Protein AF-A0A2V8DK12-F1 (afdb_monomer_lite)

Radius of gyration: 23.16 Å; chains: 1; bounding box: 59×45×66 Å

pLDDT: mean 82.83, std 15.79, range [29.03, 98.25]

Secondary structure (DSSP, 8-state):
--HHHHHHHHHHHHHHT--EEESSHHHHHHHHHHHHHHTT-TTS-SGGGTTTEEESBTTS---HHHHTS---SSSPPPTT-TTSPPSS-HHHHHHHHHHHHHHHHHHHHS---SHHHHHHHHHHHHHHTSTTSHHHHHHHHHHHHHHHHHS-GGGPPPTTHHHHHHHHHHHS--SS-HHHHHHHHHHHHHHHHHHTB--HHHHSHHHHB-TTSPBPTT-SEEEEEE-----B--S-SS-HHHHHHHHHHHHHHHHHHHHSSS-----SSPPBHHHHHHHHHHHHEEEEEEEEEEEETHHHH-GGGHHHHHHHHHHEEEEEEEEEEGGG-SSSS-TT-EEEEEEEEETS--SEEEEEEEE--GGGGGGTT-S-TTT---EEEE--GGGSS--GGGHHHHHSS--

Sequence (403 aa):
IGEPERAAIRRTIAERCLYGVDLNPMAVQLARLSLWLATLAADRPLTFLDHRLQVGDSLLGAWVASLGQAPNLGRRHRPDDRSTLPLFDDAGVREALKHALPVRFSLESIPGDTLDEVRAKEQALAMLNRRHTALSKWKRVADLWCGCWFAASGDRVPSSAFGALSDVILTGSGALPQSTADRYVRQAGDIAVMRRFFHWELEFPEVFFDADGTRRPGGGFDAVIGNPPWDMVRADAGSAQSRSQSRGDIAPVLRFTRDAGIYTAQSAGHANRYQLFLERSIALARRGGRIGLVLPSGLATDHGSAALRKRLLSSCDVEAMVGFDNQHGVFPIHRSVRFLLVTASAGQSTRTIACRLGERDPGALETLGDEPAHTSPWFPVRLTPALFPISARRWTSRLSNVR

Structure (mmCIF, N/CA/C/O backbone):
data_AF-A0A2V8DK12-F1
#
_entry.id   AF-A0A2V8DK12-F1
#
loop_
_atom_site.group_PDB
_atom_site.id
_atom_site.type_symbol
_atom_site.label_atom_id
_atom_site.label_alt_id
_atom_site.label_comp_id
_atom_site.label_asym_id
_atom_site.label_entity_id
_atom_site.label_seq_id
_atom_site.pdbx_PDB_ins_code
_atom_site.Cartn_x
_atom_site.Cartn_y
_atom_site.Cartn_z
_atom_site.occupancy
_atom_site.B_iso_or_equiv
_atom_site.auth_seq_id
_atom_site.auth_comp_id
_atom_site.auth_asym_id
_atom_site.auth_atom_id
_atom_site.pdbx_PDB_model_num
ATOM 1 N N . ILE A 1 1 ? -7.201 0.128 -35.779 1.00 64.81 1 ILE A N 1
ATOM 2 C CA . ILE A 1 1 ? -7.515 0.954 -34.594 1.00 64.81 1 ILE A CA 1
ATOM 3 C C . ILE A 1 1 ? -7.057 2.380 -34.859 1.00 64.81 1 ILE A C 1
ATOM 5 O O . ILE A 1 1 ? -5.850 2.606 -34.959 1.00 64.81 1 ILE A O 1
ATOM 9 N N . GLY A 1 2 ? -8.001 3.300 -35.060 1.00 84.62 2 GLY A N 1
ATOM 10 C CA . GLY A 1 2 ? -7.710 4.732 -35.229 1.00 84.62 2 GLY A CA 1
ATOM 11 C C . GLY A 1 2 ? -7.414 5.422 -33.891 1.00 84.62 2 GLY A C 1
ATOM 12 O O . GLY A 1 2 ? -7.673 4.850 -32.834 1.00 84.62 2 GLY A O 1
ATOM 13 N N . GLU A 1 3 ? -6.892 6.651 -33.909 1.00 82.88 3 GLU A N 1
ATOM 14 C CA . GLU A 1 3 ? -6.571 7.391 -32.672 1.00 82.88 3 GLU A CA 1
ATOM 15 C C . GLU A 1 3 ? -7.773 7.601 -31.724 1.00 82.88 3 GLU A C 1
ATOM 17 O O . GLU A 1 3 ? -7.597 7.403 -30.522 1.00 82.88 3 GLU A O 1
ATOM 22 N N . PRO A 1 4 ? -9.007 7.881 -32.202 1.00 79.94 4 PRO A N 1
ATOM 23 C CA . PRO A 1 4 ? -10.173 7.998 -31.318 1.00 79.94 4 PRO A CA 1
ATOM 24 C C . PRO A 1 4 ? -10.470 6.706 -30.545 1.00 79.94 4 PRO A C 1
ATOM 26 O O . PRO A 1 4 ? -10.798 6.728 -29.361 1.00 79.94 4 PRO A O 1
ATOM 29 N N . GLU A 1 5 ? -10.298 5.560 -31.202 1.00 82.62 5 GLU A N 1
ATOM 30 C CA . GLU A 1 5 ? -10.508 4.243 -30.601 1.00 82.62 5 GLU A CA 1
ATOM 31 C C . GLU A 1 5 ? -9.398 3.912 -29.588 1.00 82.62 5 GLU A C 1
ATOM 33 O O . GLU A 1 5 ? -9.675 3.404 -28.502 1.00 82.62 5 GLU A O 1
ATOM 38 N N . ARG A 1 6 ? -8.138 4.281 -29.877 1.00 84.19 6 ARG A N 1
ATOM 39 C CA . ARG A 1 6 ? -7.029 4.168 -28.909 1.00 84.19 6 ARG A CA 1
ATOM 40 C C . ARG A 1 6 ? -7.260 5.038 -27.675 1.00 84.19 6 ARG A C 1
ATOM 42 O O . ARG A 1 6 ? -6.992 4.577 -26.566 1.00 84.19 6 ARG A O 1
ATOM 49 N N . ALA A 1 7 ? -7.753 6.263 -27.849 1.00 80.88 7 ALA A N 1
ATOM 50 C CA . ALA A 1 7 ? -8.076 7.167 -26.749 1.00 80.88 7 ALA A CA 1
ATOM 51 C C . ALA A 1 7 ? -9.184 6.591 -25.851 1.00 80.88 7 ALA A C 1
ATOM 53 O O . ALA A 1 7 ? -9.017 6.547 -24.631 1.00 80.88 7 ALA A O 1
ATOM 54 N N . ALA A 1 8 ? -10.250 6.045 -26.447 1.00 79.31 8 ALA A N 1
ATOM 55 C CA . ALA A 1 8 ? -11.314 5.361 -25.712 1.00 79.31 8 ALA A CA 1
ATOM 56 C C . ALA A 1 8 ? -10.784 4.161 -24.902 1.00 79.31 8 ALA A C 1
ATOM 58 O O . ALA A 1 8 ? -11.096 4.033 -23.719 1.00 79.31 8 ALA A O 1
ATOM 59 N N . ILE A 1 9 ? -9.907 3.333 -25.486 1.00 85.50 9 ILE A N 1
ATOM 60 C CA . ILE A 1 9 ? -9.273 2.206 -24.777 1.00 85.50 9 ILE A CA 1
ATOM 61 C C . ILE A 1 9 ? -8.407 2.700 -23.610 1.00 85.50 9 ILE A C 1
ATOM 63 O O . ILE A 1 9 ? -8.548 2.202 -22.492 1.00 85.50 9 ILE A O 1
ATOM 67 N N . ARG A 1 10 ? -7.530 3.693 -23.834 1.00 86.25 10 ARG A N 1
ATOM 68 C CA . ARG A 1 10 ? -6.702 4.291 -22.765 1.00 86.25 10 ARG A CA 1
ATOM 69 C C . ARG A 1 10 ? -7.577 4.814 -21.628 1.00 86.25 10 ARG A C 1
ATOM 71 O O . ARG A 1 10 ? -7.224 4.636 -20.465 1.00 86.25 10 ARG A O 1
ATOM 78 N N . ARG A 1 11 ? -8.725 5.413 -21.955 1.00 81.25 11 ARG A N 1
ATOM 79 C CA . ARG A 1 11 ? -9.697 5.897 -20.975 1.00 81.25 11 ARG A CA 1
ATOM 80 C C . ARG A 1 11 ? -10.292 4.759 -20.160 1.00 81.25 11 ARG A C 1
ATOM 82 O O . ARG A 1 11 ? -10.235 4.819 -18.938 1.00 81.25 11 ARG A O 1
ATOM 89 N N . THR A 1 12 ? -10.794 3.708 -20.805 1.00 82.38 12 THR A N 1
ATOM 90 C CA . THR A 1 12 ? -11.333 2.543 -20.091 1.00 82.38 12 THR A CA 1
ATOM 91 C C . THR A 1 12 ? -10.279 1.915 -19.175 1.00 82.38 12 THR A C 1
ATOM 93 O O . THR A 1 12 ? -10.599 1.553 -18.047 1.00 82.38 12 THR A O 1
ATOM 96 N N . ILE A 1 13 ? -9.015 1.842 -19.608 1.00 87.19 13 ILE A N 1
ATOM 97 C CA . ILE A 1 13 ? -7.903 1.374 -18.764 1.00 87.19 13 ILE A CA 1
ATOM 98 C C . ILE A 1 13 ? -7.697 2.307 -17.564 1.00 87.19 13 ILE A C 1
ATOM 100 O O . ILE A 1 13 ? -7.615 1.834 -16.431 1.00 87.19 13 ILE A O 1
ATOM 104 N N . ALA A 1 14 ? -7.638 3.624 -17.781 1.00 85.19 14 ALA A N 1
ATOM 105 C CA . ALA A 1 14 ? -7.470 4.596 -16.703 1.00 85.19 14 ALA A CA 1
ATOM 106 C C . ALA A 1 14 ? -8.617 4.534 -15.679 1.00 85.19 14 ALA A C 1
ATOM 108 O O . ALA A 1 14 ? -8.374 4.578 -14.477 1.00 85.19 14 ALA A O 1
ATOM 109 N N . GLU A 1 15 ? -9.849 4.371 -16.157 1.00 80.38 15 GLU A N 1
ATOM 110 C CA . GLU A 1 15 ? -11.065 4.296 -15.346 1.00 80.38 15 GLU A CA 1
ATOM 111 C C . GLU A 1 15 ? -11.232 2.978 -14.597 1.00 80.38 15 GLU A C 1
ATOM 113 O O . GLU A 1 15 ? -11.800 2.989 -13.510 1.00 80.38 15 GLU A O 1
ATOM 118 N N . ARG A 1 16 ? -10.797 1.850 -15.177 1.00 82.81 16 ARG A N 1
ATOM 119 C CA . ARG A 1 16 ? -11.127 0.504 -14.676 1.00 82.81 16 ARG A CA 1
ATOM 120 C C . ARG A 1 16 ? -9.944 -0.295 -14.150 1.00 82.81 16 ARG A C 1
ATOM 122 O O . ARG A 1 16 ? -10.165 -1.249 -13.410 1.00 82.81 16 ARG A O 1
ATOM 129 N N . CYS A 1 17 ? -8.710 0.099 -14.447 1.00 88.06 17 CYS A N 1
ATOM 130 C CA . CYS A 1 17 ? -7.531 -0.694 -14.092 1.00 88.06 17 CYS A CA 1
ATOM 131 C C . CYS A 1 17 ? -6.531 0.043 -13.196 1.00 88.06 17 CYS A C 1
ATOM 133 O O . CYS A 1 17 ? -5.765 -0.609 -12.490 1.00 88.06 17 CYS A O 1
ATOM 135 N N . LEU A 1 18 ? -6.500 1.379 -13.220 1.00 91.75 18 LEU A N 1
ATOM 136 C CA . LEU A 1 18 ? -5.475 2.137 -12.503 1.00 91.75 18 LEU A CA 1
ATOM 137 C C . LEU A 1 18 ? -5.911 2.491 -11.083 1.00 91.75 18 LEU A C 1
ATOM 139 O O . LEU A 1 18 ? -6.964 3.087 -10.873 1.00 91.75 18 LEU A O 1
ATOM 143 N N . TYR A 1 19 ? -5.042 2.171 -10.128 1.00 94.50 19 TYR A N 1
ATOM 144 C CA . TYR A 1 19 ? -5.128 2.575 -8.728 1.00 94.50 19 TYR A CA 1
ATOM 145 C C . TYR A 1 19 ? -3.811 3.230 -8.332 1.00 94.50 19 TYR A C 1
ATOM 147 O O . TYR A 1 19 ? -2.745 2.855 -8.823 1.00 94.50 19 TYR A O 1
ATOM 155 N N . GLY A 1 20 ? -3.871 4.207 -7.437 1.00 94.56 20 GLY A N 1
ATOM 156 C CA . GLY A 1 20 ? -2.698 4.966 -7.035 1.00 94.56 20 GLY A CA 1
ATOM 157 C C . GLY A 1 20 ? -2.877 5.603 -5.671 1.00 94.56 20 GLY A C 1
ATOM 158 O O . GLY A 1 20 ? -3.975 5.997 -5.284 1.00 94.56 20 GLY A O 1
ATOM 159 N N . VAL A 1 21 ? -1.773 5.689 -4.939 1.00 95.12 21 VAL A N 1
ATOM 160 C CA . VAL A 1 21 ? -1.708 6.303 -3.615 1.00 95.12 21 VAL A CA 1
ATOM 161 C C . VAL A 1 21 ? -0.459 7.154 -3.554 1.00 95.12 21 VAL A C 1
ATOM 163 O O . VAL A 1 21 ? 0.633 6.655 -3.824 1.00 95.12 21 VAL A O 1
ATOM 166 N N . ASP A 1 22 ? -0.618 8.412 -3.158 1.00 94.12 22 ASP A N 1
ATOM 167 C CA . ASP A 1 22 ? 0.510 9.291 -2.866 1.00 94.12 22 ASP A CA 1
ATOM 168 C C . ASP A 1 22 ? 0.270 10.066 -1.567 1.00 94.12 22 ASP A C 1
ATOM 170 O O . ASP A 1 22 ? -0.861 10.426 -1.227 1.00 94.12 22 ASP A O 1
ATOM 174 N N . LEU A 1 23 ? 1.348 10.332 -0.830 1.00 91.38 23 LEU A N 1
ATOM 175 C CA . LEU A 1 23 ? 1.296 11.107 0.405 1.00 91.38 23 LEU A CA 1
ATOM 176 C C . LEU A 1 23 ? 0.984 12.583 0.121 1.00 91.38 23 LEU A C 1
ATOM 178 O O . LEU A 1 23 ? 0.329 13.245 0.929 1.00 91.38 23 LEU A O 1
ATOM 182 N N . ASN A 1 24 ? 1.468 13.102 -1.010 1.00 90.56 24 ASN A N 1
ATOM 183 C CA . ASN A 1 24 ? 1.298 14.477 -1.441 1.00 90.56 24 ASN A CA 1
ATOM 184 C C . ASN A 1 24 ? -0.043 14.644 -2.180 1.00 90.56 24 ASN A C 1
ATOM 186 O O . ASN A 1 24 ? -0.186 14.165 -3.310 1.00 90.56 24 ASN A O 1
ATOM 190 N N . PRO A 1 25 ? -1.006 15.406 -1.621 1.00 92.50 25 PRO A N 1
ATOM 191 C CA . PRO A 1 25 ? -2.276 15.672 -2.291 1.00 92.50 25 PRO A CA 1
ATOM 192 C C . PRO A 1 25 ? -2.105 16.273 -3.691 1.00 92.50 25 PRO A C 1
ATOM 194 O O . PRO A 1 25 ? -2.881 15.963 -4.590 1.00 92.50 25 PRO A O 1
ATOM 197 N N . MET A 1 26 ? -1.077 17.102 -3.896 1.00 93.44 26 MET A N 1
ATOM 198 C CA . MET A 1 26 ? -0.806 17.717 -5.194 1.00 93.44 26 MET A CA 1
ATOM 199 C C . MET A 1 26 ? -0.357 16.687 -6.234 1.00 93.44 26 MET A C 1
ATOM 201 O O . MET A 1 26 ? -0.772 16.771 -7.384 1.00 93.44 26 MET A O 1
ATOM 205 N N . ALA A 1 27 ? 0.437 15.685 -5.842 1.00 91.38 27 ALA A N 1
ATOM 206 C CA . ALA A 1 27 ? 0.857 14.619 -6.752 1.00 91.38 27 ALA A CA 1
ATOM 207 C C . ALA A 1 27 ? -0.348 13.799 -7.235 1.00 91.38 27 ALA A C 1
ATOM 209 O O . ALA A 1 27 ? -0.454 13.502 -8.422 1.00 91.38 27 ALA A O 1
ATOM 210 N N . VAL A 1 28 ? -1.307 13.527 -6.342 1.00 92.25 28 VAL A N 1
ATOM 211 C CA . VAL A 1 28 ? -2.575 12.874 -6.701 1.00 92.25 28 VAL A CA 1
ATOM 212 C C . VAL A 1 28 ? -3.369 13.715 -7.707 1.00 92.25 28 VAL A C 1
ATOM 214 O O . VAL A 1 28 ? -3.838 13.179 -8.708 1.00 92.25 28 VAL A O 1
ATOM 217 N N . GLN A 1 29 ? -3.485 15.031 -7.494 1.00 89.88 29 GLN A N 1
ATOM 218 C CA . GLN A 1 29 ? -4.188 15.921 -8.430 1.00 89.88 29 GLN A CA 1
ATOM 219 C C . GLN A 1 29 ? -3.489 16.017 -9.793 1.00 89.88 29 GLN A C 1
ATOM 221 O O . GLN A 1 29 ? -4.140 15.920 -10.833 1.00 89.88 29 GLN A O 1
ATOM 226 N N . LEU A 1 30 ? -2.159 16.135 -9.809 1.00 91.88 30 LEU A N 1
ATOM 227 C CA . LEU A 1 30 ? -1.370 16.144 -11.043 1.00 91.88 30 LEU A CA 1
ATOM 228 C C . LEU A 1 30 ? -1.480 14.820 -11.802 1.00 91.88 30 LEU A C 1
ATOM 230 O O . LEU A 1 30 ? -1.558 14.837 -13.029 1.00 91.88 30 LEU A O 1
ATOM 234 N N . ALA A 1 31 ? -1.536 13.686 -11.098 1.00 90.25 31 ALA A N 1
ATOM 235 C CA . ALA A 1 31 ? -1.755 12.380 -11.709 1.00 90.25 31 ALA A CA 1
ATOM 236 C C . ALA A 1 31 ? -3.146 12.291 -12.355 1.00 90.25 31 ALA A C 1
ATOM 238 O O . ALA A 1 31 ? -3.251 11.858 -13.503 1.00 90.25 31 ALA A O 1
ATOM 239 N N . ARG A 1 32 ? -4.199 12.766 -11.667 1.00 88.12 32 ARG A N 1
ATOM 240 C CA . ARG A 1 32 ? -5.562 12.850 -12.226 1.00 88.12 32 ARG A CA 1
ATOM 241 C C . ARG A 1 32 ? -5.589 13.696 -13.500 1.00 88.12 32 ARG A C 1
ATOM 243 O O . ARG A 1 32 ? -6.086 13.234 -14.523 1.00 88.12 32 ARG A O 1
ATOM 250 N N . LEU A 1 33 ? -4.989 14.888 -13.465 1.00 87.75 33 LEU A N 1
ATOM 251 C CA . LEU A 1 33 ? -4.910 15.781 -14.624 1.00 87.75 33 LEU A CA 1
ATOM 252 C C . LEU A 1 33 ? -4.107 15.165 -15.779 1.00 87.75 33 LEU A C 1
ATOM 254 O O . LEU A 1 33 ? -4.538 15.219 -16.926 1.00 87.75 33 LEU A O 1
ATOM 258 N N . SER A 1 34 ? -2.966 14.541 -15.483 1.00 89.12 34 SER A N 1
ATOM 259 C CA . SER A 1 34 ? -2.112 13.899 -16.492 1.00 89.12 34 SER A CA 1
ATOM 260 C C . SER A 1 34 ? -2.830 12.749 -17.199 1.00 89.12 34 SER A C 1
ATOM 262 O O . SER A 1 34 ? -2.777 12.655 -18.423 1.00 89.12 34 SER A O 1
ATOM 264 N N . LEU A 1 35 ? -3.536 11.895 -16.450 1.00 86.44 35 LEU A N 1
ATOM 265 C CA . LEU A 1 35 ? -4.325 10.801 -17.021 1.00 86.44 35 LEU A CA 1
ATOM 266 C C . LEU A 1 35 ? -5.513 11.319 -17.839 1.00 86.44 35 LEU A C 1
ATOM 268 O O . LEU A 1 35 ? -5.814 10.778 -18.903 1.00 86.44 35 LEU A O 1
ATOM 272 N N . TRP A 1 36 ? -6.161 12.392 -17.387 1.00 82.38 36 TRP A N 1
ATOM 273 C CA . TRP A 1 36 ? -7.230 13.045 -18.141 1.00 82.38 36 TRP A CA 1
ATOM 274 C C . TRP A 1 36 ? -6.729 13.594 -19.487 1.00 82.38 36 TRP A C 1
ATOM 276 O O . TRP A 1 36 ? -7.316 13.298 -20.527 1.00 82.38 36 TRP A O 1
ATOM 286 N N . LEU A 1 37 ? -5.583 14.285 -19.500 1.00 84.12 37 LEU A N 1
ATOM 287 C CA . LEU A 1 37 ? -4.952 14.773 -20.734 1.00 84.12 37 LEU A CA 1
ATOM 288 C C . LEU A 1 37 ? -4.509 13.625 -21.657 1.00 84.12 37 LEU A C 1
ATOM 290 O O . LEU A 1 37 ? -4.755 13.671 -22.860 1.00 84.12 37 LEU A O 1
ATOM 294 N N . ALA A 1 38 ? -3.903 12.569 -21.105 1.00 83.38 38 ALA A N 1
ATOM 295 C CA . ALA A 1 38 ? -3.414 11.418 -21.873 1.00 83.38 38 ALA A CA 1
ATOM 296 C C . ALA A 1 38 ? -4.535 10.584 -22.521 1.00 83.38 38 ALA A C 1
ATOM 298 O O . ALA A 1 38 ? -4.292 9.840 -23.475 1.00 83.38 38 ALA A O 1
ATOM 299 N N . THR A 1 39 ? -5.761 10.698 -22.008 1.00 80.75 39 THR A N 1
ATOM 300 C CA . THR A 1 39 ? -6.950 10.027 -22.551 1.00 80.75 39 THR A CA 1
ATOM 301 C C . THR A 1 39 ? -7.739 10.906 -23.527 1.00 80.75 39 THR A C 1
ATOM 303 O O . THR A 1 39 ? -8.754 10.450 -24.045 1.00 80.75 39 THR A O 1
ATOM 306 N N . LEU A 1 40 ? -7.250 12.124 -23.827 1.00 70.06 40 LEU A N 1
ATOM 307 C CA . LEU A 1 40 ? -7.824 13.087 -24.785 1.00 70.06 40 LEU A CA 1
ATOM 308 C C . LEU A 1 40 ? -9.309 13.406 -24.539 1.00 70.06 40 LEU A C 1
ATOM 310 O O . LEU A 1 40 ? -10.048 13.731 -25.464 1.00 70.06 40 LEU A O 1
ATOM 314 N N . ALA A 1 41 ? -9.750 13.344 -23.285 1.00 64.12 41 ALA A N 1
ATOM 315 C CA . ALA A 1 41 ? -11.153 13.495 -22.924 1.00 64.12 41 ALA A CA 1
ATOM 316 C C . ALA A 1 41 ? -11.527 14.938 -22.557 1.00 64.12 41 ALA A C 1
ATOM 318 O O . ALA A 1 41 ? -12.092 15.193 -21.492 1.00 64.12 41 ALA A O 1
ATOM 319 N N . ALA A 1 42 ? -11.181 15.890 -23.427 1.00 63.44 42 ALA A N 1
ATOM 320 C CA . ALA A 1 42 ? -11.418 17.317 -23.196 1.00 63.44 42 ALA A CA 1
ATOM 321 C C . ALA A 1 42 ? -12.910 17.665 -23.002 1.00 63.44 42 ALA A C 1
ATOM 323 O O . ALA A 1 42 ? -13.234 18.682 -22.395 1.00 63.44 42 ALA A O 1
ATOM 324 N N . ASP A 1 43 ? -13.809 16.813 -23.495 1.00 65.94 43 ASP A N 1
ATOM 325 C CA . ASP A 1 43 ? -15.264 16.939 -23.443 1.00 65.94 43 ASP A CA 1
ATOM 326 C C . ASP A 1 43 ? -15.912 16.287 -22.205 1.00 65.94 43 ASP A C 1
ATOM 328 O O . ASP A 1 43 ? -17.132 16.351 -22.054 1.00 65.94 43 ASP A O 1
ATOM 332 N N . ARG A 1 44 ? -15.130 15.670 -21.303 1.00 65.94 44 ARG A N 1
ATOM 333 C CA . ARG A 1 44 ? -15.652 14.884 -20.167 1.00 65.94 44 ARG A CA 1
ATOM 334 C C . ARG A 1 44 ? -15.098 15.322 -18.802 1.00 65.94 44 ARG A C 1
ATOM 336 O O . ARG A 1 44 ? -13.979 15.835 -18.735 1.00 65.94 44 ARG A O 1
ATOM 343 N N . PRO A 1 45 ? -15.838 15.091 -17.693 1.00 66.69 45 PRO A N 1
ATOM 344 C CA . PRO A 1 45 ? -15.465 15.576 -16.358 1.00 66.69 45 PRO A CA 1
ATOM 345 C C . PRO A 1 45 ? -14.137 15.002 -15.836 1.00 66.69 45 PRO A C 1
ATOM 347 O O . PRO A 1 45 ? -13.763 13.886 -16.184 1.00 66.69 45 PRO A O 1
ATOM 350 N N . LEU A 1 46 ? -13.454 15.733 -14.945 1.00 65.50 46 LEU A N 1
ATOM 351 C CA . LEU A 1 46 ? -12.156 15.347 -14.357 1.00 65.50 46 LEU A CA 1
ATOM 352 C C . LEU A 1 46 ? -12.270 14.328 -13.201 1.00 65.50 46 LEU A C 1
ATOM 354 O O . LEU A 1 46 ? -11.300 13.653 -12.864 1.00 65.50 46 LEU A O 1
ATOM 358 N N . THR A 1 47 ? -13.439 14.209 -12.569 1.00 64.38 47 THR A N 1
ATOM 359 C CA . THR A 1 47 ? -13.586 13.563 -11.251 1.00 64.38 47 THR A CA 1
ATOM 360 C C . THR A 1 47 ? -13.809 12.044 -11.291 1.00 64.38 47 THR A C 1
ATOM 362 O O . THR A 1 47 ? -13.956 11.401 -10.251 1.00 64.38 47 THR A O 1
ATOM 365 N N . PHE A 1 48 ? -13.754 11.407 -12.467 1.00 68.25 48 PHE A N 1
ATOM 366 C CA . PHE A 1 48 ? -13.975 9.957 -12.582 1.00 68.25 48 PHE A CA 1
ATOM 367 C C . PHE A 1 48 ? -12.879 9.091 -11.924 1.00 68.25 48 PHE A C 1
ATOM 369 O O . PHE A 1 48 ? -13.121 7.914 -11.659 1.00 68.25 48 PHE A O 1
ATOM 376 N N . LEU A 1 49 ? -11.700 9.650 -11.618 1.00 74.81 49 LEU A N 1
ATOM 377 C CA . LEU A 1 49 ? -10.563 8.930 -11.010 1.00 74.81 49 LEU A CA 1
ATOM 378 C C . LEU A 1 49 ? -10.499 9.030 -9.477 1.00 74.81 49 LEU A C 1
ATOM 380 O O . LEU A 1 49 ? -9.636 8.411 -8.847 1.00 74.81 49 LEU A O 1
ATOM 384 N N . ASP A 1 50 ? -11.402 9.788 -8.857 1.00 74.12 50 ASP A N 1
ATOM 385 C CA . ASP A 1 50 ? -11.294 10.188 -7.449 1.00 74.12 50 ASP A CA 1
ATOM 386 C C . ASP A 1 50 ? -11.339 9.019 -6.461 1.00 74.12 50 ASP A C 1
ATOM 388 O O . ASP A 1 50 ? -10.718 9.074 -5.400 1.00 74.12 50 ASP A O 1
ATOM 392 N N . HIS A 1 51 ? -12.033 7.938 -6.816 1.00 79.25 51 HIS A N 1
ATOM 393 C CA . HIS A 1 51 ? -12.161 6.751 -5.973 1.00 79.25 51 HIS A CA 1
ATOM 394 C C . HIS A 1 51 ? -10.946 5.812 -6.045 1.00 79.25 51 HIS A C 1
ATOM 396 O O . HIS A 1 51 ? -10.802 4.966 -5.163 1.00 79.25 51 HIS A O 1
ATOM 402 N N . ARG A 1 52 ? -10.046 5.987 -7.024 1.00 86.75 52 ARG A N 1
ATOM 403 C CA . ARG A 1 52 ? -8.914 5.075 -7.294 1.00 86.75 52 ARG A CA 1
ATOM 404 C C . ARG A 1 52 ? -7.546 5.706 -7.087 1.00 86.75 52 ARG A C 1
ATOM 406 O O . ARG A 1 52 ? -6.584 4.998 -6.800 1.00 86.75 52 ARG A O 1
ATOM 413 N N . LEU A 1 53 ? -7.465 7.029 -7.210 1.00 91.56 53 LEU A N 1
ATOM 414 C CA . LEU A 1 53 ? -6.282 7.808 -6.865 1.00 91.56 53 LEU A CA 1
ATOM 415 C C . LEU A 1 53 ? -6.502 8.482 -5.512 1.00 91.56 53 LEU A C 1
ATOM 417 O O . LEU A 1 53 ? -7.186 9.503 -5.429 1.00 91.56 53 LEU A O 1
ATOM 421 N N . GLN A 1 54 ? -5.939 7.902 -4.456 1.00 92.75 54 GLN A N 1
ATOM 422 C CA . GLN A 1 54 ? -6.164 8.314 -3.072 1.00 92.75 54 GLN A CA 1
ATOM 423 C C . GLN A 1 54 ? -4.951 9.028 -2.476 1.00 92.75 54 GLN A C 1
ATOM 425 O O . GLN A 1 54 ? -3.806 8.784 -2.854 1.00 92.75 54 GLN A O 1
ATOM 430 N N . VAL A 1 55 ? -5.207 9.907 -1.508 1.00 94.44 55 VAL A N 1
ATOM 431 C CA . VAL A 1 55 ? -4.145 10.549 -0.727 1.00 94.44 55 VAL A CA 1
ATOM 432 C C . VAL A 1 55 ? -3.893 9.731 0.535 1.00 94.44 55 VAL A C 1
ATOM 434 O O . VAL A 1 55 ? -4.805 9.562 1.341 1.00 94.44 55 VAL A O 1
ATOM 437 N N . GLY A 1 56 ? -2.663 9.265 0.740 1.00 95.25 56 GLY A N 1
ATOM 438 C CA . GLY A 1 56 ? -2.315 8.418 1.880 1.00 95.25 56 GLY A CA 1
ATOM 439 C C . GLY A 1 56 ? -0.846 8.008 1.913 1.00 95.25 56 GLY A C 1
ATOM 440 O O . GLY A 1 56 ? -0.143 8.058 0.906 1.00 95.25 56 GLY A O 1
ATOM 441 N N . ASP A 1 57 ? -0.375 7.572 3.077 1.00 95.06 57 ASP A N 1
ATOM 442 C CA . ASP A 1 57 ? 0.911 6.899 3.208 1.00 95.06 57 ASP A CA 1
ATOM 443 C C . ASP A 1 57 ? 0.747 5.418 2.841 1.00 95.06 57 ASP A C 1
ATOM 445 O O . ASP A 1 57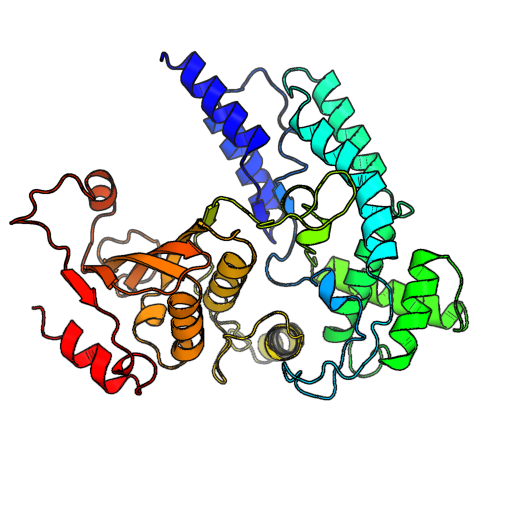 ? 0.312 4.592 3.644 1.00 95.06 57 ASP A O 1
ATOM 449 N N . SER A 1 58 ? 1.133 5.073 1.612 1.00 95.19 58 SER A N 1
ATOM 450 C CA . SER A 1 58 ? 1.087 3.702 1.081 1.00 95.19 58 SER A CA 1
ATOM 451 C C . SER A 1 58 ? 1.853 2.666 1.918 1.00 95.19 58 SER A C 1
ATOM 453 O O . SER A 1 58 ? 1.614 1.460 1.767 1.00 95.19 58 SER A O 1
ATOM 455 N N . LEU A 1 59 ? 2.767 3.098 2.796 1.00 94.31 59 LEU A N 1
ATOM 456 C CA . LEU A 1 59 ? 3.547 2.223 3.661 1.00 94.31 59 LEU A CA 1
ATOM 457 C C . LEU A 1 59 ? 2.923 2.044 5.051 1.00 94.31 59 LEU A C 1
ATOM 459 O O . LEU A 1 59 ? 3.162 1.005 5.683 1.00 94.31 59 LEU A O 1
ATOM 463 N N . LEU A 1 60 ? 2.139 3.005 5.538 1.00 95.25 60 LEU A N 1
ATOM 464 C CA . LEU A 1 60 ? 1.591 2.991 6.893 1.00 95.25 60 LEU A CA 1
ATOM 465 C C . LEU A 1 60 ? 0.111 2.615 6.889 1.00 95.25 60 LEU A C 1
ATOM 467 O O . LEU A 1 60 ? -0.752 3.424 6.580 1.00 95.25 60 LEU A O 1
ATOM 471 N N . GLY A 1 61 ? -0.187 1.386 7.298 1.00 95.50 61 GLY A N 1
ATOM 472 C CA . GLY A 1 61 ? -1.557 0.908 7.433 1.00 95.50 61 GLY A CA 1
ATOM 473 C C . GLY A 1 61 ? -1.609 -0.548 7.876 1.00 95.50 61 GLY A C 1
ATOM 474 O O . GLY A 1 61 ? -0.679 -1.319 7.620 1.00 95.50 61 GLY A O 1
ATOM 475 N N . ALA A 1 62 ? -2.693 -0.902 8.560 1.00 95.25 62 ALA A N 1
ATOM 476 C CA . ALA A 1 62 ? -3.007 -2.266 8.970 1.00 95.25 62 ALA A CA 1
ATOM 477 C C . ALA A 1 62 ? -3.577 -3.110 7.817 1.00 95.25 62 ALA A C 1
ATOM 479 O O . ALA A 1 62 ? -4.246 -2.582 6.925 1.00 95.25 62 ALA A O 1
ATOM 480 N N . TRP A 1 63 ? -3.347 -4.422 7.886 1.00 93.81 63 TRP A N 1
ATOM 481 C CA . TRP A 1 63 ? -4.122 -5.428 7.156 1.00 93.81 63 TRP A CA 1
ATOM 482 C C . TRP A 1 63 ? -5.344 -5.831 7.985 1.00 93.81 63 TRP A C 1
ATOM 484 O O . TRP A 1 63 ? -5.283 -5.784 9.215 1.00 93.81 63 TRP A O 1
ATOM 494 N N . VAL A 1 64 ? -6.424 -6.284 7.344 1.00 92.56 64 VAL A N 1
ATOM 495 C CA . VAL A 1 64 ? -7.637 -6.750 8.044 1.00 92.56 64 VAL A CA 1
ATOM 496 C C . VAL A 1 64 ? -7.294 -7.868 9.031 1.00 92.56 64 VAL A C 1
ATOM 498 O O . VAL A 1 64 ? -7.703 -7.817 10.188 1.00 92.56 64 VAL A O 1
ATOM 501 N N . ALA A 1 65 ? -6.431 -8.802 8.623 1.00 89.19 65 ALA A N 1
ATOM 502 C CA . ALA A 1 65 ? -5.963 -9.899 9.471 1.00 89.19 65 ALA A CA 1
ATOM 503 C C . ALA A 1 65 ? -5.214 -9.436 10.739 1.00 89.19 65 ALA A C 1
ATOM 505 O O . ALA A 1 65 ? -5.126 -10.182 11.711 1.00 89.19 65 ALA A O 1
ATOM 506 N N . SER A 1 66 ? -4.663 -8.216 10.752 1.00 89.56 66 SER A N 1
ATOM 507 C CA . SER A 1 66 ? -3.980 -7.658 11.925 1.00 89.56 66 SER A CA 1
ATOM 508 C C . SER A 1 66 ? -4.954 -7.125 12.978 1.00 89.56 66 SER A C 1
ATOM 510 O O . SER A 1 66 ? -4.581 -7.028 14.145 1.00 89.56 66 SER A O 1
ATOM 512 N N . LEU A 1 67 ? -6.190 -6.787 12.594 1.00 90.00 67 LEU A N 1
ATOM 513 C CA . LEU A 1 67 ? -7.168 -6.151 13.486 1.00 90.00 67 LEU A CA 1
ATOM 514 C C . LEU A 1 67 ? -7.702 -7.108 14.553 1.00 90.00 67 LEU A C 1
ATOM 516 O O . LEU A 1 67 ? -8.080 -6.663 15.632 1.00 90.00 67 LEU A O 1
ATOM 520 N N . GLY A 1 68 ? -7.662 -8.417 14.292 1.00 84.12 68 GLY A N 1
ATOM 521 C CA . GLY A 1 68 ? -8.014 -9.452 15.265 1.00 84.12 68 GLY A CA 1
ATOM 522 C C . GLY A 1 68 ? -7.051 -9.550 16.453 1.00 84.12 68 GLY A C 1
ATOM 523 O O . GLY A 1 68 ? -7.311 -10.311 17.378 1.00 84.12 68 GLY A O 1
ATOM 524 N N . GLN A 1 69 ? -5.936 -8.813 16.462 1.00 84.62 69 GLN A N 1
ATOM 525 C CA . GLN A 1 69 ? -4.949 -8.847 17.540 1.00 84.62 69 GLN A CA 1
ATOM 526 C C . GLN A 1 69 ? -4.599 -7.435 18.012 1.00 84.62 69 GLN A C 1
ATOM 528 O O . GLN A 1 69 ? -4.295 -6.546 17.215 1.00 84.62 69 GLN A O 1
ATOM 533 N N . ALA A 1 70 ? -4.583 -7.233 19.330 1.00 86.75 70 ALA A N 1
ATOM 534 C CA . ALA A 1 70 ? -4.162 -5.965 19.908 1.00 86.75 70 ALA A CA 1
ATOM 535 C C . ALA A 1 70 ? -2.678 -5.693 19.588 1.00 86.75 70 ALA A C 1
ATOM 537 O O . ALA A 1 70 ? -1.852 -6.607 19.696 1.00 86.75 70 ALA A O 1
ATOM 538 N N . PRO A 1 71 ? -2.299 -4.444 19.261 1.00 86.06 71 PRO A N 1
ATOM 539 C CA . PRO A 1 71 ? -0.901 -4.073 19.075 1.00 86.06 71 PRO A CA 1
ATOM 540 C C . PRO A 1 71 ? -0.046 -4.422 20.301 1.00 86.06 71 PRO A C 1
ATOM 542 O O . PRO A 1 71 ? -0.338 -3.992 21.423 1.00 86.06 71 PRO A O 1
ATOM 545 N N . ASN A 1 72 ? 1.035 -5.179 20.093 1.00 82.00 72 ASN A N 1
ATOM 546 C CA . ASN A 1 72 ? 1.981 -5.543 21.147 1.00 82.00 72 ASN A CA 1
ATOM 547 C C . ASN A 1 72 ? 3.257 -4.697 21.047 1.00 82.00 72 ASN A C 1
ATOM 549 O O . ASN A 1 72 ? 4.203 -5.027 20.338 1.00 82.00 72 ASN A O 1
ATOM 553 N N . LEU A 1 73 ? 3.286 -3.597 21.796 1.00 76.25 73 LEU A N 1
ATOM 554 C CA . LEU A 1 73 ? 4.394 -2.636 21.805 1.00 76.25 73 LEU A CA 1
ATOM 555 C C . LEU A 1 73 ? 5.624 -3.105 22.608 1.00 76.25 73 LEU A C 1
ATOM 557 O O . LEU A 1 73 ? 6.637 -2.405 22.616 1.00 76.25 73 LEU A O 1
ATOM 561 N N . GLY A 1 74 ? 5.532 -4.239 23.317 1.00 63.16 74 GLY A N 1
ATOM 562 C CA . GLY A 1 74 ? 6.542 -4.708 24.276 1.00 63.16 74 GLY A CA 1
ATOM 563 C C . GLY A 1 74 ? 7.303 -5.975 23.875 1.00 63.16 74 GLY A C 1
ATOM 564 O O . GLY A 1 74 ? 8.336 -6.272 24.474 1.00 63.16 74 GLY A O 1
ATOM 565 N N . ARG A 1 75 ? 6.840 -6.731 22.871 1.00 57.81 75 ARG A N 1
ATOM 566 C CA . ARG A 1 75 ? 7.525 -7.933 22.368 1.00 57.81 75 ARG A CA 1
ATOM 567 C C . ARG A 1 75 ? 7.594 -7.918 20.849 1.00 57.81 75 ARG A C 1
ATOM 569 O O . ARG A 1 75 ? 6.624 -7.595 20.175 1.00 57.81 75 ARG A O 1
ATOM 576 N N . ARG A 1 76 ? 8.749 -8.321 20.312 1.00 56.03 76 ARG A N 1
ATOM 577 C CA . ARG A 1 76 ? 8.922 -8.537 18.874 1.00 56.03 76 ARG A CA 1
ATOM 578 C C . ARG A 1 76 ? 7.994 -9.674 18.448 1.00 56.03 76 ARG A C 1
ATOM 580 O O . ARG A 1 76 ? 8.121 -10.773 18.987 1.00 56.03 76 ARG A O 1
ATOM 587 N N . HIS A 1 77 ? 7.088 -9.407 17.510 1.00 53.97 77 HIS A N 1
ATOM 588 C CA . HIS A 1 77 ? 6.167 -10.419 17.001 1.00 53.97 77 HIS A CA 1
ATOM 589 C C . HIS A 1 77 ? 6.971 -11.598 16.429 1.00 53.97 77 HIS A C 1
ATOM 591 O O . HIS A 1 77 ? 7.794 -11.420 15.526 1.00 53.97 77 HIS A O 1
ATOM 597 N N . ARG A 1 78 ? 6.792 -12.796 16.999 1.00 51.53 78 ARG A N 1
ATOM 598 C CA . ARG A 1 78 ? 7.315 -14.041 16.426 1.00 51.53 78 ARG A CA 1
ATOM 599 C C . ARG A 1 78 ? 6.199 -14.660 15.579 1.00 51.53 78 ARG A C 1
ATOM 601 O O . ARG A 1 78 ? 5.075 -14.710 16.062 1.00 51.53 78 ARG A O 1
ATOM 608 N N . PRO A 1 79 ? 6.492 -15.171 14.367 1.00 45.28 79 PRO A N 1
ATOM 609 C CA . PRO A 1 79 ? 5.475 -15.760 13.488 1.00 45.28 79 PRO A CA 1
ATOM 610 C C . PRO A 1 79 ? 4.664 -16.903 14.128 1.00 45.28 79 PRO A C 1
ATOM 612 O O . PRO A 1 79 ? 3.581 -17.223 13.650 1.00 45.28 79 PRO A O 1
ATOM 615 N N . ASP A 1 80 ? 5.199 -17.506 15.192 1.00 42.97 80 ASP A N 1
ATOM 616 C CA . ASP A 1 80 ? 4.638 -18.655 15.909 1.00 42.97 80 ASP A CA 1
ATOM 617 C C . ASP A 1 80 ? 3.802 -18.264 17.148 1.00 42.97 80 ASP A C 1
ATOM 619 O O . ASP A 1 80 ? 3.266 -19.119 17.843 1.00 42.97 80 ASP A O 1
ATOM 623 N N . ASP A 1 81 ? 3.648 -16.965 17.443 1.00 46.91 81 ASP A N 1
ATOM 624 C CA . ASP A 1 81 ? 2.901 -16.466 18.614 1.00 46.91 81 ASP A CA 1
ATOM 625 C C . ASP A 1 81 ? 1.377 -16.415 18.358 1.00 46.91 81 ASP A C 1
ATOM 627 O O . ASP A 1 81 ? 0.679 -15.483 18.749 1.00 46.91 81 ASP A O 1
ATOM 631 N N . ARG A 1 82 ? 0.842 -17.433 17.668 1.00 45.69 82 ARG A N 1
ATOM 632 C CA . ARG A 1 82 ? -0.591 -17.610 17.347 1.00 45.69 82 ARG A CA 1
ATOM 633 C C . ARG A 1 82 ? -1.424 -18.115 18.538 1.00 45.69 82 ARG A C 1
ATOM 635 O O . ARG A 1 82 ? -2.527 -18.615 18.350 1.00 45.69 82 ARG A O 1
ATOM 642 N N . SER A 1 83 ? -0.897 -18.017 19.758 1.00 45.66 83 SER A N 1
ATOM 643 C CA . SER A 1 83 ? -1.521 -18.562 20.971 1.00 45.66 83 SER A CA 1
ATOM 644 C C . SER A 1 83 ? -2.634 -17.681 21.558 1.00 45.66 83 SER A C 1
ATOM 646 O O . SER A 1 83 ? -3.272 -18.071 22.535 1.00 45.66 83 SER A O 1
ATOM 648 N N . THR A 1 84 ? -2.910 -16.516 20.967 1.00 53.16 84 THR A N 1
ATOM 649 C CA . THR A 1 84 ? -4.023 -15.644 21.353 1.00 53.16 84 THR A CA 1
ATOM 650 C C . THR A 1 84 ? -5.232 -15.865 20.446 1.00 53.16 84 THR A C 1
ATOM 652 O O . THR A 1 84 ? -5.146 -15.734 19.224 1.00 53.16 84 THR A O 1
ATOM 655 N N . LEU A 1 85 ? -6.376 -16.193 21.057 1.00 53.50 85 LEU A N 1
ATOM 656 C CA . LEU A 1 85 ? -7.672 -16.177 20.375 1.00 53.50 85 LEU A CA 1
ATOM 657 C C . LEU A 1 85 ? -7.897 -14.785 19.757 1.00 53.50 85 LEU A C 1
ATOM 659 O O . LEU A 1 85 ? -7.591 -13.784 20.418 1.00 53.50 85 LEU A O 1
ATOM 663 N N . PRO A 1 86 ? -8.387 -14.699 18.508 1.00 66.00 86 PRO A N 1
ATOM 664 C CA . PRO A 1 86 ? -8.617 -13.414 17.869 1.00 66.00 86 PRO A CA 1
ATOM 665 C C . PRO A 1 86 ? -9.691 -12.628 18.638 1.00 66.00 86 PRO A C 1
ATOM 667 O O . PRO A 1 86 ? -10.701 -13.185 19.062 1.00 66.00 86 PRO A O 1
ATOM 670 N N . LEU A 1 87 ? -9.450 -11.330 18.837 1.00 63.25 87 LEU A N 1
ATOM 671 C CA . LEU A 1 87 ? -10.351 -10.391 19.520 1.00 63.25 87 LEU A CA 1
ATOM 672 C C . LEU A 1 87 ? -11.692 -10.228 18.800 1.00 63.25 87 LEU A C 1
ATOM 674 O O . LEU A 1 87 ? -12.686 -9.900 19.439 1.00 63.25 87 LEU A O 1
ATOM 678 N N . PHE A 1 88 ? -11.704 -10.454 17.487 1.00 66.62 88 PHE A N 1
ATOM 679 C CA . PHE A 1 88 ? -12.890 -10.413 16.641 1.00 66.62 88 PHE A CA 1
ATOM 680 C C . PHE A 1 88 ? -12.943 -11.686 15.807 1.00 66.62 88 PHE A C 1
ATOM 682 O O . PHE A 1 88 ? -11.901 -12.215 15.416 1.00 66.62 88 PHE A O 1
ATOM 689 N N . ASP A 1 89 ? -14.147 -12.149 15.491 1.00 62.56 89 ASP A N 1
ATOM 690 C CA . ASP A 1 89 ? -14.303 -13.041 14.355 1.00 62.56 89 ASP A CA 1
ATOM 691 C C . ASP A 1 89 ? -14.113 -12.246 13.051 1.00 62.56 89 ASP A C 1
ATOM 693 O O . ASP A 1 89 ? -14.375 -11.042 12.970 1.00 62.56 89 ASP A O 1
ATOM 697 N N . ASP A 1 90 ? -13.662 -12.912 11.988 1.00 70.12 90 ASP A N 1
ATOM 698 C CA . ASP A 1 90 ? -13.575 -12.280 10.664 1.00 70.12 90 ASP A CA 1
ATOM 699 C C . ASP A 1 90 ? -14.970 -11.862 10.136 1.00 70.12 90 ASP A C 1
ATOM 701 O O . ASP A 1 90 ? -15.080 -11.135 9.144 1.00 70.12 90 ASP A O 1
ATOM 705 N N . ALA A 1 91 ? -16.055 -12.291 10.798 1.00 78.00 91 ALA A N 1
ATOM 706 C CA . ALA A 1 91 ? -17.429 -12.030 10.392 1.00 78.00 91 ALA A CA 1
ATOM 707 C C . ALA A 1 91 ? -17.808 -10.546 10.514 1.00 78.00 91 ALA A C 1
ATOM 709 O O . ALA A 1 91 ? -18.484 -10.027 9.624 1.00 78.00 91 ALA A O 1
ATOM 710 N N . GLY A 1 92 ? -17.337 -9.840 11.549 1.00 84.88 92 GLY A N 1
ATOM 711 C CA . GLY A 1 92 ? -17.650 -8.420 11.736 1.00 84.88 92 GLY A CA 1
ATOM 712 C C . GLY A 1 92 ? -17.130 -7.514 10.608 1.00 84.88 92 GLY A C 1
ATOM 713 O O . GLY A 1 92 ? -17.850 -6.626 10.138 1.00 84.88 92 GLY A O 1
ATOM 714 N N . VAL A 1 93 ? -15.896 -7.741 10.137 1.00 87.94 93 VAL A N 1
ATOM 715 C CA . VAL A 1 93 ? -15.335 -7.014 8.980 1.00 87.94 93 VAL A CA 1
ATOM 716 C C . VAL A 1 93 ? -16.021 -7.465 7.696 1.00 87.94 93 VAL A C 1
ATOM 718 O O . VAL A 1 93 ? -16.378 -6.627 6.867 1.00 87.94 93 VAL A O 1
ATOM 721 N N . ARG A 1 94 ? -16.254 -8.776 7.543 1.00 91.00 94 ARG A N 1
ATOM 722 C CA . ARG A 1 94 ? -16.930 -9.342 6.370 1.00 91.00 94 ARG A CA 1
ATOM 723 C C . ARG A 1 94 ? -18.303 -8.719 6.145 1.00 91.00 94 ARG A C 1
ATOM 725 O O . ARG A 1 94 ? -18.609 -8.343 5.020 1.00 91.00 94 ARG A O 1
ATOM 732 N N . GLU A 1 95 ? -19.112 -8.559 7.189 1.00 90.81 95 GLU A N 1
ATOM 733 C CA . GLU A 1 95 ? -20.447 -7.966 7.046 1.00 90.81 95 GLU A CA 1
ATOM 734 C C . GLU A 1 95 ? -20.372 -6.487 6.639 1.00 90.81 95 GLU A C 1
ATOM 736 O O . GLU A 1 95 ? -21.120 -6.025 5.778 1.00 90.81 95 GLU A O 1
ATOM 741 N N . ALA A 1 96 ? -19.405 -5.741 7.181 1.00 91.50 96 ALA A N 1
ATOM 742 C CA . ALA A 1 96 ? -19.164 -4.367 6.752 1.00 91.50 96 ALA A CA 1
ATOM 743 C C . ALA A 1 96 ? -18.754 -4.282 5.272 1.00 91.50 96 ALA A C 1
ATOM 745 O O . ALA A 1 96 ? -19.223 -3.399 4.548 1.00 91.50 96 ALA A O 1
ATOM 746 N N . LEU A 1 97 ? -17.902 -5.207 4.822 1.00 93.00 97 LEU A N 1
ATOM 747 C CA . LEU A 1 97 ? -17.471 -5.327 3.432 1.00 93.00 97 LEU A CA 1
ATOM 748 C C . LEU A 1 97 ? -18.629 -5.716 2.508 1.00 93.00 97 LEU A C 1
ATOM 750 O O . LEU A 1 97 ? -18.799 -5.083 1.472 1.00 93.00 97 LEU A O 1
ATOM 754 N N . LYS A 1 98 ? -19.475 -6.669 2.906 1.00 92.69 98 LYS A N 1
ATOM 755 C CA . LYS A 1 98 ? -20.659 -7.121 2.158 1.00 92.69 98 LYS A CA 1
ATOM 756 C C . LYS A 1 98 ? -21.639 -5.991 1.831 1.00 92.69 98 LYS A C 1
ATOM 758 O O . LYS A 1 98 ? -22.285 -6.015 0.789 1.00 92.69 98 LYS A O 1
ATOM 763 N N . HIS A 1 99 ? -21.740 -4.978 2.690 1.00 89.88 99 HIS A N 1
ATOM 764 C CA . HIS A 1 99 ? -22.546 -3.787 2.407 1.00 89.88 99 HIS A CA 1
ATOM 765 C C . HIS A 1 99 ? -21.843 -2.769 1.499 1.00 89.88 99 HIS A C 1
ATOM 767 O O . HIS A 1 99 ? -22.508 -2.059 0.746 1.00 89.88 99 HIS A O 1
ATOM 773 N N . ALA A 1 100 ? -20.514 -2.667 1.568 1.00 91.06 100 ALA A N 1
ATOM 774 C CA . ALA A 1 100 ? -19.752 -1.667 0.822 1.00 91.06 100 ALA A CA 1
ATOM 775 C C . ALA A 1 100 ? -19.362 -2.125 -0.593 1.00 91.06 100 ALA A C 1
ATOM 777 O O . ALA A 1 100 ? -19.367 -1.322 -1.526 1.00 91.06 100 ALA A O 1
ATOM 778 N N . LEU A 1 101 ? -19.028 -3.404 -0.759 1.00 92.44 101 LEU A N 1
ATOM 779 C CA . LEU A 1 101 ? -18.490 -3.971 -1.994 1.00 92.44 101 LEU A CA 1
ATOM 780 C C . LEU A 1 101 ? -19.460 -3.931 -3.179 1.00 92.44 101 LEU A C 1
ATOM 782 O O . LEU A 1 101 ? -19.013 -3.540 -4.253 1.00 92.44 101 LEU A O 1
ATOM 786 N N . PRO A 1 102 ? -20.771 -4.215 -3.039 1.00 91.44 102 PRO A N 1
ATOM 787 C CA . PRO A 1 102 ? -21.706 -4.070 -4.156 1.00 91.44 102 PRO A CA 1
ATOM 788 C C . PRO A 1 102 ? -21.736 -2.649 -4.731 1.00 91.44 102 PRO A C 1
ATOM 790 O O . PRO A 1 102 ? -21.794 -2.470 -5.946 1.00 91.44 102 PRO A O 1
ATOM 793 N N . VAL A 1 103 ? -21.632 -1.633 -3.867 1.00 88.88 103 VAL A N 1
ATOM 794 C CA . VAL A 1 103 ? -21.536 -0.231 -4.294 1.00 88.88 103 VAL A CA 1
ATOM 795 C C . VAL A 1 103 ? -20.177 0.039 -4.945 1.00 88.88 103 VAL A C 1
ATOM 797 O O . VAL A 1 103 ? -20.117 0.708 -5.967 1.00 88.88 103 VAL A O 1
ATOM 800 N N . ARG A 1 104 ? -19.076 -0.506 -4.412 1.00 88.88 104 ARG A N 1
ATOM 801 C CA . ARG A 1 104 ? -17.746 -0.378 -5.038 1.00 88.88 104 ARG A CA 1
ATOM 802 C C . ARG A 1 104 ? -17.703 -0.991 -6.439 1.00 88.88 104 ARG A C 1
ATOM 804 O O . ARG A 1 104 ? -17.234 -0.327 -7.354 1.00 88.88 104 ARG A O 1
ATOM 811 N N . PHE A 1 105 ? -18.252 -2.190 -6.627 1.00 88.25 105 PHE A N 1
ATOM 812 C CA . PHE A 1 105 ? -18.332 -2.836 -7.939 1.00 88.25 105 PHE A CA 1
ATOM 813 C C . PHE A 1 105 ? -19.252 -2.085 -8.907 1.00 88.25 105 PHE A C 1
ATOM 815 O O . PHE A 1 105 ? -18.933 -1.962 -10.092 1.00 88.25 105 PHE A O 1
ATOM 822 N N . SER A 1 106 ? -20.365 -1.513 -8.428 1.00 84.69 106 SER A N 1
ATOM 823 C CA . SER A 1 106 ? -21.238 -0.721 -9.300 1.00 84.69 106 SER A CA 1
ATOM 824 C C . SER A 1 106 ? -20.528 0.528 -9.839 1.00 84.69 106 SER A C 1
ATOM 826 O O . SER A 1 106 ? -20.664 0.823 -11.029 1.00 84.69 106 SER A O 1
ATOM 828 N N . LEU A 1 107 ? -19.679 1.187 -9.034 1.00 82.19 107 LEU A N 1
ATOM 829 C CA . LEU A 1 107 ? -18.848 2.322 -9.470 1.00 82.19 107 LEU A CA 1
ATOM 830 C C . LEU A 1 107 ? -17.907 1.976 -10.640 1.00 82.19 107 LEU A C 1
ATOM 832 O O . LEU A 1 107 ? -17.600 2.861 -11.444 1.00 82.19 107 LEU A O 1
ATOM 836 N N . GLU A 1 108 ? -17.472 0.717 -10.762 1.00 76.94 108 GLU A N 1
ATOM 837 C CA . GLU A 1 108 ? -16.633 0.244 -11.877 1.00 76.94 108 GLU A CA 1
ATOM 838 C C . GLU A 1 108 ? -17.438 0.008 -13.159 1.00 76.94 108 GLU A C 1
ATOM 840 O O . GLU A 1 108 ? -16.948 0.239 -14.267 1.00 76.94 108 GLU A O 1
ATOM 845 N N . SER A 1 109 ? -18.677 -0.462 -13.000 1.00 75.19 109 SER A N 1
ATOM 846 C CA . SER A 1 109 ? -19.553 -0.844 -14.111 1.00 75.19 109 SER A CA 1
ATOM 847 C C . SER A 1 109 ? -20.251 0.344 -14.782 1.00 75.19 109 SER A C 1
ATOM 849 O O . SER A 1 109 ? -20.449 0.325 -15.996 1.00 75.19 109 SER A O 1
ATOM 851 N N . ILE A 1 110 ? -20.595 1.385 -14.015 1.00 72.69 110 ILE A N 1
ATOM 852 C CA . ILE A 1 110 ? -21.286 2.579 -14.522 1.00 72.69 110 ILE A CA 1
ATOM 853 C C . ILE A 1 110 ? -20.309 3.385 -15.406 1.00 72.69 110 ILE A C 1
ATOM 855 O O . ILE A 1 110 ? -19.187 3.642 -14.963 1.00 72.69 110 ILE A O 1
ATOM 859 N N . PRO A 1 111 ? -20.672 3.798 -16.634 1.00 69.88 111 PRO A N 1
ATOM 860 C CA . PRO A 1 111 ? -19.860 4.716 -17.441 1.00 69.88 111 PRO A CA 1
ATOM 861 C C . PRO A 1 111 ? -19.622 6.061 -16.734 1.00 69.88 111 PRO A C 1
ATOM 863 O O . PRO A 1 111 ? -20.378 6.456 -15.853 1.00 69.88 111 PRO A O 1
ATOM 866 N N . GLY A 1 112 ? -18.523 6.745 -17.048 1.00 68.31 112 GLY A N 1
ATOM 867 C CA . GLY A 1 112 ? -18.178 8.058 -16.480 1.00 68.31 112 GLY A CA 1
ATOM 868 C C . GLY A 1 112 ? -18.303 9.171 -17.514 1.00 68.31 112 GLY A C 1
ATOM 869 O O . GLY A 1 112 ? -17.475 10.083 -17.534 1.00 68.31 112 GLY A O 1
ATOM 870 N N . ASP A 1 113 ? -19.259 9.034 -18.428 1.00 72.56 113 ASP A N 1
ATOM 871 C CA . ASP A 1 113 ? -19.277 9.745 -19.704 1.00 72.56 113 ASP A CA 1
ATOM 872 C C . ASP A 1 113 ? -20.003 11.083 -19.580 1.00 72.56 113 ASP A C 1
ATOM 874 O O . ASP A 1 113 ? -19.643 12.054 -20.245 1.00 72.56 113 ASP A O 1
ATOM 878 N N . THR A 1 114 ? -20.990 11.144 -18.688 1.00 77.31 114 THR A N 1
ATOM 879 C CA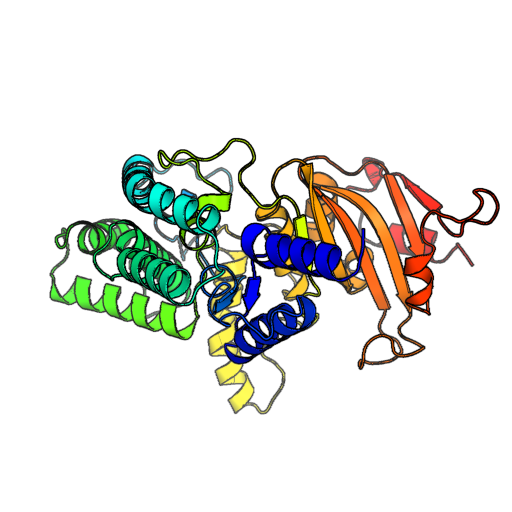 . THR A 1 114 ? -21.801 12.332 -18.422 1.00 77.31 114 THR A CA 1
ATOM 880 C C . THR A 1 114 ? -21.532 12.911 -17.032 1.00 77.31 114 THR A C 1
ATOM 882 O O . THR A 1 114 ? -21.112 12.219 -16.102 1.00 77.31 114 THR A O 1
ATOM 885 N N . LEU A 1 115 ? -21.808 14.208 -16.861 1.00 75.62 115 LEU A N 1
ATOM 886 C CA . LEU A 1 115 ? -21.671 14.875 -15.563 1.00 75.62 115 LEU A CA 1
ATOM 887 C C . LEU A 1 115 ? -22.593 14.266 -14.494 1.00 75.62 115 LEU A C 1
ATOM 889 O O . LEU A 1 115 ? -22.212 14.199 -13.327 1.00 75.62 115 LEU A O 1
ATOM 893 N N . ASP A 1 116 ? -23.784 13.808 -14.881 1.00 79.69 116 ASP A N 1
ATOM 894 C CA . ASP A 1 116 ? -24.758 13.232 -13.952 1.00 79.69 116 ASP A CA 1
ATOM 895 C C . ASP A 1 116 ? -24.334 11.843 -13.458 1.00 79.69 116 ASP A C 1
ATOM 897 O O . ASP A 1 116 ? -24.431 11.569 -12.262 1.00 79.69 116 ASP A O 1
ATOM 901 N N . GLU A 1 117 ? -23.775 10.997 -14.329 1.00 79.69 117 GLU A N 1
ATOM 902 C CA . GLU A 1 117 ? -23.183 9.712 -13.925 1.00 79.69 117 GLU A CA 1
ATOM 903 C C . GLU A 1 117 ? -22.011 9.916 -12.964 1.00 79.69 117 GLU A C 1
ATOM 905 O O . GLU A 1 117 ? -21.906 9.243 -11.937 1.00 79.69 117 GLU A O 1
ATOM 910 N N . VAL A 1 118 ? -21.145 10.882 -13.267 1.00 78.31 118 VAL A N 1
ATOM 911 C CA . VAL A 1 118 ? -20.006 11.231 -12.417 1.00 78.31 118 VAL A CA 1
ATOM 912 C C . VAL A 1 118 ? -20.474 11.729 -11.045 1.00 78.31 118 VAL A C 1
ATOM 914 O O . VAL A 1 118 ? -19.994 11.242 -10.021 1.00 78.31 118 VAL A O 1
ATOM 917 N N . ARG A 1 119 ? -21.482 12.608 -10.997 1.00 78.94 119 ARG A N 1
ATOM 918 C CA . ARG A 1 119 ? -22.104 13.054 -9.738 1.00 78.94 119 ARG A CA 1
ATOM 919 C C . ARG A 1 119 ? -22.736 11.901 -8.962 1.00 78.94 119 ARG A C 1
ATOM 921 O O . ARG A 1 119 ? -22.596 11.845 -7.743 1.00 78.94 119 ARG A O 1
ATOM 928 N N . ALA A 1 120 ? -23.409 10.971 -9.636 1.00 81.75 120 ALA A N 1
ATOM 929 C CA . ALA A 1 120 ? -23.995 9.798 -8.990 1.00 81.75 120 ALA A CA 1
ATOM 930 C C . ALA A 1 120 ? -22.914 8.909 -8.350 1.00 81.75 120 ALA A C 1
ATOM 932 O O . ALA A 1 120 ? -23.072 8.461 -7.211 1.00 81.75 120 ALA A O 1
ATOM 933 N N . LYS A 1 121 ? -21.778 8.712 -9.036 1.00 81.81 121 LYS A N 1
ATOM 934 C CA . LYS A 1 121 ? -20.615 7.996 -8.488 1.00 81.81 121 LYS A CA 1
ATOM 935 C C . LYS A 1 121 ? -20.039 8.690 -7.257 1.00 81.81 121 LYS A C 1
ATOM 937 O O . LYS A 1 121 ? -19.806 8.040 -6.237 1.00 81.81 121 LYS A O 1
ATOM 942 N N . GLU A 1 122 ? -19.838 10.003 -7.332 1.00 81.19 122 GLU A N 1
ATOM 943 C CA . GLU A 1 122 ? -19.352 10.809 -6.207 1.00 81.19 122 GLU A CA 1
ATOM 944 C C . GLU A 1 122 ? -20.286 10.708 -4.998 1.00 81.19 122 GLU A C 1
ATOM 946 O O . GLU A 1 122 ? -19.827 10.507 -3.875 1.00 81.19 122 GLU A O 1
ATOM 951 N N . GLN A 1 123 ? -21.601 10.782 -5.218 1.00 84.12 123 GLN A N 1
ATOM 952 C CA . GLN A 1 123 ? -22.598 10.649 -4.158 1.00 84.12 123 GLN A CA 1
ATOM 953 C C . GLN A 1 123 ? -22.580 9.256 -3.522 1.00 84.12 123 GLN A C 1
ATOM 955 O O . GLN A 1 123 ? -22.554 9.150 -2.294 1.00 84.12 123 GLN A O 1
ATOM 960 N N . ALA A 1 124 ? -22.543 8.191 -4.327 1.00 84.88 124 ALA A N 1
ATOM 961 C CA . ALA A 1 124 ? -22.467 6.819 -3.830 1.00 84.88 124 ALA A CA 1
ATOM 962 C C . ALA A 1 124 ? -21.190 6.586 -3.002 1.00 84.88 124 ALA A C 1
ATOM 964 O O . ALA A 1 124 ? -21.245 6.024 -1.904 1.00 84.88 124 ALA A O 1
ATOM 965 N N . LEU A 1 125 ? -20.047 7.095 -3.469 1.00 82.31 125 LEU A N 1
ATOM 966 C CA . LEU A 1 125 ? -18.787 7.033 -2.730 1.00 82.31 125 LEU A CA 1
ATOM 967 C C . LEU A 1 125 ? -18.840 7.853 -1.433 1.00 82.31 125 LEU A C 1
ATOM 969 O O . LEU A 1 125 ? -18.407 7.382 -0.379 1.00 82.31 125 LEU A O 1
ATOM 973 N N . ALA A 1 126 ? -19.397 9.063 -1.483 1.00 84.38 126 ALA A N 1
ATOM 974 C CA . ALA A 1 126 ? -19.565 9.910 -0.309 1.00 84.38 126 ALA A CA 1
ATOM 975 C C . ALA A 1 126 ? -20.456 9.236 0.742 1.00 84.38 126 ALA A C 1
ATOM 977 O O . ALA A 1 126 ? -20.171 9.333 1.934 1.00 84.38 126 ALA A O 1
ATOM 978 N N . MET A 1 127 ? -21.497 8.510 0.319 1.00 85.12 127 MET A N 1
ATOM 979 C CA . MET A 1 127 ? -22.342 7.713 1.210 1.00 85.12 127 MET A CA 1
ATOM 980 C C . MET A 1 127 ? -21.560 6.591 1.897 1.00 85.12 127 MET A C 1
ATOM 982 O O . MET A 1 127 ? -21.703 6.437 3.110 1.00 85.12 127 MET A O 1
ATOM 986 N N . LEU A 1 128 ? -20.700 5.866 1.172 1.00 84.00 128 LEU A N 1
ATOM 987 C CA . LEU A 1 128 ? -19.834 4.828 1.752 1.00 84.00 128 LEU A CA 1
ATOM 988 C C . LEU A 1 128 ? -18.845 5.392 2.779 1.00 84.00 128 LEU A C 1
ATOM 990 O O . LEU A 1 128 ? -18.628 4.779 3.825 1.00 84.00 128 LEU A O 1
ATOM 994 N N . ASN A 1 129 ? -18.284 6.569 2.502 1.00 83.00 129 ASN A N 1
ATOM 995 C CA . ASN A 1 129 ? -17.276 7.220 3.340 1.00 83.00 129 ASN A CA 1
ATOM 996 C C . ASN A 1 129 ? -17.867 8.030 4.509 1.00 83.00 129 ASN A C 1
ATOM 998 O O . ASN A 1 129 ? -17.123 8.669 5.257 1.00 83.00 129 ASN A O 1
ATOM 1002 N N . ARG A 1 130 ? -19.193 8.013 4.718 1.00 86.75 130 ARG A N 1
ATOM 1003 C CA . ARG A 1 130 ? -19.787 8.633 5.913 1.00 86.75 130 ARG A CA 1
ATOM 1004 C C . ARG A 1 130 ? -19.247 7.953 7.169 1.00 86.75 130 ARG A C 1
ATOM 1006 O O . ARG A 1 130 ? -19.220 6.730 7.271 1.00 86.75 130 ARG A O 1
ATOM 1013 N N . ARG A 1 131 ? -18.910 8.756 8.181 1.00 80.12 131 ARG A N 1
ATOM 1014 C CA . ARG A 1 131 ? -18.263 8.321 9.435 1.00 80.12 131 ARG A CA 1
ATOM 1015 C C . ARG A 1 131 ? -18.954 7.153 10.155 1.00 80.12 131 ARG A C 1
ATOM 1017 O O . ARG A 1 131 ? -18.290 6.394 10.857 1.00 80.12 131 ARG A O 1
ATOM 1024 N N . HIS A 1 132 ? -20.273 7.037 10.019 1.00 82.38 132 HIS A N 1
ATOM 1025 C CA . HIS A 1 132 ? -21.083 6.045 10.729 1.00 82.38 132 HIS A CA 1
ATOM 1026 C C . HIS A 1 132 ? -21.346 4.760 9.933 1.00 82.38 132 HIS A C 1
ATOM 1028 O O . HIS A 1 132 ? -21.981 3.855 10.475 1.00 82.38 132 HIS A O 1
ATOM 1034 N N . THR A 1 133 ? -20.865 4.645 8.688 1.00 89.69 133 THR A N 1
ATOM 1035 C CA . THR A 1 133 ? -20.973 3.385 7.939 1.00 89.69 133 THR A CA 1
ATOM 1036 C C . THR A 1 133 ? -20.132 2.293 8.588 1.00 89.69 133 THR A C 1
ATOM 1038 O O . THR A 1 133 ? -19.125 2.566 9.246 1.00 89.69 133 THR A O 1
ATOM 1041 N N . ALA A 1 134 ? -20.537 1.037 8.394 1.00 89.88 134 ALA A N 1
ATOM 1042 C CA . ALA A 1 134 ? -19.829 -0.113 8.946 1.00 89.88 134 ALA A CA 1
ATOM 1043 C C . ALA A 1 134 ? -18.354 -0.143 8.499 1.00 89.88 134 ALA A C 1
ATOM 1045 O O . ALA A 1 134 ? -17.466 -0.312 9.332 1.00 89.88 134 ALA A O 1
ATOM 1046 N N . LEU A 1 135 ? -18.077 0.124 7.215 1.00 91.94 135 LEU A N 1
ATOM 1047 C CA . LEU A 1 135 ? -16.708 0.180 6.694 1.00 91.94 135 LEU A CA 1
ATOM 1048 C C . LEU A 1 135 ? -15.892 1.316 7.332 1.00 91.94 135 LEU A C 1
ATOM 1050 O O . LEU A 1 135 ? -14.758 1.093 7.746 1.00 91.94 135 LEU A O 1
ATOM 1054 N N . SER A 1 136 ? -16.468 2.515 7.484 1.00 93.56 136 SER A N 1
ATOM 1055 C CA . SER A 1 136 ? -15.787 3.643 8.139 1.00 93.56 136 SER A CA 1
ATOM 1056 C C . SER A 1 136 ? -15.489 3.376 9.615 1.00 93.56 136 SER A C 1
ATOM 1058 O O . SER A 1 136 ? -14.460 3.816 10.126 1.00 93.56 136 SER A O 1
ATOM 1060 N N . LYS A 1 137 ? -16.349 2.629 10.319 1.00 94.94 137 LYS A N 1
ATOM 1061 C CA . LYS A 1 137 ? -16.062 2.181 11.690 1.00 94.94 137 LYS A CA 1
ATOM 1062 C C . LYS A 1 137 ? -14.861 1.232 11.720 1.00 94.94 137 LYS A C 1
ATOM 1064 O O . LYS A 1 137 ? -13.980 1.420 12.550 1.00 94.94 137 LYS A O 1
ATOM 1069 N N . TRP A 1 138 ? -14.762 0.289 10.786 1.00 95.38 138 TRP A N 1
ATOM 1070 C CA . TRP A 1 138 ? -13.594 -0.595 10.687 1.00 95.38 138 TRP A CA 1
ATOM 1071 C C . TRP A 1 138 ? -12.310 0.128 10.280 1.00 95.38 138 TRP A C 1
ATOM 1073 O O . TRP A 1 138 ? -11.257 -0.169 10.840 1.00 95.38 138 TRP A O 1
ATOM 1083 N N . LYS A 1 139 ? -12.385 1.137 9.402 1.00 96.00 139 LYS A N 1
ATOM 1084 C CA . LYS A 1 139 ? -11.250 2.037 9.140 1.00 96.00 139 LYS A CA 1
ATOM 1085 C C . LYS A 1 139 ? -10.775 2.716 10.425 1.00 96.00 139 LYS A C 1
ATOM 1087 O O . LYS A 1 139 ? -9.589 2.700 10.706 1.00 96.00 139 LYS A O 1
ATOM 1092 N N . ARG A 1 140 ? -11.694 3.178 11.279 1.00 96.38 140 ARG A N 1
ATOM 1093 C CA . ARG A 1 140 ? -11.353 3.756 12.592 1.00 96.38 140 ARG A CA 1
ATOM 1094 C C . ARG A 1 140 ? -10.754 2.743 13.576 1.00 96.38 140 ARG A C 1
ATOM 1096 O O . ARG A 1 140 ? -9.919 3.122 14.392 1.00 96.38 140 ARG A O 1
ATOM 1103 N N . VAL A 1 141 ? -11.162 1.473 13.532 1.00 96.06 141 VAL A N 1
ATOM 1104 C CA . VAL A 1 141 ? -10.498 0.401 14.304 1.00 96.06 141 VAL A CA 1
ATOM 1105 C C . VAL A 1 141 ? -9.068 0.192 13.792 1.00 96.06 141 VAL A C 1
ATOM 1107 O O . VAL A 1 141 ? -8.141 0.040 14.587 1.00 96.06 141 VAL A O 1
ATOM 1110 N N . ALA A 1 142 ? -8.862 0.250 12.477 1.00 96.75 142 ALA A N 1
ATOM 1111 C CA . ALA A 1 142 ? -7.538 0.175 11.872 1.00 96.75 142 ALA A CA 1
ATOM 1112 C C . ALA A 1 142 ? -6.668 1.409 12.193 1.00 96.75 142 ALA A C 1
ATOM 1114 O O . ALA A 1 142 ? -5.485 1.250 12.504 1.00 96.75 142 ALA A O 1
ATOM 1115 N N . ASP A 1 143 ? -7.262 2.604 12.236 1.00 97.50 143 ASP A N 1
ATOM 1116 C CA . ASP A 1 143 ? -6.631 3.840 12.710 1.00 97.50 143 ASP A CA 1
ATOM 1117 C C . ASP A 1 143 ? -6.209 3.717 14.175 1.00 97.50 143 ASP A C 1
ATOM 1119 O O . ASP A 1 143 ? -5.095 4.096 14.527 1.00 97.50 143 ASP A O 1
ATOM 1123 N N . LEU A 1 144 ? -7.068 3.152 15.032 1.00 96.75 144 LEU A N 1
ATOM 1124 C CA . LEU A 1 144 ? -6.744 2.851 16.426 1.00 96.75 144 LEU A CA 1
ATOM 1125 C C . LEU A 1 144 ? -5.561 1.885 16.516 1.00 96.75 144 LEU A C 1
ATOM 1127 O O . LEU A 1 144 ? -4.608 2.150 17.249 1.00 96.75 144 LEU A O 1
ATOM 1131 N N . TRP A 1 145 ? -5.590 0.799 15.742 1.00 96.19 14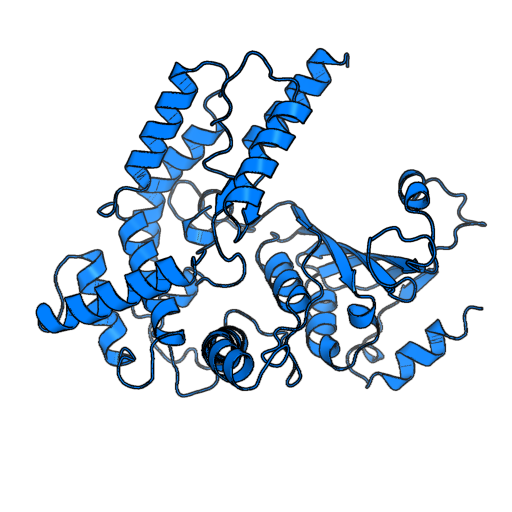5 TRP A N 1
ATOM 1132 C CA . TRP A 1 145 ? -4.526 -0.201 15.721 1.00 96.19 145 TRP A CA 1
ATOM 1133 C C . TRP A 1 145 ? -3.182 0.406 15.305 1.00 96.19 145 TRP A C 1
ATOM 1135 O O . TRP A 1 145 ? -2.176 0.222 15.992 1.00 96.19 145 TRP A O 1
ATOM 1145 N N . CYS A 1 146 ? -3.160 1.180 14.216 1.00 96.19 146 CYS A N 1
ATOM 1146 C CA . CYS A 1 146 ? -1.968 1.894 13.771 1.00 96.19 146 CYS A CA 1
ATOM 1147 C C . CYS A 1 146 ? -1.559 2.965 14.790 1.00 96.19 146 CYS A C 1
ATOM 1149 O O . CYS A 1 146 ? -0.391 3.029 15.160 1.00 96.19 146 CYS A O 1
ATOM 1151 N N . GLY A 1 147 ? -2.506 3.746 15.309 1.00 95.50 147 GLY A N 1
ATOM 1152 C CA . GLY A 1 147 ? -2.292 4.840 16.255 1.00 95.50 147 GLY A CA 1
ATOM 1153 C C . GLY A 1 147 ? -1.556 4.418 17.526 1.00 95.50 147 GLY A C 1
ATOM 1154 O O . GLY A 1 147 ? -0.673 5.146 17.988 1.00 95.50 147 GLY A O 1
ATOM 1155 N N . CYS A 1 148 ? -1.802 3.202 18.026 1.00 94.12 148 CYS A N 1
ATOM 1156 C CA . CYS A 1 148 ? -1.050 2.606 19.137 1.00 94.12 148 CYS A CA 1
ATOM 1157 C C . CYS A 1 148 ? 0.473 2.620 18.909 1.00 94.12 148 CYS A C 1
ATOM 1159 O O . CYS A 1 148 ? 1.243 2.819 19.850 1.00 94.12 148 CYS A O 1
ATOM 1161 N N . TRP A 1 149 ? 0.927 2.455 17.663 1.00 92.75 149 TRP A N 1
ATOM 1162 C CA . TRP A 1 149 ? 2.346 2.467 17.304 1.00 92.75 149 TRP A CA 1
ATOM 1163 C C . TRP A 1 149 ? 2.962 3.857 17.267 1.00 92.75 149 TRP A C 1
ATOM 1165 O O . TRP A 1 149 ? 4.185 3.959 17.352 1.00 92.75 149 TRP A O 1
ATOM 1175 N N . PHE A 1 150 ? 2.157 4.912 17.175 1.00 93.19 150 PHE A N 1
ATOM 1176 C CA . PHE A 1 150 ? 2.613 6.296 17.023 1.00 93.19 150 PHE A CA 1
ATOM 1177 C C . PHE A 1 150 ? 2.331 7.167 18.249 1.00 93.19 150 PHE A C 1
ATOM 1179 O O . PHE A 1 150 ? 2.914 8.242 18.367 1.00 93.19 150 PHE A O 1
ATOM 1186 N N . ALA A 1 151 ? 1.518 6.684 19.189 1.00 90.81 151 ALA A N 1
ATOM 1187 C CA . ALA A 1 151 ? 1.245 7.363 20.445 1.00 90.81 151 ALA A CA 1
ATOM 1188 C C . ALA A 1 151 ? 2.521 7.604 21.279 1.00 90.81 151 ALA A C 1
ATOM 1190 O O . ALA A 1 151 ? 3.393 6.731 21.416 1.00 90.81 151 ALA A O 1
ATOM 1191 N N . ALA A 1 152 ? 2.611 8.799 21.872 1.00 86.50 152 ALA A N 1
ATOM 1192 C CA . ALA A 1 152 ? 3.645 9.142 22.844 1.00 86.50 152 ALA A CA 1
ATOM 1193 C C . ALA A 1 152 ? 3.556 8.224 24.073 1.00 86.50 152 ALA A C 1
ATOM 1195 O O . ALA A 1 152 ? 2.486 7.714 24.393 1.00 86.50 152 ALA A O 1
ATOM 1196 N N . SER A 1 153 ? 4.671 8.005 24.779 1.00 79.81 153 SER A N 1
ATOM 1197 C CA . SER A 1 153 ? 4.755 7.000 25.854 1.00 79.81 153 SER A CA 1
ATOM 1198 C C . SER A 1 153 ? 3.684 7.139 26.946 1.00 79.81 153 SER A C 1
ATOM 1200 O O . SER A 1 153 ? 3.218 6.116 27.436 1.00 79.81 153 SER A O 1
ATOM 1202 N N . GLY A 1 154 ? 3.278 8.364 27.297 1.00 80.44 154 GLY A N 1
ATOM 1203 C CA . GLY A 1 154 ? 2.235 8.626 28.302 1.00 80.44 154 GLY A CA 1
ATOM 1204 C C . GLY A 1 154 ? 0.795 8.468 27.799 1.00 80.44 154 GLY A C 1
ATOM 1205 O O . GLY A 1 154 ? -0.120 8.356 28.606 1.00 80.44 154 GLY A O 1
ATOM 1206 N N . ASP A 1 155 ? 0.597 8.411 26.482 1.00 84.75 155 ASP A N 1
ATOM 1207 C CA . ASP A 1 155 ? -0.718 8.335 25.840 1.00 84.75 155 ASP A CA 1
ATOM 1208 C C . ASP A 1 155 ? -0.912 7.018 25.074 1.00 84.75 155 ASP A C 1
ATOM 1210 O O . ASP A 1 155 ? -1.745 6.920 24.172 1.00 84.75 155 ASP A O 1
ATOM 1214 N N . ARG A 1 156 ? -0.110 5.991 25.377 1.00 87.88 156 ARG A N 1
ATOM 1215 C CA . ARG A 1 156 ? -0.254 4.682 24.733 1.00 87.88 156 ARG A CA 1
ATOM 1216 C C . ARG A 1 156 ? -1.524 3.999 25.212 1.00 87.88 156 ARG A C 1
ATOM 1218 O O . ARG A 1 156 ? -1.776 3.899 26.410 1.00 87.88 156 ARG A O 1
ATOM 1225 N N . VAL A 1 157 ? -2.275 3.468 24.255 1.00 88.88 157 VAL A N 1
ATOM 1226 C CA . VAL A 1 157 ? -3.398 2.574 24.522 1.00 88.88 157 VAL A CA 1
ATOM 1227 C C . VAL A 1 157 ? -2.847 1.269 25.112 1.00 88.88 157 VAL A C 1
ATOM 1229 O O . VAL A 1 157 ? -2.006 0.625 24.474 1.00 88.88 157 VAL A O 1
ATOM 1232 N N . PRO A 1 158 ? -3.288 0.851 26.310 1.00 88.94 158 PRO A N 1
ATOM 1233 C CA . PRO A 1 158 ? -2.957 -0.468 26.838 1.00 88.94 158 PRO A CA 1
ATOM 1234 C C . PRO A 1 158 ? -3.484 -1.566 25.907 1.00 88.94 158 PRO A C 1
ATOM 1236 O O . PRO A 1 158 ? -4.625 -1.486 25.455 1.00 88.94 158 PRO A O 1
ATOM 1239 N N . SER A 1 159 ? -2.712 -2.629 25.658 1.00 87.31 159 SER A N 1
ATOM 1240 C CA . SER A 1 159 ? -3.152 -3.713 24.759 1.00 87.31 159 SER A CA 1
ATOM 1241 C C . SER A 1 159 ? -4.465 -4.368 25.217 1.00 87.31 159 SER A C 1
ATOM 1243 O O . SER A 1 159 ? -5.276 -4.751 24.382 1.00 87.31 159 SER A O 1
ATOM 1245 N N . SER A 1 160 ? -4.721 -4.430 26.529 1.00 87.75 160 SER A N 1
ATOM 1246 C CA . SER A 1 160 ? -5.986 -4.921 27.100 1.00 87.75 160 SER A CA 1
ATOM 1247 C C . SER A 1 160 ? -7.188 -4.008 26.829 1.00 87.75 160 SER A C 1
ATOM 1249 O O . SER A 1 160 ? -8.318 -4.481 26.804 1.00 87.75 160 SER A O 1
ATOM 1251 N N . ALA A 1 161 ? -6.963 -2.711 26.604 1.00 91.25 161 ALA A N 1
ATOM 1252 C CA . ALA A 1 161 ? -8.017 -1.739 26.319 1.00 91.25 161 ALA A CA 1
ATOM 1253 C C . ALA A 1 161 ? -8.447 -1.744 24.842 1.00 91.25 161 ALA A C 1
ATOM 1255 O O . ALA A 1 161 ? -9.510 -1.221 24.517 1.00 91.25 161 ALA A O 1
ATOM 1256 N N . PHE A 1 162 ? -7.647 -2.332 23.944 1.00 92.38 162 PHE A N 1
ATOM 1257 C CA . PHE A 1 162 ? -7.892 -2.293 22.500 1.00 92.38 162 PHE A CA 1
ATOM 1258 C C . PHE A 1 162 ? -9.243 -2.909 22.098 1.00 92.38 162 PHE A C 1
ATOM 1260 O O . PHE A 1 162 ? -9.953 -2.316 21.287 1.00 92.38 162 PHE A O 1
ATOM 1267 N N . GLY A 1 163 ? -9.627 -4.045 22.694 1.00 91.19 163 GLY A N 1
ATOM 1268 C CA . GLY A 1 163 ? -10.931 -4.676 22.444 1.00 91.19 163 GLY A CA 1
ATOM 1269 C C . GLY A 1 163 ? -12.092 -3.751 22.813 1.00 91.19 163 GLY A C 1
ATOM 1270 O O . GLY A 1 163 ? -12.884 -3.383 21.953 1.00 91.19 163 GLY A O 1
ATOM 1271 N N . ALA A 1 164 ? -12.105 -3.249 24.051 1.00 91.88 164 ALA A N 1
ATOM 1272 C CA . ALA A 1 164 ? -13.156 -2.348 24.529 1.00 91.88 164 ALA A CA 1
ATOM 1273 C C . ALA A 1 164 ? -13.242 -1.032 23.730 1.00 91.88 164 ALA A C 1
ATOM 1275 O O . ALA A 1 164 ? -14.330 -0.508 23.512 1.00 91.88 164 ALA A O 1
ATOM 1276 N N . LEU A 1 165 ? -12.110 -0.485 23.275 1.00 94.38 165 LEU A N 1
ATOM 1277 C CA . LEU A 1 165 ? -12.097 0.700 22.409 1.00 94.38 165 LEU A CA 1
ATOM 1278 C C . LEU A 1 165 ? -12.650 0.399 21.011 1.00 94.38 165 LEU A C 1
ATOM 1280 O O . LEU A 1 165 ? -13.330 1.241 20.424 1.00 94.38 165 LEU A O 1
ATOM 1284 N N . SER A 1 166 ? -12.379 -0.793 20.485 1.00 93.44 166 SER A N 1
ATOM 1285 C CA . SER A 1 166 ? -12.944 -1.241 19.213 1.00 93.44 166 SER A CA 1
ATOM 1286 C C . SER A 1 166 ? -14.457 -1.422 19.320 1.00 93.44 166 SER A C 1
ATOM 1288 O O . SER A 1 166 ? -15.175 -0.948 18.442 1.00 93.44 166 SER A O 1
ATOM 1290 N N . ASP A 1 167 ? -14.959 -1.977 20.428 1.00 91.81 167 ASP A N 1
ATOM 1291 C CA . ASP A 1 167 ? -16.399 -2.079 20.700 1.00 91.81 167 ASP A CA 1
ATOM 1292 C C . ASP A 1 167 ? -17.067 -0.701 20.730 1.00 91.81 167 ASP A C 1
ATOM 1294 O O . ASP A 1 167 ? -18.114 -0.510 20.109 1.00 91.81 167 ASP A O 1
ATOM 1298 N N . VAL A 1 168 ? -16.429 0.298 21.354 1.00 94.00 168 VAL A N 1
ATOM 1299 C CA . VAL A 1 168 ? -16.917 1.689 21.343 1.00 94.00 168 VAL A CA 1
ATOM 1300 C C . VAL A 1 168 ? -16.983 2.243 19.917 1.00 94.00 168 VAL A C 1
ATOM 1302 O O . VAL A 1 168 ? -17.942 2.927 19.561 1.00 94.00 168 VAL A O 1
ATOM 1305 N N . ILE A 1 169 ? -16.002 1.945 19.061 1.00 94.00 169 ILE A N 1
ATOM 1306 C CA . ILE A 1 169 ? -16.009 2.391 17.659 1.00 94.00 169 ILE A CA 1
ATOM 1307 C C . ILE A 1 169 ? -17.119 1.698 16.854 1.00 94.00 169 ILE A C 1
ATOM 1309 O O . ILE A 1 169 ? -17.803 2.357 16.060 1.00 94.00 169 ILE A O 1
ATOM 1313 N N . LEU A 1 170 ? -17.287 0.387 17.039 1.00 92.00 170 LEU A N 1
ATOM 1314 C CA . LEU A 1 170 ? -18.193 -0.454 16.256 1.00 92.00 170 LEU A CA 1
ATOM 1315 C C . LEU A 1 170 ? -19.655 -0.297 16.699 1.00 92.00 170 LEU A C 1
ATOM 1317 O O . LEU A 1 170 ? -20.542 -0.095 15.861 1.00 92.00 170 LEU A O 1
ATOM 1321 N N . THR 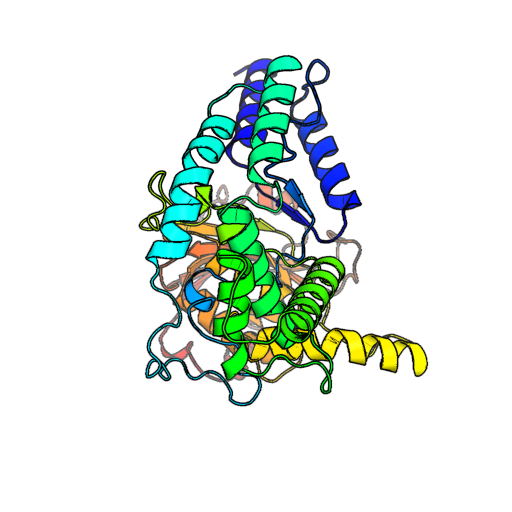A 1 171 ? -19.904 -0.329 18.005 1.00 90.69 171 THR A N 1
ATOM 1322 C CA . THR A 1 171 ? -21.246 -0.382 18.609 1.00 90.69 171 THR A CA 1
ATOM 1323 C C . THR A 1 171 ? -21.677 0.936 19.252 1.00 90.69 171 THR A C 1
ATOM 1325 O O . THR A 1 171 ? -22.871 1.192 19.363 1.00 90.69 171 THR A O 1
ATOM 1328 N N . GLY A 1 172 ? -20.729 1.804 19.621 1.00 89.56 172 GLY A N 1
ATOM 1329 C CA . GLY A 1 172 ? -20.995 3.023 20.393 1.00 89.56 172 GLY A CA 1
ATOM 1330 C C . GLY A 1 172 ? -20.940 2.829 21.911 1.00 89.56 172 GLY A C 1
ATOM 1331 O O . GLY A 1 172 ? -21.070 3.805 22.641 1.00 89.56 172 GLY A O 1
ATOM 1332 N N . SER A 1 173 ? -20.717 1.602 22.388 1.00 88.38 173 SER A N 1
ATOM 1333 C CA . SER A 1 173 ? -20.626 1.255 23.810 1.00 88.38 173 SER A CA 1
ATOM 1334 C C . SER A 1 173 ? -19.470 0.289 24.069 1.00 88.38 173 SER A C 1
ATOM 1336 O O . SER A 1 173 ? -19.104 -0.486 23.192 1.00 88.38 173 SER A O 1
ATOM 1338 N N . GLY A 1 174 ? -18.898 0.312 25.271 1.00 87.19 174 GLY A N 1
ATOM 1339 C CA . GLY A 1 174 ? -17.853 -0.631 25.668 1.00 87.19 174 GLY A CA 1
ATOM 1340 C C . GLY A 1 174 ? -17.596 -0.608 27.170 1.00 87.19 174 GLY A C 1
ATOM 1341 O O . GLY A 1 174 ? -18.196 0.174 27.903 1.00 87.19 174 GLY A O 1
ATOM 1342 N N . ALA A 1 175 ? -16.689 -1.468 27.633 1.00 89.31 175 ALA A N 1
ATOM 1343 C CA . ALA A 1 175 ? -16.409 -1.657 29.061 1.00 89.31 175 ALA A CA 1
ATOM 1344 C C . ALA A 1 175 ? -15.623 -0.503 29.724 1.00 89.31 175 ALA A C 1
ATOM 1346 O O . ALA A 1 175 ? -15.446 -0.492 30.941 1.00 89.31 175 ALA A O 1
ATOM 1347 N N . LEU A 1 176 ? -15.111 0.451 28.940 1.00 91.06 176 LEU A N 1
ATOM 1348 C CA . LEU A 1 176 ? -14.349 1.595 29.444 1.00 91.06 176 LEU A CA 1
ATOM 1349 C C . LEU A 1 176 ? -15.268 2.791 29.730 1.00 91.06 176 LEU A C 1
ATOM 1351 O O . LEU A 1 176 ? -16.238 2.995 29.000 1.00 91.06 176 LEU A O 1
ATOM 1355 N N . PRO A 1 177 ? -14.933 3.651 30.714 1.00 94.25 177 PRO A N 1
ATOM 1356 C CA . PRO A 1 177 ? -15.615 4.929 30.890 1.00 94.25 177 PRO A CA 1
ATOM 1357 C C . PRO A 1 177 ? -15.601 5.756 29.598 1.00 94.25 177 PRO A C 1
ATOM 1359 O O . PRO A 1 177 ? -14.550 5.890 28.963 1.00 94.25 177 PRO A O 1
ATOM 1362 N N . GLN A 1 178 ? -16.745 6.352 29.241 1.00 91.88 178 GLN A N 1
ATOM 1363 C CA . GLN A 1 178 ? -16.930 7.054 27.964 1.00 91.88 178 GLN A CA 1
ATOM 1364 C C . GLN A 1 178 ? -15.872 8.140 27.726 1.00 91.88 178 GLN A C 1
ATOM 1366 O O . GLN A 1 178 ? -15.291 8.214 26.649 1.00 91.88 178 GLN A O 1
ATOM 1371 N N . SER A 1 179 ? -15.544 8.930 28.751 1.00 93.56 179 SER A N 1
ATOM 1372 C CA . SER A 1 179 ? -14.524 9.985 28.667 1.00 93.56 179 SER A CA 1
ATOM 1373 C C . SER A 1 179 ? -13.126 9.445 28.340 1.00 93.56 179 SER A C 1
ATOM 1375 O O . SER A 1 179 ? -12.386 10.053 27.563 1.00 93.56 179 SER A O 1
ATOM 1377 N N . THR A 1 180 ? -12.767 8.286 28.897 1.00 93.38 180 THR A N 1
ATOM 1378 C CA . THR A 1 180 ? -11.499 7.599 28.624 1.00 93.38 180 THR A CA 1
ATOM 1379 C C . THR A 1 180 ? -11.480 7.034 27.208 1.00 93.38 180 THR A C 1
ATOM 1381 O O . THR A 1 180 ? -10.489 7.201 26.495 1.00 93.38 180 THR A O 1
ATOM 1384 N N . ALA A 1 181 ? -12.574 6.398 26.780 1.00 94.62 181 ALA A N 1
ATOM 1385 C CA . ALA A 1 181 ? -12.690 5.862 25.430 1.00 94.62 181 ALA A CA 1
ATOM 1386 C C . ALA A 1 181 ? -12.615 6.974 24.374 1.00 94.62 181 ALA A C 1
ATOM 1388 O O . ALA A 1 181 ? -11.815 6.889 23.441 1.00 94.62 181 ALA A O 1
ATOM 1389 N N . ASP A 1 182 ? -13.363 8.061 24.570 1.00 94.12 182 ASP A N 1
ATOM 1390 C CA . ASP A 1 182 ? -13.382 9.215 23.672 1.00 94.12 182 ASP A CA 1
ATOM 1391 C C . ASP A 1 182 ? -12.001 9.866 23.544 1.00 94.12 182 ASP A C 1
ATOM 1393 O O . ASP A 1 182 ? -11.624 10.278 22.445 1.00 94.12 182 ASP A O 1
ATOM 1397 N N . ARG A 1 183 ? -11.221 9.933 24.635 1.00 95.25 183 ARG A N 1
ATOM 1398 C CA . ARG A 1 183 ? -9.836 10.429 24.598 1.00 95.25 183 ARG A CA 1
ATOM 1399 C C . ARG A 1 183 ? -8.973 9.588 23.658 1.00 95.25 183 ARG A C 1
ATOM 1401 O O . ARG A 1 183 ? -8.355 10.150 22.757 1.00 95.25 183 ARG A O 1
ATOM 1408 N N . TYR A 1 184 ? -8.937 8.268 23.847 1.00 95.56 184 TYR A N 1
ATOM 1409 C CA . TYR A 1 184 ? -8.088 7.384 23.039 1.00 95.56 184 TYR A CA 1
ATOM 1410 C C . TYR A 1 184 ? -8.542 7.305 21.580 1.00 95.56 184 TYR A C 1
ATOM 1412 O O . TYR A 1 184 ? -7.712 7.353 20.675 1.00 95.56 184 TYR A O 1
ATOM 1420 N N . VAL A 1 185 ? -9.852 7.233 21.335 1.00 95.00 185 VAL A N 1
ATOM 1421 C CA . VAL A 1 185 ? -10.408 7.196 19.975 1.00 95.00 185 VAL A CA 1
ATOM 1422 C C . VAL A 1 185 ? -10.136 8.507 19.235 1.00 95.00 185 VAL A C 1
ATOM 1424 O O . VAL A 1 185 ? -9.796 8.477 18.053 1.00 95.00 185 VAL A O 1
ATOM 1427 N N . ARG A 1 186 ? -10.251 9.659 19.911 1.00 95.62 186 ARG A N 1
ATOM 1428 C CA . ARG A 1 186 ? -9.908 10.964 19.326 1.00 95.62 186 ARG A CA 1
ATOM 1429 C C . ARG A 1 186 ? -8.425 11.045 18.997 1.00 95.62 186 ARG A C 1
ATOM 1431 O O . ARG A 1 186 ? -8.084 11.340 17.862 1.00 95.62 186 ARG A O 1
ATOM 1438 N N . GLN A 1 187 ? -7.569 10.690 19.950 1.00 95.56 187 GLN A N 1
ATOM 1439 C CA . GLN A 1 187 ? -6.123 10.683 19.759 1.00 95.56 187 GLN A CA 1
ATOM 1440 C C . GLN A 1 187 ? -5.699 9.783 18.588 1.00 95.56 187 GLN A C 1
ATOM 1442 O O . GLN A 1 187 ? -4.872 10.185 17.773 1.00 95.56 187 GLN A O 1
ATOM 1447 N N . ALA A 1 188 ? -6.261 8.576 18.482 1.00 95.88 188 ALA A N 1
ATOM 1448 C CA . ALA A 1 188 ? -6.008 7.689 17.353 1.00 95.88 188 ALA A CA 1
ATOM 1449 C C . ALA A 1 188 ? -6.415 8.328 16.017 1.00 95.88 188 ALA A C 1
ATOM 1451 O O . ALA A 1 188 ? -5.649 8.263 15.060 1.00 95.88 188 ALA A O 1
ATOM 1452 N N . GLY A 1 189 ? -7.576 8.990 15.973 1.00 96.19 189 GLY A N 1
ATOM 1453 C CA . GLY A 1 189 ? -8.029 9.738 14.799 1.00 96.19 189 GLY A CA 1
ATOM 1454 C C . GLY A 1 189 ? -7.096 10.895 14.427 1.00 96.19 189 GLY A C 1
ATOM 1455 O O . GLY A 1 189 ? -6.752 11.048 13.258 1.00 96.19 189 GLY A O 1
ATOM 1456 N N . ASP A 1 190 ? -6.625 11.663 15.410 1.00 96.19 190 ASP A N 1
ATOM 1457 C CA . ASP A 1 190 ? -5.693 12.775 15.185 1.00 96.19 190 ASP A CA 1
ATOM 1458 C C . ASP A 1 190 ? -4.356 12.271 14.615 1.00 96.19 190 ASP A C 1
ATOM 1460 O O . ASP A 1 190 ? -3.821 12.826 13.650 1.00 96.19 190 ASP A O 1
ATOM 1464 N N . ILE A 1 191 ? -3.841 11.167 15.165 1.00 95.75 191 ILE A N 1
ATOM 1465 C CA . ILE A 1 191 ? -2.642 10.492 14.658 1.00 95.75 191 ILE A CA 1
ATOM 1466 C C . ILE A 1 191 ? -2.873 9.977 13.234 1.00 95.75 191 ILE A C 1
ATOM 1468 O O . ILE A 1 191 ? -2.004 10.159 12.383 1.00 95.75 191 ILE A O 1
ATOM 1472 N N . ALA A 1 192 ? -4.019 9.353 12.960 1.00 96.56 192 ALA A N 1
ATOM 1473 C CA . ALA A 1 192 ? -4.337 8.807 11.646 1.00 96.56 192 ALA A CA 1
ATOM 1474 C C . ALA A 1 192 ? -4.402 9.887 10.565 1.00 96.56 192 ALA A C 1
ATOM 1476 O O . ALA A 1 192 ? -3.830 9.706 9.491 1.00 96.56 192 ALA A O 1
ATOM 1477 N N . VAL A 1 193 ? -5.001 11.044 10.865 1.00 95.06 193 VAL A N 1
ATOM 1478 C CA . VAL A 1 193 ? -5.015 12.204 9.960 1.00 95.06 193 VAL A CA 1
ATOM 1479 C C . VAL A 1 193 ? -3.600 12.739 9.737 1.00 95.06 193 VAL A C 1
ATOM 1481 O O . VAL A 1 193 ? -3.203 12.977 8.596 1.00 95.06 193 VAL A O 1
ATOM 1484 N N . MET A 1 194 ? -2.815 12.894 10.808 1.00 93.69 194 MET A N 1
ATOM 1485 C CA . MET A 1 194 ? -1.444 13.408 10.731 1.00 93.69 194 MET A CA 1
ATOM 1486 C C . MET A 1 194 ? -0.520 12.487 9.923 1.00 93.69 194 MET A C 1
ATOM 1488 O O . MET A 1 194 ? 0.298 12.960 9.136 1.00 93.69 194 MET A O 1
ATOM 1492 N N . ARG A 1 195 ? -0.645 11.171 10.118 1.00 93.81 195 ARG A N 1
ATOM 1493 C CA . ARG A 1 195 ? 0.160 10.145 9.441 1.00 93.81 195 ARG A CA 1
ATOM 1494 C C . ARG A 1 195 ? -0.410 9.705 8.101 1.00 93.81 195 ARG A C 1
ATOM 1496 O O . ARG A 1 195 ? 0.292 9.023 7.364 1.00 93.81 195 ARG A O 1
ATOM 1503 N N . ARG A 1 196 ? -1.646 10.106 7.791 1.00 95.81 196 ARG A N 1
ATOM 1504 C CA . ARG A 1 196 ? -2.396 9.719 6.593 1.00 95.81 196 ARG A CA 1
ATOM 1505 C C . ARG A 1 196 ? -2.390 8.203 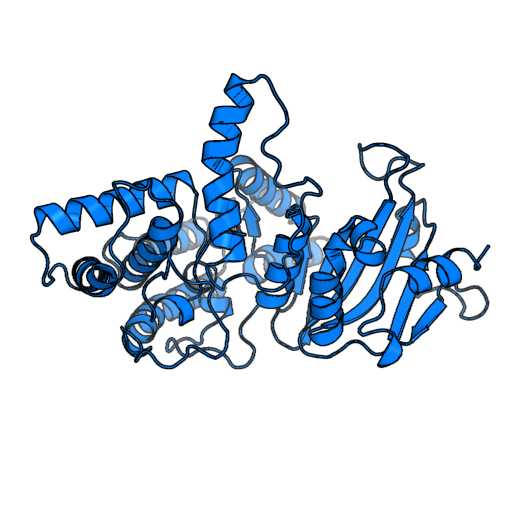6.391 1.00 95.81 196 ARG A C 1
ATOM 1507 O O . ARG A 1 196 ? -2.013 7.740 5.318 1.00 95.81 196 ARG A O 1
ATOM 1514 N N . PHE A 1 197 ? -2.746 7.434 7.423 1.00 97.50 197 PHE A N 1
ATOM 1515 C CA . PHE A 1 197 ? -2.746 5.972 7.314 1.00 97.50 197 PHE A CA 1
ATOM 1516 C C . PHE A 1 197 ? -3.580 5.501 6.118 1.00 97.50 197 PHE A C 1
ATOM 1518 O O . PHE A 1 197 ? -4.654 6.032 5.844 1.00 97.50 197 PHE A O 1
ATOM 1525 N N . PHE A 1 198 ? -3.062 4.505 5.402 1.00 97.56 198 PHE A N 1
ATOM 1526 C CA . PHE A 1 198 ? -3.695 3.933 4.226 1.00 97.56 198 PHE A CA 1
ATOM 1527 C C . PHE A 1 198 ? -3.893 2.423 4.394 1.00 97.56 198 PHE A C 1
ATOM 1529 O O . PHE A 1 198 ? -2.976 1.608 4.244 1.00 97.56 198 PHE A O 1
ATOM 1536 N N . HIS A 1 199 ? -5.126 2.037 4.713 1.00 97.19 199 HIS A N 1
ATOM 1537 C CA . HIS A 1 199 ? -5.521 0.649 4.937 1.00 97.19 199 HIS A CA 1
ATOM 1538 C C . HIS A 1 199 ? -5.929 -0.008 3.618 1.00 97.19 199 HIS A C 1
ATOM 1540 O O . HIS A 1 199 ? -7.112 -0.065 3.308 1.00 97.19 199 HIS A O 1
ATOM 1546 N N . TRP A 1 200 ? -4.962 -0.503 2.840 1.00 97.19 200 TRP A N 1
ATOM 1547 C CA . TRP A 1 200 ? -5.168 -1.040 1.481 1.00 97.19 200 TRP A CA 1
ATOM 1548 C C . TRP A 1 200 ? -6.430 -1.903 1.303 1.00 97.19 200 TRP A C 1
ATOM 1550 O O . TRP A 1 200 ? -7.226 -1.635 0.408 1.00 97.19 200 TRP A O 1
ATOM 1560 N N . GLU A 1 201 ? -6.645 -2.885 2.182 1.00 95.75 201 GLU A N 1
ATOM 1561 C CA . GLU A 1 201 ? -7.797 -3.802 2.138 1.00 95.75 201 GLU A CA 1
ATOM 1562 C C . GLU A 1 201 ? -9.151 -3.132 2.466 1.00 95.75 201 GLU A C 1
ATOM 1564 O O . GLU A 1 201 ? -10.194 -3.666 2.109 1.00 95.75 201 GLU A O 1
ATOM 1569 N N . LEU A 1 202 ? -9.158 -1.966 3.119 1.00 95.00 202 LEU A N 1
ATOM 1570 C CA . LEU A 1 202 ? -10.368 -1.190 3.441 1.00 95.00 202 LEU A CA 1
ATOM 1571 C C . LEU A 1 202 ? -10.569 0.021 2.516 1.00 95.00 202 LEU A C 1
ATOM 1573 O O . LEU A 1 202 ? -11.687 0.528 2.394 1.00 95.00 202 LEU A O 1
ATOM 1577 N N . GLU A 1 203 ? -9.500 0.516 1.892 1.00 94.44 203 GLU A N 1
ATOM 1578 C CA . GLU A 1 203 ? -9.539 1.632 0.944 1.00 94.44 203 GLU A CA 1
ATOM 1579 C C . GLU A 1 203 ? -9.894 1.177 -0.473 1.00 94.44 203 GLU A C 1
ATOM 1581 O O . GLU A 1 203 ? -10.718 1.827 -1.127 1.00 94.44 203 GLU A O 1
ATOM 1586 N N . PHE A 1 204 ? -9.346 0.029 -0.889 1.00 94.75 204 PHE A N 1
ATOM 1587 C CA . PHE A 1 204 ? -9.623 -0.645 -2.161 1.00 94.75 204 PHE A CA 1
ATOM 1588 C C . PHE A 1 204 ? -10.126 -2.080 -1.932 1.00 94.75 204 PHE A C 1
ATOM 1590 O O . PHE A 1 204 ? -9.487 -3.039 -2.373 1.00 94.75 204 PHE A O 1
ATOM 1597 N N . PRO A 1 205 ? -11.241 -2.268 -1.202 1.00 94.44 205 PRO A N 1
ATOM 1598 C CA . PRO A 1 205 ? -11.720 -3.601 -0.847 1.00 94.44 205 PRO A CA 1
ATOM 1599 C C . PRO A 1 205 ? -12.033 -4.471 -2.078 1.00 94.44 205 PRO A C 1
ATOM 1601 O O . PRO A 1 205 ? -11.805 -5.677 -2.039 1.00 94.44 205 PRO A O 1
ATOM 1604 N N . GLU A 1 206 ? -12.470 -3.877 -3.191 1.00 93.00 206 GLU A N 1
ATOM 1605 C CA . GLU A 1 206 ? -12.789 -4.564 -4.453 1.00 93.00 206 GLU A CA 1
ATOM 1606 C C . GLU A 1 206 ? -11.607 -5.349 -5.058 1.00 93.00 206 GLU A C 1
ATOM 1608 O O . GLU A 1 206 ? -11.795 -6.325 -5.789 1.00 93.00 206 GLU A O 1
ATOM 1613 N N . VAL A 1 207 ? -10.374 -4.973 -4.705 1.00 94.62 207 VAL A N 1
ATOM 1614 C CA . VAL A 1 207 ? -9.146 -5.646 -5.156 1.00 94.62 207 VAL A CA 1
ATOM 1615 C C . VAL A 1 207 ? -8.906 -6.956 -4.392 1.00 94.62 207 VAL A C 1
ATOM 1617 O O . VAL A 1 207 ? -8.284 -7.884 -4.915 1.00 94.62 207 VAL A O 1
ATOM 1620 N N . PHE A 1 208 ? -9.398 -7.061 -3.155 1.00 95.69 208 PHE A N 1
ATOM 1621 C CA . PHE A 1 208 ? -9.042 -8.142 -2.228 1.00 95.69 208 PHE A CA 1
ATOM 1622 C C . PHE A 1 208 ? -10.215 -9.058 -1.855 1.00 95.69 208 PHE A C 1
ATOM 1624 O O . PHE A 1 208 ? -9.979 -10.194 -1.434 1.00 95.69 208 PHE A O 1
ATOM 1631 N N . PHE A 1 209 ? -11.458 -8.598 -2.014 1.00 95.62 209 PHE A N 1
ATOM 1632 C CA . PHE A 1 209 ? -12.662 -9.284 -1.538 1.00 95.62 209 PHE A CA 1
ATOM 1633 C C . PHE A 1 209 ? -13.738 -9.405 -2.627 1.00 95.62 209 PHE A C 1
ATOM 1635 O O . PHE A 1 209 ? -13.810 -8.576 -3.533 1.00 95.62 209 PHE A O 1
ATOM 1642 N N . ASP A 1 210 ? -14.561 -10.450 -2.540 1.00 93.94 210 ASP A N 1
ATOM 1643 C CA . ASP A 1 210 ? -15.737 -10.679 -3.385 1.00 93.94 210 ASP A CA 1
ATOM 1644 C C . ASP A 1 210 ? -16.945 -9.896 -2.856 1.00 93.94 210 ASP A C 1
ATOM 1646 O O . ASP A 1 210 ? -16.941 -9.415 -1.727 1.00 93.94 210 ASP A O 1
ATOM 1650 N N . ALA A 1 211 ? -18.016 -9.772 -3.647 1.00 91.94 211 ALA A N 1
ATOM 1651 C CA . ALA A 1 211 ? -19.186 -8.950 -3.301 1.00 91.94 211 ALA A CA 1
ATOM 1652 C C . ALA A 1 211 ? -19.857 -9.309 -1.959 1.00 91.94 211 ALA A C 1
ATOM 1654 O O . ALA A 1 211 ? -20.524 -8.466 -1.362 1.00 91.94 211 ALA A O 1
ATOM 1655 N N . ASP A 1 212 ? -19.663 -10.532 -1.466 1.00 91.25 212 ASP A N 1
ATOM 1656 C CA . ASP A 1 212 ? -20.161 -11.007 -0.173 1.00 91.25 212 ASP A CA 1
ATOM 1657 C C . ASP A 1 212 ? -19.223 -10.701 1.016 1.00 91.25 212 ASP A C 1
ATOM 1659 O O . ASP A 1 212 ? -19.500 -11.098 2.150 1.00 91.25 212 ASP A O 1
ATOM 1663 N N . GLY A 1 213 ? -18.118 -9.992 0.768 1.00 91.00 213 GLY A N 1
ATOM 1664 C CA . GLY A 1 213 ? -17.087 -9.654 1.745 1.00 91.00 213 GLY A CA 1
ATOM 1665 C C . GLY A 1 213 ? -16.059 -10.759 1.981 1.00 91.00 213 GLY A C 1
ATOM 1666 O O . GLY A 1 213 ? -15.155 -10.570 2.798 1.00 91.00 213 GLY A O 1
ATOM 1667 N N . THR A 1 214 ? -16.170 -11.915 1.320 1.00 92.12 214 THR A N 1
ATOM 1668 C CA . THR A 1 214 ? -15.188 -12.995 1.468 1.00 92.12 214 THR A CA 1
ATOM 1669 C C . THR A 1 214 ? -13.879 -12.644 0.773 1.00 92.12 214 THR A C 1
ATOM 1671 O O . THR A 1 214 ? -13.842 -11.920 -0.221 1.00 92.12 214 THR A O 1
ATOM 1674 N N . ARG A 1 215 ? -12.756 -13.109 1.330 1.00 90.69 215 ARG A N 1
ATOM 1675 C CA . ARG A 1 215 ? -11.438 -12.828 0.756 1.00 90.69 215 ARG A CA 1
ATOM 1676 C C . ARG A 1 215 ? -11.247 -13.645 -0.514 1.00 90.69 215 ARG A C 1
ATOM 1678 O O . ARG A 1 215 ? -11.314 -14.873 -0.473 1.00 90.69 215 ARG A O 1
ATOM 1685 N N . ARG A 1 216 ? -10.923 -12.966 -1.612 1.00 90.56 216 ARG A N 1
ATOM 1686 C CA . ARG A 1 216 ? -10.736 -13.596 -2.918 1.00 90.56 216 ARG A CA 1
ATOM 1687 C C . ARG A 1 216 ? -9.534 -14.539 -2.914 1.00 90.56 216 ARG A C 1
ATOM 1689 O O . ARG A 1 216 ? -8.438 -14.129 -2.504 1.00 90.56 216 ARG A O 1
ATOM 1696 N N . PRO A 1 217 ? -9.665 -15.770 -3.438 1.00 83.88 217 PRO A N 1
ATOM 1697 C CA . PRO A 1 217 ? -8.517 -16.596 -3.787 1.00 83.88 217 PRO A CA 1
ATOM 1698 C C . PRO A 1 217 ? -7.655 -15.863 -4.823 1.00 83.88 217 PRO A C 1
ATOM 1700 O O . PRO A 1 217 ? -8.054 -15.676 -5.968 1.00 83.88 217 PRO A O 1
ATOM 1703 N N . GLY A 1 218 ? -6.473 -15.403 -4.408 1.00 81.94 218 GLY A N 1
ATOM 1704 C CA . GLY A 1 218 ? -5.639 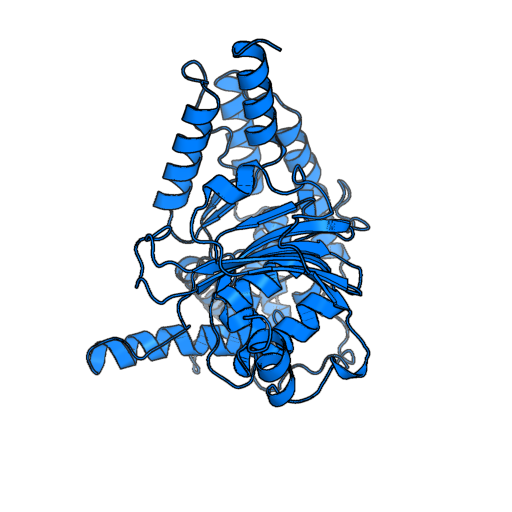-14.542 -5.249 1.00 81.94 218 GLY A CA 1
ATOM 1705 C C . GLY A 1 218 ? -6.100 -13.081 -5.308 1.00 81.94 218 GLY A C 1
ATOM 1706 O O . GLY A 1 218 ? -5.848 -12.428 -6.313 1.00 81.94 218 GLY A O 1
ATOM 1707 N N . GLY A 1 219 ? -6.752 -12.563 -4.262 1.00 92.06 219 GLY A N 1
ATOM 1708 C CA . GLY A 1 219 ? -6.962 -11.122 -4.095 1.00 92.06 219 GLY A CA 1
ATOM 1709 C C . GLY A 1 219 ? -5.637 -10.347 -4.090 1.00 92.06 219 GLY A C 1
ATOM 1710 O O . GLY A 1 219 ? -4.613 -10.852 -3.618 1.00 92.06 219 GLY A O 1
ATOM 1711 N N . GLY A 1 220 ? -5.660 -9.136 -4.641 1.00 96.00 220 GLY A N 1
ATOM 1712 C CA . GLY A 1 220 ? -4.478 -8.327 -4.931 1.00 96.00 220 GLY A CA 1
ATOM 1713 C C . GLY A 1 220 ? -4.456 -7.836 -6.379 1.00 96.00 220 GLY A C 1
ATOM 1714 O O . GLY A 1 220 ? -5.268 -8.239 -7.209 1.00 96.00 220 GLY A O 1
ATOM 1715 N N . PHE A 1 221 ? -3.504 -6.964 -6.692 1.00 97.50 221 PHE A N 1
ATOM 1716 C CA . PHE A 1 221 ? -3.383 -6.344 -8.008 1.00 97.50 221 PHE A CA 1
ATOM 1717 C C . PHE A 1 221 ? -2.767 -7.296 -9.036 1.00 97.50 221 PHE A C 1
ATOM 1719 O O . PHE A 1 221 ? -1.787 -7.989 -8.744 1.00 97.50 221 PHE A O 1
ATOM 1726 N N . ASP A 1 222 ? -3.297 -7.276 -10.263 1.00 97.00 222 ASP A N 1
ATOM 1727 C CA . ASP A 1 222 ? -2.720 -7.970 -11.422 1.00 97.00 222 ASP A CA 1
ATOM 1728 C C . ASP A 1 222 ? -1.322 -7.462 -11.776 1.00 97.00 222 ASP A C 1
ATOM 1730 O O . ASP A 1 222 ? -0.480 -8.234 -12.234 1.00 97.00 222 ASP A O 1
ATOM 1734 N N . ALA A 1 223 ? -1.070 -6.172 -11.558 1.00 97.25 223 ALA A N 1
ATOM 1735 C CA . ALA A 1 223 ? 0.227 -5.555 -11.753 1.00 97.25 223 ALA A CA 1
ATOM 1736 C C . ALA A 1 223 ? 0.471 -4.449 -10.719 1.00 97.25 223 ALA A C 1
ATOM 1738 O O . ALA A 1 223 ? -0.420 -3.655 -10.426 1.00 97.25 223 ALA A O 1
ATOM 1739 N N . VAL A 1 224 ? 1.697 -4.371 -10.203 1.00 97.88 224 VAL A N 1
ATOM 1740 C CA . VAL A 1 224 ? 2.177 -3.263 -9.371 1.00 97.88 224 VAL A CA 1
ATOM 1741 C C . VAL A 1 224 ? 3.391 -2.648 -10.051 1.00 97.88 224 VAL A C 1
ATOM 1743 O O . VAL A 1 224 ? 4.407 -3.318 -10.243 1.00 97.88 224 VAL A O 1
ATOM 1746 N N . ILE A 1 225 ? 3.290 -1.371 -10.410 1.00 96.62 225 ILE A N 1
ATOM 1747 C CA . ILE A 1 225 ? 4.377 -0.613 -11.031 1.00 96.62 225 ILE A CA 1
ATOM 1748 C C . ILE A 1 225 ? 4.764 0.585 -10.174 1.00 96.62 225 ILE A C 1
ATOM 1750 O O . ILE A 1 225 ? 3.925 1.153 -9.476 1.00 96.62 225 ILE A O 1
ATOM 1754 N N . GLY A 1 226 ? 6.029 0.993 -10.225 1.00 94.38 226 GLY A N 1
ATOM 1755 C CA . GLY A 1 226 ? 6.454 2.173 -9.485 1.00 94.38 226 GLY A CA 1
ATOM 1756 C C . GLY A 1 226 ? 7.935 2.509 -9.582 1.00 94.38 226 GLY A C 1
ATOM 1757 O O . GLY A 1 226 ? 8.783 1.682 -9.913 1.00 94.38 226 GLY A O 1
ATOM 1758 N N . ASN A 1 227 ? 8.244 3.748 -9.215 1.00 93.38 227 ASN A N 1
ATOM 1759 C CA . ASN A 1 227 ? 9.597 4.237 -8.977 1.00 93.38 227 ASN A CA 1
ATOM 1760 C C . ASN A 1 227 ? 9.685 4.697 -7.511 1.00 93.38 227 ASN A C 1
ATOM 1762 O O . ASN A 1 227 ? 9.440 5.872 -7.229 1.00 93.38 227 ASN A O 1
ATOM 1766 N N . PRO A 1 228 ? 9.914 3.774 -6.554 1.00 91.56 228 PRO A N 1
ATOM 1767 C CA . PRO A 1 228 ? 9.958 4.119 -5.139 1.00 91.56 228 PRO A CA 1
ATOM 1768 C C . PRO A 1 228 ? 11.038 5.159 -4.821 1.00 91.56 228 PRO A C 1
ATOM 1770 O O . PRO A 1 228 ? 12.074 5.168 -5.479 1.00 91.56 228 PRO A O 1
ATOM 1773 N N . PRO A 1 229 ? 10.884 5.968 -3.760 1.00 88.00 229 PRO A N 1
ATOM 1774 C CA . PRO A 1 229 ? 11.935 6.876 -3.310 1.00 88.00 229 PRO A CA 1
ATOM 1775 C C . PRO A 1 229 ? 13.173 6.110 -2.821 1.00 88.00 229 PRO A C 1
ATOM 1777 O O . PRO A 1 229 ? 13.069 5.119 -2.086 1.00 88.00 229 PRO A O 1
ATOM 1780 N N . TRP A 1 230 ? 14.359 6.591 -3.202 1.00 84.38 230 TRP A N 1
ATOM 1781 C CA . TRP A 1 230 ? 15.647 5.936 -2.912 1.00 84.38 230 TRP A CA 1
ATOM 1782 C C . TRP A 1 230 ? 16.302 6.416 -1.614 1.00 84.38 230 TRP A C 1
ATOM 1784 O O . TRP A 1 230 ? 17.388 5.959 -1.260 1.00 84.38 230 TRP A O 1
ATOM 1794 N N . ASP A 1 231 ? 15.630 7.300 -0.882 1.00 75.94 231 ASP A N 1
ATOM 1795 C CA . ASP A 1 231 ? 16.154 7.870 0.349 1.00 75.94 231 ASP A CA 1
ATOM 1796 C C . ASP A 1 231 ? 16.147 6.867 1.507 1.00 75.94 231 ASP A C 1
ATOM 1798 O O . ASP A 1 231 ? 15.227 6.052 1.694 1.00 75.94 231 ASP A O 1
ATOM 1802 N N . MET A 1 232 ? 17.168 6.997 2.352 1.00 64.81 232 MET A N 1
ATOM 1803 C CA . MET A 1 232 ? 17.157 6.391 3.675 1.00 64.81 232 MET A CA 1
ATOM 1804 C C . MET A 1 232 ? 16.029 6.998 4.511 1.00 64.81 232 MET A C 1
ATOM 1806 O O . MET A 1 232 ? 15.791 8.206 4.479 1.00 64.81 232 MET A O 1
ATOM 1810 N N . VAL A 1 233 ? 15.405 6.183 5.360 1.00 57.44 233 VAL A N 1
ATOM 1811 C CA . VAL A 1 233 ? 14.584 6.672 6.472 1.00 57.44 233 VAL A CA 1
ATOM 1812 C C . VAL A 1 233 ? 15.546 7.255 7.522 1.00 57.44 233 VAL A C 1
ATOM 1814 O O . VAL A 1 233 ? 15.869 6.619 8.524 1.00 57.44 233 VAL A O 1
ATOM 1817 N N . ARG A 1 234 ? 16.117 8.433 7.234 1.00 52.16 234 ARG A N 1
ATOM 1818 C CA . ARG A 1 234 ? 17.124 9.108 8.065 1.00 52.16 234 ARG A CA 1
ATOM 1819 C C . ARG A 1 234 ? 16.521 10.222 8.889 1.00 52.16 234 ARG A C 1
ATOM 1821 O O . ARG A 1 234 ? 15.751 11.028 8.388 1.00 52.16 234 ARG A O 1
ATOM 1828 N N . ALA A 1 235 ? 17.018 10.327 10.115 1.00 42.06 235 ALA A N 1
ATOM 1829 C CA . ALA A 1 235 ? 16.738 11.419 11.034 1.00 42.06 235 ALA A CA 1
ATOM 1830 C C . ALA A 1 235 ? 17.893 12.435 11.144 1.00 42.06 235 ALA A C 1
ATOM 1832 O O . ALA A 1 235 ? 17.953 13.200 12.106 1.00 42.06 235 ALA A O 1
ATOM 1833 N N . ASP A 1 236 ? 18.840 12.420 10.196 1.00 36.66 236 ASP A N 1
ATOM 1834 C CA . ASP A 1 236 ? 20.151 13.057 10.390 1.00 36.66 236 ASP A CA 1
ATOM 1835 C C . ASP A 1 236 ? 20.531 14.125 9.348 1.00 36.66 236 ASP A C 1
ATOM 1837 O O . ASP A 1 236 ? 21.689 14.536 9.309 1.00 36.66 236 ASP A O 1
ATOM 1841 N N . ALA A 1 237 ? 19.603 14.599 8.515 1.00 36.75 237 ALA A N 1
ATOM 1842 C CA . ALA A 1 237 ? 19.846 15.789 7.699 1.00 36.75 237 ALA A CA 1
ATOM 1843 C C . ALA A 1 237 ? 19.295 17.027 8.430 1.00 36.75 237 ALA A C 1
ATOM 1845 O O . ALA A 1 237 ? 18.089 17.132 8.632 1.00 36.75 237 ALA A O 1
ATOM 1846 N N . GLY A 1 238 ? 20.176 17.940 8.862 1.00 46.16 238 GLY A N 1
ATOM 1847 C CA . GLY A 1 238 ? 19.791 19.241 9.430 1.00 46.16 238 GLY A CA 1
ATOM 1848 C C . GLY A 1 238 ? 20.501 19.644 10.731 1.00 46.16 238 GLY A C 1
ATOM 1849 O O . GLY A 1 238 ? 21.314 18.906 11.301 1.00 46.16 238 GLY A O 1
ATOM 1850 N N . SER A 1 239 ? 20.180 20.850 11.209 1.00 46.38 239 SER A N 1
ATOM 1851 C CA . SER A 1 239 ? 20.660 21.408 12.483 1.00 46.38 239 SER A CA 1
ATOM 1852 C C . SER A 1 239 ? 20.286 20.507 13.675 1.00 46.38 239 SER A C 1
ATOM 1854 O O . SER A 1 239 ? 19.425 19.636 13.564 1.00 46.38 239 SER A O 1
ATOM 1856 N N . ALA A 1 240 ? 20.918 20.684 14.843 1.00 53.75 240 ALA A N 1
ATOM 1857 C CA . ALA A 1 240 ? 20.629 19.873 16.041 1.00 53.75 240 ALA A CA 1
ATOM 1858 C C . ALA A 1 240 ? 19.138 19.853 16.431 1.00 53.75 240 ALA A C 1
ATOM 1860 O O . ALA A 1 240 ? 18.638 18.836 16.911 1.00 53.75 240 ALA A O 1
ATOM 1861 N N . GLN A 1 241 ? 18.433 20.947 16.148 1.00 45.44 241 GLN A N 1
ATOM 1862 C CA . GLN A 1 241 ? 17.015 21.138 16.435 1.00 45.44 241 GLN A CA 1
ATOM 1863 C C . GLN A 1 241 ? 16.117 20.489 15.367 1.00 45.44 241 GLN A C 1
ATOM 1865 O O . GLN A 1 241 ? 15.159 19.798 15.706 1.00 45.44 241 GLN A O 1
ATOM 1870 N N . SER A 1 242 ? 16.486 20.576 14.081 1.00 49.81 242 SER A N 1
ATOM 1871 C CA . SER A 1 242 ? 15.830 19.804 13.012 1.00 49.81 242 SER A CA 1
ATOM 1872 C C . SER A 1 242 ? 16.041 18.295 13.178 1.00 49.81 242 SER A C 1
ATOM 1874 O O . SER A 1 242 ? 15.147 17.512 12.864 1.00 49.81 242 SER A O 1
ATOM 1876 N N . ARG A 1 243 ? 17.188 17.868 13.725 1.00 49.00 243 ARG A N 1
ATOM 1877 C CA . ARG A 1 243 ? 17.481 16.463 14.052 1.00 49.00 243 ARG A CA 1
ATOM 1878 C C . ARG A 1 243 ? 16.631 15.931 15.204 1.00 49.00 243 ARG A C 1
ATOM 1880 O O . ARG A 1 243 ? 16.192 14.790 15.122 1.00 49.00 243 ARG A O 1
ATOM 1887 N N . SER A 1 244 ? 16.378 16.704 16.264 1.00 49.75 244 SER A N 1
ATOM 1888 C CA . SER A 1 244 ? 15.534 16.240 17.379 1.00 49.75 244 SER A CA 1
ATOM 1889 C C . SER A 1 244 ? 14.062 16.106 16.971 1.00 49.75 244 SER A C 1
ATOM 1891 O O . SER A 1 244 ? 13.447 15.085 17.281 1.00 49.75 244 SER A O 1
ATOM 1893 N N . GLN A 1 245 ? 13.531 17.053 16.188 1.00 46.28 245 GLN A N 1
ATOM 1894 C CA . GLN A 1 245 ? 12.185 16.962 15.603 1.00 46.28 245 GLN A CA 1
ATOM 1895 C C . GLN A 1 245 ? 12.068 15.822 14.577 1.00 46.28 245 GLN A C 1
ATOM 1897 O O . GLN A 1 245 ? 11.141 15.019 14.664 1.00 46.28 245 GLN A O 1
ATOM 1902 N N . SER A 1 246 ? 13.045 15.667 13.673 1.00 50.91 246 SER A N 1
ATOM 1903 C CA . SER A 1 246 ? 13.045 14.573 12.684 1.00 50.91 246 SER A CA 1
ATOM 1904 C C . SER A 1 246 ? 13.190 13.195 13.341 1.00 50.91 246 SER A C 1
ATOM 1906 O O . SER A 1 246 ? 12.548 12.235 12.922 1.00 50.91 246 SER A O 1
ATOM 1908 N N . ARG A 1 247 ? 13.990 13.070 14.413 1.00 52.25 247 ARG A N 1
ATOM 1909 C CA . ARG A 1 247 ? 14.112 11.825 15.201 1.00 52.25 247 ARG A CA 1
ATOM 1910 C C . ARG A 1 247 ? 12.818 11.459 15.919 1.00 52.25 247 ARG A C 1
ATOM 1912 O O . ARG A 1 247 ? 12.475 10.276 15.945 1.00 52.25 247 ARG A O 1
ATOM 1919 N N . GLY A 1 248 ? 12.113 12.450 16.468 1.00 57.12 248 GLY A N 1
ATOM 1920 C CA . GLY A 1 248 ? 10.809 12.258 17.103 1.00 57.12 248 GLY A CA 1
ATOM 1921 C C . GLY A 1 248 ? 9.764 11.708 16.133 1.00 57.12 248 GLY A C 1
ATOM 1922 O O . GLY A 1 248 ? 8.999 10.819 16.499 1.00 57.12 248 GLY A O 1
ATOM 1923 N N . ASP A 1 249 ? 9.796 12.161 14.879 1.00 68.69 249 ASP A N 1
ATOM 1924 C CA . ASP A 1 249 ? 8.817 11.760 13.869 1.00 68.69 249 ASP A CA 1
ATOM 1925 C C . ASP A 1 249 ? 9.116 10.393 13.221 1.00 68.69 249 ASP A C 1
ATOM 1927 O O . ASP A 1 249 ? 8.194 9.643 12.883 1.00 68.69 249 ASP A O 1
ATOM 1931 N N . ILE A 1 250 ? 10.400 10.027 13.122 1.00 79.25 250 ILE A N 1
ATOM 1932 C CA . ILE A 1 250 ? 10.882 8.807 12.449 1.00 79.25 250 ILE A CA 1
ATOM 1933 C C . ILE A 1 250 ? 10.918 7.581 13.365 1.00 79.25 250 ILE A C 1
ATOM 1935 O O . ILE A 1 250 ? 10.654 6.467 12.907 1.00 79.25 250 ILE A O 1
ATOM 1939 N N . ALA A 1 251 ? 11.238 7.739 14.653 1.00 83.31 251 ALA A N 1
ATOM 1940 C CA . ALA A 1 251 ? 11.334 6.599 15.567 1.00 83.31 251 ALA A CA 1
ATOM 1941 C C . ALA A 1 251 ? 10.032 5.764 15.646 1.00 83.31 251 ALA A C 1
ATOM 1943 O O . ALA A 1 251 ? 10.121 4.532 15.653 1.00 83.31 251 ALA A O 1
ATOM 1944 N N . PRO A 1 252 ? 8.828 6.371 15.650 1.00 88.62 252 PRO A N 1
ATOM 1945 C CA . PRO A 1 252 ? 7.575 5.633 15.517 1.00 88.62 252 PRO A CA 1
ATOM 1946 C C . PRO A 1 252 ? 7.426 4.860 14.205 1.00 88.62 252 PRO A C 1
ATOM 1948 O O . PRO A 1 252 ? 7.014 3.705 14.242 1.00 88.62 252 PRO A O 1
ATOM 1951 N N . VAL A 1 253 ? 7.825 5.443 13.069 1.00 89.06 253 VAL A N 1
ATOM 1952 C CA . VAL A 1 253 ? 7.786 4.778 11.753 1.00 89.06 253 VAL A CA 1
ATOM 1953 C C . VAL A 1 253 ? 8.709 3.559 11.732 1.00 89.06 253 VAL A C 1
ATOM 1955 O O . VAL A 1 253 ? 8.321 2.481 11.281 1.00 89.06 253 VAL A O 1
ATOM 1958 N N . LEU A 1 254 ? 9.928 3.690 12.262 1.00 87.12 254 LEU A N 1
ATOM 1959 C CA . LEU A 1 254 ? 10.872 2.573 12.349 1.00 87.12 254 LEU A CA 1
ATOM 1960 C C . LEU A 1 254 ? 10.352 1.462 13.264 1.00 87.12 254 LEU A C 1
ATOM 1962 O O . LEU A 1 254 ? 10.432 0.291 12.910 1.00 87.12 254 LEU A O 1
ATOM 1966 N N . ARG A 1 255 ? 9.768 1.816 14.413 1.00 87.38 255 ARG A N 1
ATOM 1967 C CA . ARG A 1 255 ? 9.125 0.845 15.307 1.00 87.38 255 ARG A CA 1
ATOM 1968 C C . ARG A 1 255 ? 7.956 0.142 14.615 1.00 87.38 255 ARG A C 1
ATOM 1970 O O . ARG A 1 255 ? 7.894 -1.078 14.654 1.00 87.38 255 ARG A O 1
ATOM 1977 N N . PHE A 1 256 ? 7.066 0.887 13.961 1.00 90.38 256 PHE A N 1
ATOM 1978 C CA . PHE A 1 256 ? 5.936 0.324 13.221 1.00 90.38 256 PHE A CA 1
ATOM 1979 C C . PHE A 1 256 ? 6.414 -0.662 12.151 1.00 90.38 256 PHE A C 1
ATOM 1981 O O . PHE A 1 256 ? 5.997 -1.815 12.130 1.00 90.38 256 PHE A O 1
ATOM 1988 N N . THR A 1 257 ? 7.345 -0.236 11.297 1.00 89.81 257 THR A N 1
ATOM 1989 C CA . THR A 1 257 ? 7.837 -1.079 10.199 1.00 89.81 257 THR A CA 1
ATOM 1990 C C . THR A 1 257 ? 8.573 -2.322 10.695 1.00 89.81 257 THR A C 1
ATOM 1992 O O . THR A 1 257 ? 8.460 -3.370 10.074 1.00 89.81 257 THR A O 1
ATOM 1995 N N . ARG A 1 258 ? 9.265 -2.255 11.834 1.00 86.88 258 ARG A N 1
ATOM 1996 C CA . ARG A 1 258 ? 10.024 -3.390 12.370 1.00 86.88 258 ARG A CA 1
ATOM 1997 C C . ARG A 1 258 ? 9.190 -4.362 13.203 1.00 86.88 258 ARG A C 1
ATOM 1999 O O . ARG A 1 258 ? 9.431 -5.568 13.155 1.00 86.88 258 ARG A O 1
ATOM 2006 N N . ASP A 1 259 ? 8.274 -3.834 14.011 1.00 87.19 259 ASP A N 1
ATOM 2007 C CA . ASP A 1 259 ? 7.692 -4.565 15.139 1.00 87.19 259 ASP A CA 1
ATOM 2008 C C . ASP A 1 259 ? 6.187 -4.838 14.959 1.00 87.19 259 ASP A C 1
ATOM 2010 O O . ASP A 1 259 ? 5.670 -5.761 15.586 1.00 87.19 259 ASP A O 1
ATOM 2014 N N . ALA A 1 260 ? 5.490 -4.119 14.065 1.00 88.81 260 ALA A N 1
ATOM 2015 C CA . ALA A 1 260 ? 4.043 -4.275 13.868 1.00 88.81 260 ALA A CA 1
ATOM 2016 C C . ALA A 1 260 ? 3.631 -5.522 13.068 1.00 88.81 260 ALA A C 1
ATOM 2018 O O . ALA A 1 260 ? 2.443 -5.763 12.878 1.00 88.81 260 ALA A O 1
ATOM 2019 N N . GLY A 1 261 ? 4.590 -6.305 12.563 1.00 87.94 261 GLY A N 1
ATOM 2020 C CA . GLY A 1 261 ? 4.316 -7.517 11.779 1.00 87.94 261 GLY A CA 1
ATOM 2021 C C . GLY A 1 261 ? 3.848 -7.263 10.339 1.00 87.94 261 GLY A C 1
ATOM 2022 O O . GLY A 1 261 ? 3.545 -8.212 9.624 1.00 87.94 261 GLY A O 1
ATOM 2023 N N . ILE A 1 262 ? 3.818 -6.001 9.893 1.00 90.31 262 ILE A N 1
ATOM 2024 C CA . ILE A 1 262 ? 3.448 -5.615 8.519 1.00 90.31 262 ILE A CA 1
ATOM 2025 C C . ILE A 1 262 ? 4.603 -5.850 7.534 1.00 90.31 262 ILE A C 1
ATOM 2027 O O . ILE A 1 262 ? 4.369 -6.225 6.385 1.00 90.31 262 ILE A O 1
ATOM 2031 N N . TYR A 1 263 ? 5.844 -5.653 7.991 1.00 90.69 263 TYR A N 1
ATOM 2032 C CA . TYR A 1 263 ? 7.066 -5.872 7.218 1.00 90.69 263 TYR A CA 1
ATOM 2033 C C . TYR A 1 263 ? 7.958 -6.895 7.922 1.00 90.69 263 TYR A C 1
ATOM 2035 O O . TYR A 1 263 ? 7.999 -6.989 9.147 1.00 90.69 263 TYR A O 1
ATOM 2043 N N . THR A 1 264 ? 8.676 -7.677 7.125 1.00 87.06 264 THR A N 1
ATOM 2044 C CA . THR A 1 264 ? 9.430 -8.861 7.558 1.00 87.06 264 THR A CA 1
ATOM 2045 C C . THR A 1 264 ? 10.833 -8.914 6.964 1.00 87.06 264 THR A C 1
ATOM 2047 O O . THR A 1 264 ? 11.710 -9.578 7.515 1.00 87.06 264 THR A O 1
ATOM 2050 N N . ALA A 1 265 ? 11.072 -8.208 5.855 1.00 82.69 265 ALA A N 1
ATOM 2051 C CA . ALA A 1 265 ? 12.346 -8.197 5.142 1.00 82.69 265 ALA A CA 1
ATOM 2052 C C . ALA A 1 265 ? 13.261 -7.024 5.528 1.00 82.69 265 ALA A C 1
ATOM 2054 O O . ALA A 1 265 ? 14.338 -6.866 4.944 1.00 82.69 265 ALA A O 1
ATOM 2055 N N . GLN A 1 266 ? 12.875 -6.217 6.517 1.00 74.62 266 GLN A N 1
ATOM 2056 C CA . GLN A 1 266 ? 13.718 -5.141 7.024 1.00 74.62 266 GLN A CA 1
ATOM 2057 C C . GLN A 1 266 ? 14.950 -5.727 7.734 1.00 74.62 266 GLN A C 1
ATOM 2059 O O . GLN A 1 266 ? 14.843 -6.584 8.615 1.00 74.62 266 GLN A O 1
ATOM 2064 N N . SER A 1 267 ? 16.143 -5.282 7.334 1.00 64.25 267 SER A N 1
ATOM 2065 C CA . SER A 1 267 ? 17.390 -5.686 7.991 1.00 64.25 267 SER A CA 1
ATOM 2066 C C . SER A 1 267 ? 17.605 -4.922 9.302 1.00 64.25 267 SER A C 1
ATOM 2068 O O . SER A 1 267 ? 16.953 -3.919 9.570 1.00 64.25 267 SER A O 1
ATOM 2070 N N . ALA A 1 268 ? 18.549 -5.383 10.129 1.00 57.38 268 ALA A N 1
ATOM 2071 C CA . ALA A 1 268 ? 18.931 -4.686 11.361 1.00 57.38 268 ALA A CA 1
ATOM 2072 C C . ALA A 1 268 ? 19.628 -3.324 11.116 1.00 57.38 268 ALA A C 1
ATOM 2074 O O . ALA A 1 268 ? 19.903 -2.608 12.075 1.00 57.38 268 ALA A O 1
ATOM 2075 N N . GLY A 1 269 ? 19.949 -2.992 9.858 1.00 59.34 269 GLY A N 1
ATOM 2076 C CA . GLY A 1 269 ? 20.564 -1.723 9.466 1.00 59.34 269 GLY A CA 1
ATOM 2077 C C . GLY A 1 269 ? 19.547 -0.605 9.215 1.00 59.34 269 GLY A C 1
ATOM 2078 O O . GLY A 1 269 ? 18.379 -0.701 9.584 1.00 59.34 269 GLY A O 1
ATOM 2079 N N . HIS A 1 270 ? 19.992 0.476 8.570 1.00 61.53 270 HIS A N 1
ATOM 2080 C CA . HIS A 1 270 ? 19.116 1.593 8.211 1.00 61.53 270 HIS A CA 1
ATOM 2081 C C . HIS A 1 270 ? 18.027 1.148 7.226 1.00 61.53 270 HIS A C 1
ATOM 2083 O O . HIS A 1 270 ? 18.324 0.602 6.163 1.00 61.53 270 HIS A O 1
ATOM 2089 N N . ALA A 1 271 ? 16.767 1.413 7.571 1.00 66.88 271 ALA A N 1
ATOM 2090 C CA . ALA A 1 271 ? 15.643 1.155 6.687 1.00 66.88 271 ALA A CA 1
ATOM 2091 C C . ALA A 1 271 ? 15.671 2.138 5.510 1.00 66.88 271 ALA A C 1
ATOM 2093 O O . ALA A 1 271 ? 15.635 3.352 5.707 1.00 66.88 271 ALA A O 1
ATOM 2094 N N . ASN A 1 272 ? 15.716 1.622 4.285 1.00 81.06 272 ASN A N 1
ATOM 2095 C CA . ASN A 1 272 ? 15.523 2.429 3.081 1.00 81.06 272 ASN A CA 1
ATOM 2096 C C . ASN A 1 272 ? 14.057 2.378 2.655 1.00 81.06 272 ASN A C 1
ATOM 2098 O O . ASN A 1 272 ? 13.441 1.313 2.708 1.00 81.06 272 ASN A O 1
ATOM 2102 N N . ARG A 1 273 ? 13.495 3.498 2.184 1.00 87.69 273 ARG A N 1
ATOM 2103 C CA . ARG A 1 273 ? 12.077 3.526 1.785 1.00 87.69 273 ARG A CA 1
ATOM 2104 C C . ARG A 1 273 ? 11.787 2.554 0.644 1.00 87.69 273 ARG A C 1
ATOM 2106 O O . ARG A 1 273 ? 10.823 1.800 0.746 1.00 87.69 273 ARG A O 1
ATOM 2113 N N . TYR A 1 274 ? 12.656 2.474 -0.369 1.00 90.50 274 TYR A N 1
ATOM 2114 C CA . TYR A 1 274 ? 12.490 1.518 -1.473 1.00 90.50 274 TYR A CA 1
ATOM 2115 C C . TYR A 1 274 ? 12.345 0.063 -0.998 1.00 90.50 274 TYR A C 1
ATOM 2117 O O . TYR A 1 274 ? 11.668 -0.727 -1.652 1.00 90.50 274 TYR A O 1
ATOM 2125 N N . GLN A 1 275 ? 12.956 -0.305 0.138 1.00 91.94 275 GLN A N 1
ATOM 2126 C CA . GLN A 1 275 ? 12.862 -1.663 0.674 1.00 91.94 275 GLN A CA 1
ATOM 2127 C C . GLN A 1 275 ? 11.445 -1.972 1.155 1.00 91.94 275 GLN A C 1
ATOM 2129 O O . GLN A 1 275 ? 10.910 -3.040 0.861 1.00 91.94 275 GLN A O 1
ATOM 2134 N N . LEU A 1 276 ? 10.829 -1.007 1.843 1.00 93.12 276 LEU A N 1
ATOM 2135 C CA . LEU A 1 276 ? 9.443 -1.092 2.294 1.00 93.12 276 LEU A CA 1
ATOM 2136 C C . LEU A 1 276 ? 8.485 -1.105 1.099 1.00 93.12 276 LEU A C 1
ATOM 2138 O O . LEU A 1 276 ? 7.574 -1.924 1.065 1.00 93.12 276 LEU A O 1
ATOM 2142 N N . PHE A 1 277 ? 8.728 -0.268 0.085 1.00 95.31 277 PHE A N 1
ATOM 2143 C CA . PHE A 1 277 ? 7.930 -0.263 -1.146 1.00 95.31 277 PHE A CA 1
ATOM 2144 C C . PHE A 1 277 ? 8.018 -1.582 -1.914 1.00 95.31 277 PHE A C 1
ATOM 2146 O O . PHE A 1 277 ? 6.991 -2.070 -2.380 1.00 95.31 277 PHE A O 1
ATOM 2153 N N . LEU A 1 278 ? 9.203 -2.192 -2.028 1.00 95.75 278 LEU A N 1
ATOM 2154 C CA . LEU A 1 278 ? 9.339 -3.498 -2.673 1.00 95.75 278 LEU A CA 1
ATOM 2155 C C . LEU A 1 278 ? 8.584 -4.577 -1.883 1.00 95.75 278 LEU A C 1
ATOM 2157 O O . LEU A 1 278 ? 7.805 -5.329 -2.460 1.00 95.75 278 LEU A O 1
ATOM 2161 N N . GLU A 1 279 ? 8.761 -4.634 -0.560 1.00 95.12 279 GLU A N 1
ATOM 2162 C CA . GLU A 1 279 ? 8.039 -5.590 0.289 1.00 95.12 279 GLU A CA 1
ATOM 2163 C C . GLU A 1 279 ? 6.516 -5.396 0.226 1.00 95.12 279 GLU A C 1
ATOM 2165 O O . GLU A 1 279 ? 5.786 -6.391 0.142 1.00 95.12 279 GLU A O 1
ATOM 2170 N N . ARG A 1 280 ? 6.052 -4.141 0.203 1.00 96.19 280 ARG A N 1
ATOM 2171 C CA . ARG A 1 280 ? 4.644 -3.775 0.020 1.00 96.19 280 ARG A CA 1
ATOM 2172 C C . ARG A 1 280 ? 4.137 -4.188 -1.359 1.00 96.19 280 ARG A C 1
ATOM 2174 O O . ARG A 1 280 ? 3.076 -4.790 -1.433 1.00 96.19 280 ARG A O 1
ATOM 2181 N N . SER A 1 281 ? 4.897 -3.947 -2.425 1.00 97.12 281 SER A N 1
ATOM 2182 C CA . SER A 1 281 ? 4.520 -4.326 -3.796 1.00 97.12 281 SER A CA 1
ATOM 2183 C C . SER A 1 281 ? 4.328 -5.836 -3.932 1.00 97.12 281 SER A C 1
ATOM 2185 O O . SER A 1 281 ? 3.351 -6.278 -4.526 1.00 97.12 281 SER A O 1
ATOM 2187 N N . ILE A 1 282 ? 5.199 -6.630 -3.298 1.00 95.81 282 ILE A N 1
ATOM 2188 C CA . ILE A 1 282 ? 5.059 -8.094 -3.230 1.00 95.81 282 ILE A CA 1
ATOM 2189 C C . ILE A 1 282 ? 3.780 -8.505 -2.489 1.00 95.81 282 ILE A C 1
ATOM 2191 O O . ILE A 1 282 ? 3.144 -9.477 -2.875 1.00 95.81 282 ILE A O 1
ATOM 2195 N N . ALA A 1 283 ? 3.411 -7.794 -1.419 1.00 94.88 283 ALA A N 1
ATOM 2196 C CA . ALA A 1 283 ? 2.208 -8.096 -0.641 1.00 94.88 283 ALA A CA 1
ATOM 2197 C C . ALA A 1 283 ? 0.907 -7.656 -1.336 1.00 94.88 283 ALA A C 1
ATOM 2199 O O . ALA A 1 283 ? -0.144 -8.234 -1.078 1.00 94.88 283 ALA A O 1
ATOM 2200 N N . LEU A 1 284 ? 0.975 -6.623 -2.179 1.00 97.06 284 LEU A N 1
ATOM 2201 C CA . LEU A 1 284 ? -0.162 -6.089 -2.925 1.00 97.06 284 LEU A CA 1
ATOM 2202 C C . LEU A 1 284 ? -0.430 -6.859 -4.220 1.00 97.06 284 LEU A C 1
ATOM 2204 O O . LEU A 1 284 ? -1.584 -6.953 -4.629 1.00 97.06 284 LEU A O 1
ATOM 2208 N N . ALA A 1 285 ? 0.603 -7.400 -4.868 1.00 97.25 285 ALA A N 1
ATOM 2209 C CA . ALA A 1 285 ? 0.441 -8.206 -6.070 1.00 97.25 285 ALA A CA 1
ATOM 2210 C C . ALA A 1 285 ? -0.228 -9.545 -5.736 1.00 97.25 285 ALA A C 1
ATOM 2212 O O . ALA A 1 285 ? 0.197 -10.263 -4.825 1.00 97.25 285 ALA A O 1
ATOM 2213 N N . ARG A 1 286 ? -1.250 -9.924 -6.508 1.00 95.75 286 ARG A N 1
ATOM 2214 C CA . ARG A 1 286 ? -1.829 -11.264 -6.377 1.00 95.75 286 ARG A CA 1
ATOM 2215 C C . ARG A 1 286 ? -0.835 -12.341 -6.804 1.00 95.75 286 ARG A C 1
ATOM 2217 O O . ARG A 1 286 ? 0.119 -12.081 -7.533 1.00 95.75 286 ARG A O 1
ATOM 2224 N N . ARG A 1 287 ? -1.105 -13.600 -6.452 1.00 94.12 287 ARG A N 1
ATOM 2225 C CA . ARG A 1 287 ? -0.375 -14.744 -7.025 1.00 94.12 287 ARG A CA 1
ATOM 2226 C C . ARG A 1 287 ? -0.500 -14.728 -8.558 1.00 94.12 287 ARG A C 1
ATOM 2228 O O . ARG A 1 287 ? -1.606 -14.657 -9.089 1.00 94.12 287 ARG A O 1
ATOM 2235 N N . GLY A 1 288 ? 0.632 -14.793 -9.253 1.00 94.56 288 GLY A N 1
ATOM 2236 C CA . GLY A 1 288 ? 0.753 -14.639 -10.706 1.00 94.56 288 GLY A CA 1
ATOM 2237 C C . GLY A 1 288 ? 0.686 -13.191 -11.207 1.00 94.56 288 GLY A C 1
ATOM 2238 O O . GLY A 1 288 ? 0.794 -12.977 -12.409 1.00 94.56 288 GLY A O 1
ATOM 2239 N N . GLY A 1 289 ? 0.493 -12.209 -10.321 1.00 96.75 289 GLY A N 1
ATOM 2240 C CA . GLY A 1 289 ? 0.523 -10.788 -10.658 1.00 96.75 289 GLY A CA 1
ATOM 2241 C C . GLY A 1 289 ? 1.947 -10.297 -10.923 1.00 96.75 289 GLY A C 1
ATOM 2242 O O . GLY A 1 289 ? 2.915 -10.857 -10.406 1.00 96.75 289 GLY A O 1
ATOM 2243 N N . ARG A 1 290 ? 2.077 -9.253 -11.736 1.00 97.56 290 ARG A N 1
ATOM 2244 C CA . ARG A 1 290 ? 3.354 -8.703 -12.207 1.00 97.56 290 ARG A CA 1
ATOM 2245 C C . ARG A 1 290 ? 3.828 -7.576 -11.292 1.00 97.56 290 ARG A C 1
ATOM 2247 O O . ARG A 1 290 ? 3.033 -6.797 -10.779 1.00 97.56 290 ARG A O 1
ATOM 2254 N N . ILE A 1 291 ? 5.132 -7.449 -11.111 1.00 98.25 291 ILE A N 1
ATOM 2255 C CA . ILE A 1 291 ? 5.767 -6.364 -10.363 1.00 98.25 291 ILE A CA 1
ATOM 2256 C C . ILE A 1 291 ? 6.827 -5.751 -11.269 1.00 98.25 291 ILE A C 1
ATOM 2258 O O . ILE A 1 291 ? 7.689 -6.473 -11.762 1.00 98.25 291 ILE A O 1
ATOM 2262 N N . GLY A 1 292 ? 6.763 -4.438 -11.483 1.00 97.56 292 GLY A N 1
ATOM 2263 C CA . GLY A 1 292 ? 7.724 -3.678 -12.283 1.00 97.56 292 GLY A CA 1
ATOM 2264 C C . GLY A 1 292 ? 8.216 -2.459 -11.515 1.00 97.56 292 GLY A C 1
ATOM 2265 O O . GLY A 1 292 ? 7.472 -1.495 -11.357 1.00 97.56 292 GLY A O 1
ATOM 2266 N N . LEU A 1 293 ? 9.452 -2.483 -11.017 1.00 97.56 293 LEU A N 1
ATOM 2267 C CA . LEU A 1 293 ? 9.971 -1.407 -10.168 1.00 97.56 293 LEU A CA 1
ATOM 2268 C C . LEU A 1 293 ? 11.322 -0.881 -10.641 1.00 97.56 293 LEU A C 1
ATOM 2270 O O . LEU A 1 293 ? 12.195 -1.656 -11.030 1.00 97.56 293 LEU A O 1
ATOM 2274 N N . VAL A 1 294 ? 11.512 0.434 -10.512 1.00 95.88 294 VAL A N 1
ATOM 2275 C CA . VAL A 1 294 ? 12.821 1.087 -10.645 1.00 95.88 294 VAL A CA 1
ATOM 2276 C C . VAL A 1 294 ? 13.452 1.219 -9.259 1.00 95.88 294 VAL A C 1
ATOM 2278 O O . VAL A 1 294 ? 12.934 1.923 -8.395 1.00 95.88 294 VAL A O 1
ATOM 2281 N N . LEU A 1 295 ? 14.554 0.513 -9.014 1.00 94.75 295 LEU A N 1
ATOM 2282 C CA . LEU A 1 295 ? 15.149 0.350 -7.684 1.00 94.75 295 LEU A CA 1
ATOM 2283 C C . LEU A 1 295 ? 16.645 0.696 -7.693 1.00 94.75 295 LEU A C 1
ATOM 2285 O O . LEU A 1 295 ? 17.311 0.491 -8.704 1.00 94.75 295 LEU A O 1
ATOM 2289 N N . PRO A 1 296 ? 17.234 1.146 -6.572 1.00 92.38 296 PRO A N 1
ATOM 2290 C CA . PRO A 1 296 ? 18.681 1.328 -6.482 1.00 92.38 296 PRO A CA 1
ATOM 2291 C C . PRO A 1 296 ? 19.438 0.022 -6.736 1.00 92.38 296 PRO A C 1
ATOM 2293 O O . PRO A 1 296 ? 19.029 -1.041 -6.258 1.00 92.38 296 PRO A O 1
ATOM 2296 N N . SER A 1 297 ? 20.607 0.098 -7.382 1.00 90.88 297 SER A N 1
ATOM 2297 C CA . SER A 1 297 ? 21.457 -1.085 -7.607 1.00 90.88 297 SER A CA 1
ATOM 2298 C C . SER A 1 297 ? 21.899 -1.774 -6.315 1.00 90.88 297 SER A C 1
ATOM 2300 O O . SER A 1 297 ? 22.177 -2.974 -6.318 1.00 90.88 297 SER A O 1
ATOM 2302 N N . GLY A 1 298 ? 21.889 -1.038 -5.199 1.00 87.69 298 GLY A N 1
ATOM 2303 C CA . GLY A 1 298 ? 22.121 -1.559 -3.855 1.00 87.69 298 GLY A CA 1
ATOM 2304 C C . GLY A 1 298 ? 21.201 -2.723 -3.472 1.00 87.69 298 GLY A C 1
ATOM 2305 O O . GLY A 1 298 ? 21.577 -3.565 -2.654 1.00 87.69 298 GLY A O 1
ATOM 2306 N N . LEU A 1 299 ? 20.029 -2.862 -4.110 1.00 89.38 299 LEU A N 1
ATOM 2307 C CA . LEU A 1 299 ? 19.201 -4.058 -3.964 1.00 89.38 299 LEU A CA 1
ATOM 2308 C C . LEU A 1 299 ? 19.996 -5.328 -4.277 1.00 89.38 299 LEU A C 1
ATOM 2310 O O . LEU A 1 299 ? 19.883 -6.282 -3.515 1.00 89.38 299 LEU A O 1
ATOM 2314 N N . ALA A 1 300 ? 20.805 -5.346 -5.339 1.00 86.31 300 ALA A N 1
ATOM 2315 C CA . ALA A 1 300 ? 21.576 -6.516 -5.756 1.00 86.31 300 ALA A CA 1
ATOM 2316 C C . ALA A 1 300 ? 22.846 -6.723 -4.911 1.00 86.31 300 ALA A C 1
ATOM 2318 O O . ALA A 1 300 ? 23.213 -7.862 -4.622 1.00 86.31 300 ALA A O 1
ATOM 2319 N N . THR A 1 301 ? 23.499 -5.641 -4.478 1.00 83.69 301 THR A N 1
ATOM 2320 C CA . THR A 1 301 ? 24.855 -5.695 -3.903 1.00 83.69 301 THR A CA 1
ATOM 2321 C C . THR A 1 301 ? 24.907 -5.583 -2.383 1.00 83.69 301 THR A C 1
ATOM 2323 O O . THR A 1 301 ? 25.769 -6.194 -1.749 1.00 83.69 301 THR A O 1
ATOM 2326 N N . ASP A 1 302 ? 23.997 -4.832 -1.765 1.00 84.44 302 ASP A N 1
ATOM 2327 C CA . ASP A 1 302 ? 24.204 -4.366 -0.394 1.00 84.44 302 ASP A CA 1
ATOM 2328 C C . ASP A 1 302 ? 23.872 -5.448 0.629 1.00 84.44 302 ASP A C 1
ATOM 2330 O O . ASP A 1 302 ? 22.879 -6.174 0.511 1.00 84.44 302 ASP A O 1
ATOM 2334 N N . HIS A 1 303 ? 24.654 -5.535 1.705 1.00 81.44 303 HIS A N 1
ATOM 2335 C CA . HIS A 1 303 ? 24.360 -6.466 2.798 1.00 81.44 303 HIS A CA 1
ATOM 2336 C C . HIS A 1 303 ? 23.022 -6.136 3.485 1.00 81.44 303 HIS A C 1
ATOM 2338 O O . HIS A 1 303 ? 22.253 -7.037 3.817 1.00 81.44 303 HIS A O 1
ATOM 2344 N N . GLY A 1 304 ? 22.707 -4.845 3.644 1.00 82.25 304 GLY A N 1
ATOM 2345 C CA . GLY A 1 304 ? 21.452 -4.374 4.243 1.00 82.25 304 GLY A CA 1
ATOM 2346 C C . GLY A 1 304 ? 20.191 -4.770 3.466 1.00 82.25 304 GLY A C 1
ATOM 2347 O O . GLY A 1 304 ? 19.098 -4.723 4.023 1.00 82.25 304 GLY A O 1
ATOM 2348 N N . SER A 1 305 ? 20.333 -5.213 2.215 1.00 86.75 305 SER A N 1
ATOM 2349 C CA . SER A 1 305 ? 19.231 -5.677 1.366 1.00 86.75 305 SER A CA 1
ATOM 2350 C C . SER A 1 305 ? 19.125 -7.204 1.301 1.00 86.75 305 SER A C 1
ATOM 2352 O O . SER A 1 305 ? 18.286 -7.721 0.574 1.00 86.75 305 SER A O 1
ATOM 2354 N N . ALA A 1 306 ? 19.936 -7.958 2.055 1.00 87.25 306 ALA A N 1
ATOM 2355 C CA . ALA A 1 306 ? 19.967 -9.422 1.974 1.00 87.25 306 ALA A CA 1
ATOM 2356 C C . ALA A 1 306 ? 18.627 -10.089 2.334 1.00 87.25 306 ALA A C 1
ATOM 2358 O O . ALA A 1 306 ? 18.187 -10.995 1.628 1.00 87.25 306 ALA A O 1
ATOM 2359 N N . ALA A 1 307 ? 17.964 -9.632 3.401 1.00 88.06 307 ALA A N 1
ATOM 2360 C CA . ALA A 1 307 ? 16.663 -10.166 3.812 1.00 88.06 307 ALA A CA 1
ATOM 2361 C C . ALA A 1 307 ? 15.576 -9.872 2.763 1.00 88.06 307 ALA A C 1
ATOM 2363 O O . ALA A 1 307 ? 14.796 -10.756 2.409 1.00 88.06 307 ALA A O 1
ATOM 2364 N N . LEU A 1 308 ? 15.596 -8.668 2.189 1.00 90.19 308 LEU A N 1
ATOM 2365 C CA . LEU A 1 308 ? 14.696 -8.275 1.111 1.00 90.19 308 LEU A CA 1
ATOM 2366 C C . LEU A 1 308 ? 14.952 -9.035 -0.189 1.00 90.19 308 LEU A C 1
ATOM 2368 O O . LEU A 1 308 ? 14.000 -9.529 -0.782 1.00 90.19 308 LEU A O 1
ATOM 2372 N N . ARG A 1 309 ? 16.215 -9.200 -0.604 1.00 91.25 309 ARG A N 1
ATOM 2373 C CA . ARG A 1 309 ? 16.576 -10.059 -1.741 1.00 91.25 309 ARG A CA 1
ATOM 2374 C C . ARG A 1 309 ? 16.071 -11.476 -1.529 1.00 91.25 309 ARG A C 1
ATOM 2376 O O . ARG A 1 309 ? 15.468 -12.040 -2.431 1.00 91.25 309 ARG A O 1
ATOM 2383 N N . LYS A 1 310 ? 16.281 -12.041 -0.335 1.00 90.50 310 LYS A N 1
ATOM 2384 C CA . LYS A 1 310 ? 15.780 -13.378 -0.006 1.00 90.50 310 LYS A CA 1
ATOM 2385 C C . LYS A 1 310 ? 14.265 -13.444 -0.188 1.00 90.50 310 LYS A C 1
ATOM 2387 O O . LYS A 1 310 ? 13.808 -14.366 -0.847 1.00 90.50 310 LYS A O 1
ATOM 2392 N N . ARG A 1 311 ? 13.519 -12.464 0.335 1.00 91.44 311 ARG A N 1
ATOM 2393 C CA . ARG A 1 311 ? 12.056 -12.392 0.203 1.00 91.44 311 ARG A CA 1
ATOM 2394 C C . ARG A 1 311 ? 11.604 -12.250 -1.250 1.00 91.44 311 ARG A C 1
ATOM 2396 O O . ARG A 1 311 ? 10.711 -12.978 -1.663 1.00 91.44 311 ARG A O 1
ATOM 2403 N N . LEU A 1 312 ? 12.230 -11.360 -2.021 1.00 93.94 312 LEU A N 1
ATOM 2404 C CA . LEU A 1 312 ? 11.948 -11.190 -3.448 1.00 93.94 312 LEU A CA 1
ATOM 2405 C C . LEU A 1 312 ? 12.142 -12.511 -4.197 1.00 93.94 312 LEU A C 1
ATOM 2407 O O . LEU A 1 312 ? 11.234 -12.969 -4.871 1.00 93.94 312 LEU A O 1
ATOM 2411 N N . LEU A 1 313 ? 13.298 -13.152 -4.036 1.00 93.75 313 LEU A N 1
ATOM 2412 C CA . LEU A 1 313 ? 13.632 -14.350 -4.800 1.00 93.75 313 LEU A CA 1
ATOM 2413 C C . LEU A 1 313 ? 12.902 -15.611 -4.298 1.00 93.75 313 LEU A C 1
ATOM 2415 O O . LEU A 1 313 ? 12.746 -16.565 -5.055 1.00 93.75 313 LEU A O 1
ATOM 2419 N N . SER A 1 314 ? 12.455 -15.651 -3.036 1.00 92.31 314 SER A N 1
ATOM 2420 C CA . SER A 1 314 ? 11.658 -16.769 -2.509 1.00 92.31 314 SER A CA 1
ATOM 2421 C C . SER A 1 314 ? 10.179 -16.668 -2.865 1.00 92.31 314 SER A C 1
ATOM 2423 O O . SER A 1 314 ? 9.520 -17.698 -2.994 1.00 92.31 314 SER A O 1
ATOM 2425 N N . SER A 1 315 ? 9.657 -15.447 -2.983 1.00 92.00 315 SER A N 1
ATOM 2426 C CA . SER A 1 315 ? 8.222 -15.188 -3.120 1.00 92.00 315 SER A CA 1
ATOM 2427 C C . SER A 1 315 ? 7.821 -14.667 -4.496 1.00 92.00 315 SER A C 1
ATOM 2429 O O . SER A 1 315 ? 6.625 -14.568 -4.762 1.00 92.00 315 SER A O 1
ATOM 2431 N N . CYS A 1 316 ? 8.777 -14.316 -5.353 1.00 95.75 316 CYS A N 1
ATOM 2432 C CA . CYS A 1 316 ? 8.540 -13.923 -6.737 1.00 95.75 316 CYS A CA 1
ATOM 2433 C C . CYS A 1 316 ? 9.478 -14.672 -7.689 1.00 95.75 316 CYS A C 1
ATOM 2435 O O . CYS A 1 316 ? 10.600 -15.028 -7.322 1.00 95.75 316 CYS A O 1
ATOM 2437 N N . ASP A 1 317 ? 9.009 -14.900 -8.911 1.00 96.12 317 ASP A N 1
ATOM 2438 C CA . ASP A 1 317 ? 9.832 -15.306 -10.039 1.00 96.12 317 ASP A CA 1
ATOM 2439 C C . ASP A 1 317 ? 10.349 -14.039 -10.717 1.00 96.12 317 ASP A C 1
ATOM 2441 O O . ASP A 1 317 ? 9.587 -13.324 -11.365 1.00 96.12 317 ASP A O 1
ATOM 2445 N N . VAL A 1 318 ? 11.608 -13.681 -10.460 1.00 96.38 318 VAL A N 1
ATOM 2446 C CA . VAL A 1 318 ? 12.227 -12.491 -11.045 1.00 96.38 318 VAL A CA 1
ATOM 2447 C C . VAL A 1 318 ? 12.681 -12.818 -12.456 1.00 96.38 318 VAL A C 1
ATOM 2449 O O . VAL A 1 318 ? 13.685 -13.499 -12.655 1.00 96.38 318 VAL A O 1
ATOM 2452 N N . GLU A 1 319 ? 11.945 -12.285 -13.420 1.00 93.75 319 GLU A N 1
ATOM 2453 C CA . GLU A 1 319 ? 12.136 -12.548 -14.841 1.00 93.75 319 GLU A CA 1
ATOM 2454 C C . GLU A 1 319 ? 13.351 -11.805 -15.374 1.00 93.75 319 GLU A C 1
ATOM 2456 O O . GLU A 1 319 ? 14.240 -12.421 -15.963 1.00 93.75 319 GLU A O 1
ATOM 2461 N N . ALA A 1 320 ? 13.415 -10.494 -15.121 1.00 93.50 320 ALA A N 1
ATOM 2462 C CA . ALA A 1 320 ? 14.503 -9.666 -15.606 1.00 93.50 320 ALA A CA 1
ATOM 2463 C C . ALA A 1 320 ? 14.986 -8.623 -14.595 1.00 93.50 320 ALA A C 1
ATOM 2465 O O . ALA A 1 320 ? 14.199 -7.981 -13.893 1.00 93.50 320 ALA A O 1
ATOM 2466 N N . MET A 1 321 ? 16.304 -8.419 -14.587 1.00 94.62 321 MET A N 1
ATOM 2467 C CA . MET A 1 321 ? 16.980 -7.293 -13.949 1.00 94.62 321 MET A CA 1
ATOM 2468 C C . MET A 1 321 ? 17.815 -6.543 -14.989 1.00 94.62 321 MET A C 1
ATOM 2470 O O . MET A 1 321 ? 18.837 -7.053 -15.453 1.00 94.62 321 MET A O 1
ATOM 2474 N N . VAL A 1 322 ? 17.397 -5.323 -15.330 1.00 94.38 322 VAL A N 1
ATOM 2475 C CA . VAL A 1 322 ? 18.123 -4.451 -16.264 1.00 94.38 322 VAL A CA 1
ATOM 2476 C C . VAL A 1 322 ? 18.808 -3.338 -15.482 1.00 94.38 322 VAL A C 1
ATOM 2478 O O . VAL A 1 322 ? 18.144 -2.516 -14.856 1.00 94.38 322 VAL A O 1
ATOM 2481 N N . GLY A 1 323 ? 20.136 -3.331 -15.467 1.00 94.31 323 GLY A N 1
ATOM 2482 C CA . GLY A 1 323 ? 20.948 -2.385 -14.716 1.00 94.31 323 GLY A CA 1
ATOM 2483 C C . GLY A 1 323 ? 21.455 -1.232 -15.562 1.00 94.31 323 GLY A C 1
ATOM 2484 O O . GLY A 1 323 ? 22.126 -1.447 -16.570 1.00 94.31 323 GLY A O 1
ATOM 2485 N N . PHE A 1 324 ? 21.189 -0.022 -15.079 1.00 94.31 324 PHE A N 1
ATOM 2486 C CA . PHE A 1 324 ? 21.542 1.230 -15.725 1.00 94.31 324 PHE A CA 1
ATOM 2487 C C . PHE A 1 324 ? 22.632 1.993 -14.967 1.00 94.31 324 PHE A C 1
ATOM 2489 O O . PHE A 1 324 ? 22.599 2.116 -13.736 1.00 94.31 324 PHE A O 1
ATOM 2496 N N . ASP A 1 325 ? 23.559 2.568 -15.729 1.00 93.31 325 ASP A N 1
ATOM 2497 C CA . ASP A 1 325 ? 24.521 3.576 -15.300 1.00 93.31 325 ASP A CA 1
ATOM 2498 C C . ASP A 1 325 ? 23.955 4.978 -15.585 1.00 93.31 325 ASP A C 1
ATOM 2500 O O . ASP A 1 325 ? 23.777 5.365 -16.740 1.00 93.31 325 ASP A O 1
ATOM 2504 N N . ASN A 1 326 ? 23.737 5.803 -14.553 1.00 91.62 326 ASN A N 1
ATOM 2505 C CA . ASN A 1 326 ? 23.171 7.152 -14.718 1.00 91.62 326 ASN A CA 1
ATOM 2506 C C . ASN A 1 326 ? 24.162 8.190 -15.301 1.00 91.62 326 ASN A C 1
ATOM 2508 O O . ASN A 1 326 ? 24.015 9.394 -15.081 1.00 91.62 326 ASN A O 1
ATOM 2512 N N . GLN A 1 327 ? 25.182 7.761 -16.050 1.00 90.25 327 GLN A N 1
ATOM 2513 C CA . GLN A 1 327 ? 26.215 8.642 -16.611 1.00 90.25 327 GLN A CA 1
ATOM 2514 C C . GLN A 1 327 ? 25.614 9.697 -17.549 1.00 90.25 327 GLN A C 1
ATOM 2516 O O . GLN A 1 327 ? 25.957 10.877 -17.463 1.00 90.25 327 GLN A O 1
ATOM 2521 N N . HIS A 1 328 ? 24.642 9.304 -18.375 1.00 90.81 328 HIS A N 1
ATOM 2522 C CA . HIS A 1 328 ? 23.923 10.221 -19.265 1.00 90.81 328 HIS A CA 1
ATOM 2523 C C . HIS A 1 328 ? 22.799 10.997 -18.560 1.00 90.81 328 HIS A C 1
ATOM 2525 O O . HIS A 1 328 ? 22.265 11.947 -19.123 1.00 90.81 328 HIS A O 1
ATOM 2531 N N . GLY A 1 329 ? 22.534 10.715 -17.277 1.00 88.50 329 GLY A N 1
ATOM 2532 C CA . GLY A 1 329 ? 21.564 11.454 -16.461 1.00 88.50 329 GLY A CA 1
ATOM 2533 C C . GLY A 1 329 ? 20.128 11.167 -16.850 1.00 88.50 329 GLY A C 1
ATOM 2534 O O . GLY A 1 329 ? 19.343 12.096 -16.999 1.00 88.50 329 GLY A O 1
ATOM 2535 N N . VAL A 1 330 ? 19.806 9.879 -16.983 1.00 87.75 330 VAL A N 1
ATOM 2536 C CA . VAL A 1 330 ? 18.432 9.381 -17.120 1.00 87.75 330 VAL A CA 1
ATOM 2537 C C . VAL A 1 330 ? 17.543 9.952 -16.016 1.00 87.75 330 VAL A C 1
ATOM 2539 O O . VAL A 1 330 ? 16.437 10.412 -16.276 1.00 87.75 330 VAL A O 1
ATOM 2542 N N . PHE A 1 331 ? 18.059 9.970 -14.784 1.00 87.56 331 PHE A N 1
ATOM 2543 C CA . PHE A 1 331 ? 17.450 10.672 -13.662 1.00 87.56 331 PHE A CA 1
ATOM 2544 C C . PHE A 1 331 ? 18.284 11.898 -13.265 1.00 87.56 331 PHE A C 1
ATOM 2546 O O . PHE A 1 331 ? 19.521 11.841 -13.328 1.00 87.56 331 PHE A O 1
ATOM 2553 N N . PRO A 1 332 ? 17.642 12.978 -12.768 1.00 86.31 332 PRO A N 1
ATOM 2554 C CA . PRO A 1 332 ? 18.302 14.199 -12.297 1.00 86.31 332 PRO A CA 1
ATOM 2555 C C . PRO A 1 332 ? 18.952 14.002 -10.912 1.00 86.31 332 PRO A C 1
ATOM 2557 O O . PRO A 1 332 ? 18.696 14.728 -9.957 1.00 86.31 332 PRO A O 1
ATOM 2560 N N . ILE A 1 333 ? 19.792 12.979 -10.797 1.00 86.00 333 ILE A N 1
ATOM 2561 C CA . ILE A 1 333 ? 20.547 12.586 -9.605 1.00 86.00 333 ILE A CA 1
ATOM 2562 C C . ILE A 1 333 ? 22.032 12.472 -9.965 1.00 86.00 333 ILE A C 1
ATOM 2564 O O . ILE A 1 333 ? 22.425 12.635 -11.122 1.00 86.00 333 ILE A O 1
ATOM 2568 N N . HIS A 1 334 ? 22.883 12.172 -8.982 1.00 87.19 334 HIS A N 1
ATOM 2569 C CA . HIS A 1 334 ? 24.322 12.076 -9.220 1.00 87.19 334 HIS A CA 1
ATOM 2570 C C . HIS A 1 334 ? 24.658 11.040 -10.315 1.00 87.19 334 HIS A C 1
ATOM 2572 O O . HIS A 1 334 ? 24.127 9.928 -10.332 1.00 87.19 334 HIS A O 1
ATOM 2578 N N . ARG A 1 335 ? 25.566 11.400 -11.232 1.00 89.62 335 ARG A N 1
ATOM 2579 C CA . ARG A 1 335 ? 25.884 10.625 -12.451 1.00 89.62 335 ARG A CA 1
ATOM 2580 C C . ARG A 1 335 ? 26.491 9.243 -12.178 1.00 89.62 335 ARG A C 1
ATOM 2582 O O . ARG A 1 335 ? 26.446 8.369 -13.032 1.00 89.62 335 ARG A O 1
ATOM 2589 N N . SER A 1 336 ? 27.061 9.044 -10.988 1.00 87.81 336 SER A N 1
ATOM 2590 C CA . SER A 1 336 ? 27.623 7.755 -10.557 1.00 87.81 336 SER A CA 1
ATOM 2591 C C . SER A 1 336 ? 26.594 6.789 -9.963 1.00 87.81 336 SER A C 1
ATOM 2593 O O . SER A 1 336 ? 26.943 5.647 -9.662 1.00 87.81 336 SER A O 1
ATOM 2595 N N . VAL A 1 337 ? 25.352 7.235 -9.740 1.00 87.94 337 VAL A N 1
ATOM 2596 C CA . VAL A 1 337 ? 24.307 6.378 -9.176 1.00 87.94 337 VAL A CA 1
ATOM 2597 C C . VAL A 1 337 ? 23.871 5.367 -10.228 1.00 87.94 337 VAL A C 1
ATOM 2599 O O . VAL A 1 337 ? 23.674 5.703 -11.393 1.00 87.94 337 VAL A O 1
ATOM 2602 N N . ARG A 1 338 ? 23.712 4.118 -9.801 1.00 93.00 338 ARG A N 1
ATOM 2603 C CA . ARG A 1 338 ? 23.196 3.027 -10.625 1.00 93.00 338 ARG A CA 1
ATOM 2604 C C . ARG A 1 338 ? 21.832 2.595 -10.125 1.00 93.00 338 ARG A C 1
ATOM 2606 O O . ARG A 1 338 ? 21.567 2.613 -8.919 1.00 93.00 338 ARG A O 1
ATOM 2613 N N . PHE A 1 339 ? 20.992 2.154 -11.046 1.00 94.06 339 PHE A N 1
ATOM 2614 C CA . PHE A 1 339 ? 19.656 1.661 -10.739 1.00 94.06 339 PHE A CA 1
ATOM 2615 C C . PHE A 1 339 ? 19.330 0.411 -11.552 1.00 94.06 339 PHE A C 1
ATOM 2617 O O . PHE A 1 339 ? 20.041 0.053 -12.486 1.00 94.06 339 PHE A O 1
ATOM 2624 N N . LEU A 1 340 ? 18.286 -0.289 -11.135 1.00 95.06 340 LEU A N 1
ATOM 2625 C CA . LEU A 1 340 ? 17.801 -1.532 -11.709 1.00 95.06 340 LEU A CA 1
ATOM 2626 C C . LEU A 1 340 ? 16.335 -1.348 -12.080 1.00 95.06 340 LEU A C 1
ATOM 2628 O O . LEU A 1 340 ? 15.553 -0.879 -11.255 1.00 95.06 340 LEU A O 1
ATOM 2632 N N . LEU A 1 341 ? 15.950 -1.786 -13.271 1.00 95.50 341 LEU A N 1
ATOM 2633 C CA . LEU A 1 341 ? 14.569 -2.134 -13.564 1.00 95.50 341 LEU A CA 1
ATOM 2634 C C . LEU A 1 341 ? 14.397 -3.611 -13.239 1.00 95.50 341 LEU A C 1
ATOM 2636 O O . LEU A 1 341 ? 15.093 -4.463 -13.794 1.00 95.50 341 LEU A O 1
ATOM 2640 N N . VAL A 1 342 ? 13.493 -3.905 -12.313 1.00 96.38 342 VAL A N 1
ATOM 2641 C CA . VAL A 1 342 ? 13.183 -5.268 -11.883 1.00 96.38 342 VAL A CA 1
ATOM 2642 C C . VAL A 1 342 ? 11.781 -5.610 -12.350 1.00 96.38 342 VAL A C 1
ATOM 2644 O O . VAL A 1 342 ? 10.834 -4.905 -12.002 1.00 96.38 342 VAL A O 1
ATOM 2647 N N . THR A 1 343 ? 11.658 -6.707 -13.094 1.00 96.69 343 THR A N 1
ATOM 2648 C CA . THR A 1 343 ? 10.369 -7.315 -13.439 1.00 96.69 343 THR A CA 1
ATOM 2649 C C . THR A 1 343 ? 10.256 -8.690 -12.798 1.00 96.69 343 THR A C 1
ATOM 2651 O O . THR A 1 343 ? 11.208 -9.474 -12.807 1.00 96.69 343 THR A O 1
ATOM 2654 N N . ALA A 1 344 ? 9.112 -8.971 -12.185 1.00 97.06 344 ALA A N 1
ATOM 2655 C CA . ALA A 1 344 ? 8.876 -10.233 -11.501 1.00 97.06 344 ALA A CA 1
ATOM 2656 C C . ALA A 1 344 ? 7.399 -10.629 -11.515 1.00 97.06 344 ALA A C 1
ATOM 2658 O O . ALA A 1 344 ? 6.524 -9.767 -11.565 1.00 97.06 344 ALA A O 1
ATOM 2659 N N . SER A 1 345 ? 7.125 -11.921 -11.375 1.00 96.94 345 SER A N 1
ATOM 2660 C CA . SER A 1 345 ? 5.785 -12.466 -11.152 1.00 96.94 345 SER A CA 1
ATOM 2661 C C . SER A 1 345 ? 5.652 -12.985 -9.716 1.00 96.94 345 SER A C 1
ATOM 2663 O O . SER A 1 345 ? 6.480 -13.756 -9.233 1.00 96.94 345 SER A O 1
ATOM 2665 N N . ALA A 1 346 ? 4.625 -12.559 -8.985 1.00 95.06 346 ALA A N 1
ATOM 2666 C CA . ALA A 1 346 ? 4.449 -12.897 -7.575 1.00 95.06 346 ALA A CA 1
ATOM 2667 C C . ALA A 1 346 ? 3.944 -14.337 -7.360 1.00 95.06 346 ALA A C 1
ATOM 2669 O O . ALA A 1 346 ? 3.147 -14.878 -8.123 1.00 95.06 346 ALA A O 1
ATOM 2670 N N . GLY A 1 347 ? 4.359 -14.964 -6.260 1.00 90.25 347 GLY A N 1
ATOM 2671 C CA . GLY A 1 347 ? 3.861 -16.254 -5.780 1.00 90.25 347 GLY A CA 1
ATOM 2672 C C . GLY A 1 347 ? 4.667 -17.490 -6.195 1.00 90.25 347 GLY A C 1
ATOM 2673 O O . GLY A 1 347 ? 4.327 -18.597 -5.777 1.00 90.25 347 GLY A O 1
ATOM 2674 N N . GLN A 1 348 ? 5.733 -17.352 -6.972 1.00 89.81 348 GLN A N 1
ATOM 2675 C CA . GLN A 1 348 ? 6.658 -18.451 -7.276 1.00 89.81 348 GLN A CA 1
ATOM 2676 C C . GLN A 1 348 ? 8.065 -18.082 -6.817 1.00 89.81 348 GLN A C 1
ATOM 2678 O O . GLN A 1 348 ? 8.334 -16.914 -6.604 1.00 89.81 348 GLN A O 1
ATOM 2683 N N . SER A 1 349 ? 8.949 -19.053 -6.596 1.00 92.19 349 SER A N 1
ATOM 2684 C CA . SER A 1 349 ? 10.346 -18.754 -6.262 1.00 92.19 349 SER A CA 1
ATOM 2685 C C . SER A 1 349 ? 11.175 -18.641 -7.535 1.00 92.19 349 SER A C 1
ATOM 2687 O O . SER A 1 349 ? 11.061 -19.487 -8.424 1.00 92.19 349 SER A O 1
ATOM 2689 N N . THR A 1 350 ? 12.059 -17.650 -7.580 1.00 93.50 350 THR A N 1
ATOM 2690 C CA . THR A 1 350 ? 12.975 -17.430 -8.697 1.00 93.50 350 THR A CA 1
ATOM 2691 C C . THR A 1 350 ? 13.934 -18.609 -8.842 1.00 93.50 350 THR A C 1
ATOM 2693 O O . THR A 1 350 ? 14.551 -19.052 -7.869 1.00 93.50 350 THR A O 1
ATOM 2696 N N . ARG A 1 351 ? 14.120 -19.086 -10.076 1.00 90.69 351 ARG A N 1
ATOM 2697 C CA . ARG A 1 351 ? 15.132 -20.109 -10.408 1.00 90.69 351 ARG A CA 1
ATOM 2698 C C . ARG A 1 351 ? 16.250 -19.568 -11.280 1.00 90.69 351 ARG A C 1
ATOM 2700 O O . ARG A 1 351 ? 17.402 -19.963 -11.123 1.00 90.69 351 ARG A O 1
ATOM 2707 N N . THR A 1 352 ? 15.915 -18.706 -12.227 1.00 91.88 352 THR A N 1
ATOM 2708 C CA . THR A 1 352 ? 16.860 -18.069 -13.144 1.00 91.88 352 THR A CA 1
ATOM 2709 C C . THR A 1 352 ? 16.404 -16.641 -13.363 1.00 91.88 352 THR A C 1
ATOM 2711 O O . THR A 1 352 ? 15.208 -16.411 -13.461 1.00 91.88 352 THR A O 1
ATOM 2714 N N . ILE A 1 353 ? 17.351 -15.713 -13.427 1.00 92.94 353 ILE A N 1
ATOM 2715 C CA . ILE A 1 353 ? 17.092 -14.299 -13.697 1.00 92.94 353 ILE A CA 1
ATOM 2716 C C . ILE A 1 353 ? 17.766 -13.956 -15.018 1.00 92.94 353 ILE A C 1
ATOM 2718 O O . ILE A 1 353 ? 18.954 -14.248 -15.177 1.00 92.94 353 ILE A O 1
ATOM 2722 N N . ALA A 1 354 ? 17.043 -13.339 -15.950 1.00 92.25 354 ALA A N 1
ATOM 2723 C CA . ALA A 1 354 ? 17.668 -12.709 -17.103 1.00 92.25 354 ALA A CA 1
ATOM 2724 C C . ALA A 1 354 ? 18.276 -11.372 -16.655 1.00 92.25 354 ALA A C 1
ATOM 2726 O O . ALA A 1 354 ? 17.579 -10.501 -16.135 1.00 92.25 354 ALA A O 1
ATOM 2727 N N . CYS A 1 355 ? 19.584 -11.204 -16.811 1.00 92.62 355 CYS A N 1
ATOM 2728 C CA . CYS A 1 355 ? 20.268 -9.976 -16.427 1.00 92.62 355 CYS A CA 1
ATOM 2729 C C . CYS A 1 355 ? 20.837 -9.277 -17.655 1.00 92.62 355 CYS A C 1
ATOM 2731 O O . CYS A 1 355 ? 21.421 -9.923 -18.521 1.00 92.62 355 CYS A O 1
ATOM 2733 N N . ARG A 1 356 ? 20.727 -7.951 -17.682 1.00 91.75 356 ARG A N 1
ATOM 2734 C CA . ARG A 1 356 ? 21.392 -7.072 -18.648 1.00 91.75 356 ARG A CA 1
ATOM 2735 C C . ARG A 1 356 ? 21.927 -5.876 -17.877 1.00 91.75 356 ARG A C 1
ATOM 2737 O O . ARG A 1 356 ? 21.179 -5.283 -17.112 1.00 91.75 356 ARG A O 1
ATOM 2744 N N . LEU A 1 357 ? 23.215 -5.564 -17.975 1.00 91.50 357 LEU A N 1
ATOM 2745 C CA . LEU A 1 357 ? 23.862 -4.561 -17.120 1.00 91.50 357 LEU A CA 1
ATOM 2746 C C . LEU A 1 357 ? 24.691 -3.583 -17.948 1.00 91.50 357 LEU A C 1
ATOM 2748 O O . LEU A 1 357 ? 25.244 -3.960 -18.974 1.00 91.50 357 LEU A O 1
ATOM 2752 N N . GLY A 1 358 ? 24.846 -2.362 -17.433 1.00 89.56 358 GLY A N 1
ATOM 2753 C CA . GLY A 1 358 ? 25.668 -1.326 -18.060 1.00 89.56 358 GLY A CA 1
ATOM 2754 C C . GLY A 1 358 ? 24.916 -0.491 -19.093 1.00 89.56 358 GLY A C 1
ATOM 2755 O O . GLY A 1 358 ? 25.552 0.231 -19.858 1.00 89.56 358 GLY A O 1
ATOM 2756 N N . GLU A 1 359 ? 23.582 -0.562 -19.101 1.00 91.56 359 GLU A N 1
ATOM 2757 C CA . GLU A 1 359 ? 22.752 0.272 -19.964 1.00 91.56 359 GLU A CA 1
ATOM 2758 C C . GLU A 1 359 ? 22.909 1.748 -19.599 1.00 91.56 359 GLU A C 1
ATOM 2760 O O . GLU A 1 359 ? 22.953 2.121 -18.427 1.00 91.56 359 GLU A O 1
ATOM 2765 N N . ARG A 1 360 ? 23.012 2.609 -20.609 1.00 91.56 360 ARG A N 1
ATOM 2766 C CA . ARG A 1 360 ? 23.198 4.061 -20.415 1.00 91.56 360 ARG A CA 1
ATOM 2767 C C . ARG A 1 360 ? 22.100 4.889 -21.059 1.00 91.56 360 ARG A C 1
ATOM 2769 O O . ARG A 1 360 ? 22.004 6.081 -20.778 1.00 91.56 360 ARG A O 1
ATOM 2776 N N . ASP A 1 361 ? 21.309 4.263 -21.922 1.00 88.38 361 ASP A N 1
ATOM 2777 C CA . ASP A 1 361 ? 20.262 4.897 -22.706 1.00 88.38 361 ASP A CA 1
ATOM 2778 C C . ASP A 1 361 ? 18.925 4.180 -22.464 1.00 88.38 361 ASP A C 1
ATOM 2780 O O . ASP A 1 361 ? 18.823 2.979 -22.727 1.00 88.38 361 ASP A O 1
ATOM 2784 N N . PRO A 1 362 ? 17.894 4.874 -21.952 1.00 87.50 362 PRO A N 1
ATOM 2785 C CA . PRO A 1 362 ? 16.554 4.316 -21.801 1.00 87.50 362 PRO A CA 1
ATOM 2786 C C . PRO A 1 362 ? 15.939 3.831 -23.114 1.00 87.50 362 PRO A C 1
ATOM 2788 O O . PRO A 1 362 ? 15.096 2.941 -23.064 1.00 87.50 362 PRO A O 1
ATOM 2791 N N . GLY A 1 363 ? 16.366 4.359 -24.269 1.00 86.31 363 GLY A N 1
ATOM 2792 C CA . GLY A 1 363 ? 15.913 3.893 -25.584 1.00 86.31 363 GLY A CA 1
ATOM 2793 C C . GLY A 1 363 ? 16.185 2.403 -25.821 1.00 86.31 363 GLY A C 1
ATOM 2794 O O . GLY A 1 363 ? 15.434 1.744 -26.537 1.00 86.31 363 GLY A O 1
ATOM 2795 N N . ALA A 1 364 ? 17.177 1.821 -25.132 1.00 83.94 364 ALA A N 1
ATOM 2796 C CA . ALA A 1 364 ? 17.420 0.380 -25.155 1.00 83.94 364 ALA A CA 1
ATOM 2797 C C . ALA A 1 364 ? 16.195 -0.436 -24.702 1.00 83.94 364 ALA A C 1
ATOM 2799 O O . ALA A 1 364 ? 16.028 -1.570 -25.140 1.00 83.94 364 ALA A O 1
ATOM 2800 N N . LEU A 1 365 ? 15.316 0.135 -23.864 1.00 85.88 365 LEU A N 1
ATOM 2801 C CA . LEU A 1 365 ? 14.103 -0.531 -23.385 1.00 85.88 365 LEU A CA 1
ATOM 2802 C C . LEU A 1 365 ? 13.082 -0.805 -24.498 1.00 85.88 365 LEU A C 1
ATOM 2804 O O . LEU A 1 365 ? 12.325 -1.764 -24.380 1.00 85.88 365 LEU A O 1
ATOM 2808 N N . GLU A 1 366 ? 13.065 0.001 -25.564 1.00 84.31 366 GLU A N 1
ATOM 2809 C CA . GLU A 1 366 ? 12.098 -0.126 -26.667 1.00 84.31 366 GLU A CA 1
ATOM 2810 C C . GLU A 1 366 ? 12.361 -1.345 -27.555 1.00 84.31 366 GLU A C 1
ATOM 2812 O O . GLU A 1 366 ? 11.453 -1.824 -28.224 1.00 84.31 366 GLU A O 1
ATOM 2817 N N . THR A 1 367 ? 13.593 -1.857 -27.540 1.00 77.75 367 THR A N 1
ATOM 2818 C CA . THR A 1 367 ? 14.044 -2.989 -28.367 1.00 77.75 367 THR A CA 1
ATOM 2819 C C . THR A 1 367 ? 14.372 -4.230 -27.532 1.00 77.75 367 THR A C 1
ATOM 2821 O O . THR A 1 367 ? 14.861 -5.235 -28.057 1.00 77.75 367 THR A O 1
ATOM 2824 N N . LEU A 1 368 ? 14.105 -4.198 -26.216 1.00 77.31 368 LEU A N 1
ATOM 2825 C CA . LEU A 1 368 ? 14.360 -5.338 -25.336 1.00 77.31 368 LEU A CA 1
ATOM 2826 C C . LEU A 1 368 ? 13.535 -6.552 -25.771 1.00 77.31 368 LEU A C 1
ATOM 2828 O O . LEU A 1 368 ? 12.315 -6.566 -25.645 1.00 77.31 368 LEU A O 1
ATOM 2832 N N . GLY A 1 369 ? 14.233 -7.609 -26.183 1.00 69.31 369 GLY A N 1
ATOM 2833 C CA . GLY A 1 369 ? 13.623 -8.876 -26.593 1.00 69.31 369 GLY A CA 1
ATOM 2834 C C . GLY A 1 369 ? 13.557 -9.084 -28.106 1.00 69.31 369 GLY A C 1
ATOM 2835 O O . GLY A 1 369 ? 13.401 -10.226 -28.526 1.00 69.31 369 GLY A O 1
ATOM 2836 N N . ASP A 1 370 ? 13.783 -8.035 -28.902 1.00 74.88 370 ASP A N 1
ATOM 2837 C CA . ASP A 1 370 ? 13.813 -8.106 -30.373 1.00 74.88 370 ASP A CA 1
ATOM 2838 C C . ASP A 1 370 ? 15.229 -8.369 -30.929 1.00 74.88 370 ASP A C 1
ATOM 2840 O O . ASP A 1 370 ? 15.448 -8.466 -32.137 1.00 74.88 370 ASP A O 1
ATOM 2844 N N . GLU A 1 371 ? 16.218 -8.496 -30.042 1.00 72.62 371 GLU A N 1
ATOM 2845 C CA . GLU A 1 371 ? 17.621 -8.689 -30.402 1.00 72.62 371 GLU A CA 1
ATOM 2846 C C . GLU A 1 371 ? 17.925 -10.142 -30.818 1.00 72.62 371 GLU A C 1
ATOM 2848 O O . GLU A 1 371 ? 17.455 -11.093 -30.182 1.00 72.62 371 GLU A O 1
ATOM 2853 N N . PRO A 1 372 ? 18.797 -10.357 -31.822 1.00 70.38 372 PRO A N 1
ATOM 2854 C CA . PRO A 1 372 ? 19.246 -11.694 -32.187 1.00 70.38 372 PRO A CA 1
ATOM 2855 C C . PRO A 1 372 ? 19.934 -12.401 -31.010 1.00 70.38 372 PRO A C 1
ATOM 2857 O O . PRO A 1 372 ? 20.813 -11.842 -30.351 1.00 70.38 372 PRO A O 1
ATOM 2860 N N . ALA A 1 373 ? 19.598 -13.675 -30.782 1.00 67.50 373 ALA A N 1
ATOM 2861 C CA . ALA A 1 373 ? 20.079 -14.448 -29.627 1.00 67.50 373 ALA A CA 1
ATOM 2862 C C . ALA A 1 373 ? 21.617 -14.529 -29.496 1.00 67.50 373 ALA A C 1
ATOM 2864 O O . ALA A 1 373 ? 22.127 -14.737 -28.401 1.00 67.50 373 ALA A O 1
ATOM 2865 N N . HIS A 1 374 ? 22.358 -14.364 -30.594 1.00 65.25 374 HIS A N 1
ATOM 2866 C CA . HIS A 1 374 ? 23.823 -14.445 -30.639 1.00 65.25 374 HIS A CA 1
ATOM 2867 C C . HIS A 1 374 ? 24.538 -13.114 -30.337 1.00 65.25 374 HIS A C 1
ATOM 2869 O O . HIS A 1 374 ? 25.737 -13.124 -30.078 1.00 65.25 374 HIS A O 1
ATOM 2875 N N . THR A 1 375 ? 23.822 -11.986 -30.344 1.00 67.62 375 THR A N 1
ATOM 2876 C CA . THR A 1 375 ? 24.339 -10.641 -30.001 1.00 67.62 375 THR A CA 1
ATOM 2877 C C . THR A 1 375 ? 23.703 -10.068 -28.736 1.00 67.62 375 THR A C 1
ATOM 2879 O O . THR A 1 375 ? 24.011 -8.950 -28.336 1.00 67.62 375 THR A O 1
ATOM 2882 N N . SER A 1 376 ? 22.796 -10.826 -28.122 1.00 71.69 376 SER A N 1
ATOM 2883 C CA . SER A 1 376 ? 22.034 -10.427 -26.949 1.00 71.69 376 SER A CA 1
ATOM 2884 C C . SER A 1 376 ? 22.974 -10.199 -25.748 1.00 71.69 376 SER A C 1
ATOM 2886 O O . SER A 1 376 ? 23.647 -11.138 -25.321 1.00 71.69 376 SER A O 1
ATOM 2888 N N . PRO A 1 377 ? 23.025 -8.989 -25.155 1.00 80.06 377 PRO A N 1
ATOM 2889 C CA . PRO A 1 377 ? 23.823 -8.690 -23.961 1.00 80.06 377 PRO A CA 1
ATOM 2890 C C . PRO A 1 377 ? 23.220 -9.301 -22.683 1.00 80.06 377 PRO A C 1
ATOM 2892 O O . PRO A 1 377 ? 23.681 -9.037 -21.569 1.00 80.06 377 PRO A O 1
ATOM 2895 N N . TRP A 1 378 ? 22.163 -10.102 -22.828 1.00 86.50 378 TRP A N 1
ATOM 2896 C CA . TRP A 1 378 ? 21.516 -10.807 -21.743 1.00 86.50 378 TRP A CA 1
ATOM 2897 C C . TRP A 1 378 ? 22.343 -12.009 -21.293 1.00 86.50 378 TRP A C 1
ATOM 2899 O O . TRP A 1 378 ? 22.754 -12.849 -22.091 1.00 86.50 378 TRP A O 1
ATOM 2909 N N . PHE A 1 379 ? 22.516 -12.146 -19.983 1.00 87.94 379 PHE A N 1
ATOM 2910 C CA . PHE A 1 379 ? 23.133 -13.321 -19.382 1.00 87.94 379 PHE A CA 1
ATOM 2911 C C . PHE A 1 379 ? 22.239 -13.899 -18.275 1.00 87.94 379 PHE A C 1
ATOM 2913 O O . PHE A 1 379 ? 21.704 -13.155 -17.446 1.00 87.94 379 PHE A O 1
ATOM 2920 N N . PRO A 1 380 ? 22.055 -15.231 -18.225 1.00 88.38 380 PRO A N 1
ATOM 2921 C CA . PRO A 1 380 ? 21.219 -15.854 -17.212 1.00 88.38 380 PRO A CA 1
ATOM 2922 C C . PRO A 1 380 ? 21.985 -16.041 -15.897 1.00 88.38 380 PRO A C 1
ATOM 2924 O O . PRO A 1 380 ? 23.068 -16.627 -15.858 1.00 88.38 380 PRO A O 1
ATOM 2927 N N . VAL A 1 381 ? 21.378 -15.640 -14.782 1.00 86.06 381 VAL A N 1
ATOM 2928 C CA . VAL A 1 381 ? 21.855 -15.954 -13.430 1.00 86.06 381 VAL A CA 1
ATOM 2929 C C . VAL A 1 381 ? 20.996 -17.071 -12.851 1.00 86.06 381 VAL A C 1
ATOM 2931 O O . VAL A 1 381 ? 19.848 -16.849 -12.477 1.00 86.06 381 VAL A O 1
ATOM 2934 N N . ARG A 1 382 ? 21.546 -18.288 -12.759 1.00 86.62 382 ARG A N 1
ATOM 2935 C CA . ARG A 1 382 ? 20.861 -19.434 -12.135 1.00 86.62 382 ARG A CA 1
ATOM 2936 C C . ARG A 1 382 ? 21.017 -19.404 -10.617 1.00 86.62 382 ARG A C 1
ATOM 2938 O O . ARG A 1 382 ? 22.136 -19.389 -10.101 1.00 86.62 382 ARG A O 1
ATOM 2945 N N . LEU A 1 383 ? 19.897 -19.452 -9.903 1.00 83.38 383 LEU A N 1
ATOM 2946 C CA . LEU A 1 383 ? 19.870 -19.516 -8.449 1.00 83.38 383 LEU A CA 1
ATOM 2947 C C . LEU A 1 383 ? 19.986 -20.966 -7.979 1.00 83.38 383 LEU A C 1
ATOM 2949 O O . LEU A 1 383 ? 19.074 -21.773 -8.124 1.00 83.38 383 LEU A O 1
ATOM 2953 N N . THR A 1 384 ? 21.125 -21.296 -7.384 1.00 71.88 384 THR A N 1
ATOM 2954 C CA . THR A 1 384 ? 21.312 -22.540 -6.628 1.00 71.88 384 THR A CA 1
ATOM 2955 C C . THR A 1 384 ? 20.994 -22.309 -5.150 1.00 71.88 384 THR A C 1
ATOM 2957 O O . THR A 1 384 ? 21.213 -21.192 -4.678 1.00 71.88 384 THR A O 1
ATOM 2960 N N . PRO A 1 385 ? 20.614 -23.338 -4.371 1.00 61.12 385 PRO A N 1
ATOM 2961 C CA . PRO A 1 385 ? 20.474 -23.223 -2.916 1.00 61.12 385 PRO A CA 1
ATOM 2962 C C . PRO A 1 385 ? 21.702 -22.605 -2.222 1.00 61.12 385 PRO A C 1
ATOM 2964 O O . PRO A 1 385 ? 21.554 -21.868 -1.260 1.00 61.12 385 PRO A O 1
ATOM 2967 N N . ALA A 1 386 ? 22.913 -22.775 -2.766 1.00 56.47 386 ALA A N 1
ATOM 2968 C CA . ALA A 1 386 ? 24.129 -22.129 -2.256 1.00 56.47 386 ALA A CA 1
ATOM 2969 C C . ALA A 1 386 ? 24.131 -20.582 -2.344 1.00 56.47 386 ALA A C 1
ATOM 2971 O O . ALA A 1 386 ? 24.941 -19.930 -1.687 1.00 56.47 386 ALA A O 1
ATOM 2972 N N . LEU A 1 387 ? 23.244 -19.979 -3.145 1.00 56.09 387 LEU A N 1
ATOM 2973 C CA . LEU A 1 387 ? 23.044 -18.525 -3.235 1.00 56.09 387 LEU A CA 1
ATOM 2974 C C . LEU A 1 387 ? 22.026 -18.009 -2.198 1.00 56.09 387 LEU A C 1
ATOM 2976 O O . LEU A 1 387 ? 21.912 -16.800 -2.003 1.00 56.09 387 LEU A O 1
ATOM 2980 N N . PHE A 1 388 ? 21.359 -18.916 -1.477 1.00 53.25 388 PHE A N 1
ATOM 2981 C CA . PHE A 1 388 ? 20.450 -18.647 -0.368 1.00 53.25 388 PHE A CA 1
ATOM 2982 C C . PHE A 1 388 ? 20.882 -19.466 0.867 1.00 53.25 388 PHE A C 1
ATOM 2984 O O . PHE A 1 388 ? 20.410 -20.590 1.003 1.00 53.25 388 PHE A O 1
ATOM 2991 N N . PRO A 1 389 ? 21.695 -18.998 1.834 1.00 46.69 389 PRO A N 1
ATOM 2992 C CA . PRO A 1 389 ? 22.397 -17.734 2.032 1.00 46.69 389 PRO A CA 1
ATOM 2993 C C . PRO A 1 389 ? 23.927 -17.935 2.178 1.00 46.69 389 PRO A C 1
ATOM 2995 O O . PRO A 1 389 ? 24.387 -18.702 3.018 1.00 46.69 389 PRO A O 1
ATOM 2998 N N . ILE A 1 390 ? 24.745 -17.169 1.454 1.00 36.38 390 ILE A N 1
ATOM 2999 C CA . ILE A 1 390 ? 26.155 -16.947 1.822 1.00 36.38 390 ILE A CA 1
ATOM 3000 C C . ILE A 1 390 ? 26.411 -15.446 1.724 1.00 36.38 390 ILE A C 1
ATOM 3002 O O . ILE A 1 390 ? 25.922 -14.780 0.812 1.00 36.38 390 ILE A O 1
ATOM 3006 N N . SER A 1 391 ? 27.131 -14.916 2.710 1.00 40.50 391 SER A N 1
ATOM 3007 C CA . SER A 1 391 ? 27.573 -13.526 2.797 1.00 40.50 391 SER A CA 1
ATOM 3008 C C . SER A 1 391 ? 28.027 -12.957 1.442 1.00 40.50 391 SER A C 1
ATOM 3010 O O . SER A 1 391 ? 28.575 -13.662 0.593 1.00 40.50 391 SER A O 1
ATOM 3012 N N . ALA A 1 392 ? 27.813 -11.650 1.261 1.00 43.56 392 ALA A N 1
ATOM 3013 C CA . ALA A 1 392 ? 27.975 -10.862 0.031 1.00 43.56 392 ALA A CA 1
ATOM 3014 C C . ALA A 1 392 ? 29.316 -11.002 -0.737 1.00 43.56 392 ALA A C 1
ATOM 3016 O O . ALA A 1 392 ? 29.462 -10.440 -1.818 1.00 43.56 392 ALA A O 1
ATOM 3017 N N . ARG A 1 393 ? 30.291 -11.768 -0.235 1.00 36.81 393 ARG A N 1
ATOM 3018 C CA . ARG A 1 393 ? 31.627 -11.925 -0.827 1.00 36.81 393 ARG A CA 1
ATOM 3019 C C . ARG A 1 393 ? 31.668 -12.694 -2.155 1.00 36.81 393 ARG A C 1
ATOM 3021 O O . ARG A 1 393 ? 32.675 -12.600 -2.842 1.00 36.81 393 ARG A O 1
ATOM 3028 N N . ARG A 1 394 ? 30.625 -13.446 -2.538 1.00 40.28 394 ARG A N 1
ATOM 3029 C CA . ARG A 1 394 ? 30.606 -14.212 -3.811 1.00 40.28 394 ARG A CA 1
ATOM 3030 C C . ARG A 1 394 ? 29.785 -13.590 -4.946 1.00 40.28 394 ARG A C 1
ATOM 3032 O O . ARG A 1 394 ? 29.927 -14.035 -6.080 1.00 40.28 394 ARG A O 1
ATOM 3039 N N . TRP A 1 395 ? 28.965 -12.573 -4.676 1.00 40.53 395 TRP A N 1
ATOM 3040 C CA . TRP A 1 395 ? 28.209 -11.872 -5.728 1.00 40.53 395 TRP A CA 1
ATOM 3041 C C . TRP A 1 395 ? 29.076 -10.856 -6.480 1.00 40.53 395 TRP A C 1
ATOM 3043 O O . TRP A 1 395 ? 28.969 -10.737 -7.698 1.00 40.53 395 TRP A O 1
ATOM 3053 N N . THR A 1 396 ? 29.996 -10.183 -5.783 1.00 42.03 396 THR A N 1
ATOM 3054 C CA . THR A 1 396 ? 30.911 -9.209 -6.393 1.00 42.03 396 THR A CA 1
ATOM 3055 C C . THR A 1 396 ? 31.896 -9.856 -7.363 1.00 42.03 396 THR A C 1
ATOM 3057 O O . THR A 1 396 ? 32.115 -9.299 -8.429 1.00 42.03 396 THR A O 1
ATOM 3060 N N . SER A 1 397 ? 32.422 -11.051 -7.064 1.00 35.66 397 SER A N 1
ATOM 3061 C CA . SER A 1 397 ? 33.466 -11.682 -7.889 1.00 35.66 397 SER A CA 1
ATOM 3062 C C . SER A 1 397 ? 32.988 -12.237 -9.234 1.00 35.66 397 SER A C 1
ATOM 3064 O O . SER A 1 397 ? 33.801 -12.394 -10.141 1.00 35.66 397 SER A O 1
ATOM 3066 N N . ARG A 1 398 ? 31.689 -12.531 -9.400 1.00 39.28 398 ARG A N 1
ATOM 3067 C CA . ARG A 1 398 ? 31.137 -12.979 -10.694 1.00 39.28 398 ARG A CA 1
ATOM 3068 C C . ARG A 1 398 ? 30.605 -11.837 -11.555 1.00 39.28 398 ARG A C 1
ATOM 3070 O O . ARG A 1 398 ? 30.626 -11.968 -12.769 1.00 39.28 398 ARG A O 1
ATOM 3077 N N . LEU A 1 399 ? 30.202 -10.718 -10.950 1.00 39.81 399 LEU A N 1
ATOM 3078 C CA . LEU A 1 399 ? 29.798 -9.509 -11.678 1.00 39.81 399 LEU A CA 1
ATOM 3079 C C . LEU A 1 399 ? 30.990 -8.613 -12.055 1.00 39.81 399 LEU A C 1
ATOM 3081 O O . LEU A 1 399 ? 30.900 -7.868 -13.020 1.00 39.81 399 LEU A O 1
ATOM 3085 N N . SER A 1 400 ? 32.123 -8.700 -11.349 1.00 33.72 400 SER A N 1
ATOM 3086 C CA . SER A 1 400 ? 33.358 -7.988 -11.716 1.00 33.72 400 SER A CA 1
ATOM 3087 C C . SER A 1 400 ? 34.179 -8.673 -12.814 1.00 33.72 400 SER A C 1
ATOM 3089 O O . SER A 1 400 ? 35.089 -8.052 -13.355 1.00 33.72 400 SER A O 1
ATOM 3091 N N . ASN A 1 401 ? 33.887 -9.945 -13.113 1.00 29.03 401 ASN A N 1
ATOM 3092 C CA . ASN A 1 401 ? 34.622 -10.761 -14.089 1.00 29.03 401 ASN A CA 1
ATOM 3093 C C . ASN A 1 401 ? 33.950 -10.841 -15.468 1.00 29.03 401 ASN A C 1
ATOM 3095 O O . ASN A 1 401 ? 34.460 -11.535 -16.341 1.00 29.03 401 ASN A O 1
ATOM 3099 N N . VAL A 1 402 ? 32.839 -10.132 -15.672 1.00 34.56 402 VAL A N 1
ATOM 3100 C CA . VAL A 1 402 ? 32.292 -9.866 -17.007 1.00 34.56 402 VAL A CA 1
ATOM 3101 C C . VAL A 1 402 ? 32.717 -8.442 -17.360 1.00 34.56 402 VAL A C 1
ATOM 3103 O O . VAL A 1 402 ? 32.012 -7.479 -17.067 1.00 34.56 402 VAL A O 1
ATOM 3106 N N . ARG A 1 403 ? 33.955 -8.317 -17.840 1.00 29.84 403 ARG A N 1
ATOM 3107 C CA . ARG A 1 403 ? 34.445 -7.138 -18.557 1.00 29.84 403 ARG A CA 1
ATOM 3108 C C . ARG A 1 403 ? 34.364 -7.404 -20.044 1.00 29.84 403 ARG A C 1
ATOM 3110 O O . ARG A 1 403 ? 34.655 -8.563 -20.416 1.00 29.84 403 ARG A O 1
#

Foldseek 3Di:
DDPLVVLVVLVLCLLAAAAEEEQDPVVLVVVLVVSCVSSVPPVFDSQSCVLRRYHFDLLFWDELVLLQAFFDLPDFDDPPPPPDGGLDDSVLQLQLLLVLQVLVVVSSVQDRGDPVSSVVNVVSVVVNCPCLRSLNLVVLLGLLRRLLLLDDPVLHDDSVCSSQLSCCSRPVGGPDDPVNSCSSSVSSVVVCVVNRGDHPCSSCVNQAADSSSHGDQQRAHLEDEDEWDFDWLDLPPDDPVSSVVSCSRSVSVVSCQRRSPLHDLQAPDTDTRVLSVLRSRLVRGTQQHKYKYKFWPCCQQPPRNLSSVLCCQAFKAWAEKEKEQCCVPPDVDDRRTMIITTMITGGHHHFKYWYAYHHHDPVVVVCVPVDDPVPDSIDIDGDDVPVVDDPSPPSCVVVVPPD